Protein AF-A0A427B2F5-F1 (afdb_monomer_lite)

Secondary structure (DSSP, 8-state):
-------------------------------TT-HHHHHHHHHHHHHHHHHHHHHHHHHHHHHHHHHHHHHHTS---TT---HHHHHHHHHHHHHHHHHHHHHHHHHHHHHHHHHHHHHHHHHHTT--S-HHHHHHHHHHHHHHHHHHHHHHHHHHHHHHHHHHHTTHHHHHTTS-TTHHHHHHHHHHHHHHHHHHHHHHHHHHHHHHHHHHHHHHHHHHHHHHHHHHHHHHHHHHHHHHHHHHHHHHHHHHHHHHHHHHHHHHHHHHTTT--------------------------------------TTHHHHHHHHHHHHHHHHHHHHHHHHHHHHHHHHHHHHHHHHHHHHHHHHHHHHHHHHHHHHHHHHHHHHHHHHHHHHHHHHHHHHHHHHHHHHHHHHHHHHHHHHHHHHHHHHHHHHHHHHHHHHHHHHHHHHHHHHHHHHHHHHHHHHHHHHHHHHHHHHHHHHHHHHHHHHHHHHHHHHHHHHHHHHHHHHHHHHHHHHHHHHHHHHHHHHHHHHHH-S----------------------------------------HHHHHHHHHHHHHHHHHHHHHHHHHT--

Foldseek 3Di:
DDDDDDDDDDDDDDDDDPDPDPDPDPPDDDDPFCPLVVLLVVLVVLLVVLVVLLVVLVVLLVVLVVLLVVLVVVPDPPPDDDPVSLVSLVVSQVSLVVSLVSLVVSLVSLVVSLVSLVVSLVSLVPGPPDPPVSVVSNVSSVVSNVSSVVSNVSSVVSNVSSVVSNCSCVVVVVDDPVSVVVVVVVVVVVVVVVVVVVVVVVVVVVVVVVVVVVVVVVVVVVVVVVVVVVVVVVVVVVVVVVVVVVVVVVVVVVVVVVVVVVVVCVVCVVPDDYDEYDYDDYYYDYDEDEYYDEYDDDEDYYDEEDDDPPVVPVVVVVVVVVVVVVVVVVVVVVVVVVVVVVVVVVVVVVVVVVVVVVVVVVVVVVVVVVVVVVVVVVVVVVVVVVVVVVVVVVVVVVVVVVVVVVVVVVVVVVVVVVVVVVVVVVVVVVVVVVVVVVVVVVVVVVVVVVVVVVVVVVVVVVVVVVVVVVVVVVVVVVVVVVVVVVVVVVVVVVVVVVVVVVVVVVVVVVVVVVVVVVVVVVVVVVVVVPDDDDDDDDDYDDDDDDDDDDDDDDDDDDDDDDDDDDPDDDDVVVVVVVVVVVVVVVVVVVVVVVVVVPD

Organism: Ensete ventricosum (NCBI:txid4639)

Structure (mmCIF, N/CA/C/O backbone):
data_AF-A0A427B2F5-F1
#
_entry.id   AF-A0A427B2F5-F1
#
loop_
_atom_site.group_PDB
_atom_site.id
_atom_site.type_symbol
_atom_site.label_atom_id
_atom_site.label_alt_id
_atom_site.label_comp_id
_atom_site.label_asym_id
_atom_site.label_entity_id
_atom_site.label_seq_id
_atom_site.pdbx_PDB_ins_code
_atom_site.Cartn_x
_atom_site.Cartn_y
_atom_site.Cartn_z
_atom_site.occupancy
_atom_site.B_iso_or_equiv
_atom_site.auth_seq_id
_atom_site.auth_comp_id
_atom_site.auth_asym_id
_atom_site.auth_atom_id
_atom_site.pdbx_PDB_model_num
ATOM 1 N N . MET A 1 1 ? 13.657 -73.832 -13.662 1.00 39.56 1 MET A N 1
ATOM 2 C CA . MET A 1 1 ? 14.483 -74.303 -14.792 1.00 39.56 1 MET A CA 1
ATOM 3 C C . MET A 1 1 ? 15.565 -73.276 -14.975 1.00 39.56 1 MET A C 1
ATOM 5 O O . MET A 1 1 ? 15.263 -72.120 -15.244 1.00 39.56 1 MET A O 1
ATOM 9 N N . ASP A 1 2 ? 16.786 -73.688 -14.692 1.00 34.31 2 ASP A N 1
ATOM 10 C CA . ASP A 1 2 ? 17.643 -72.879 -13.837 1.00 34.31 2 ASP A CA 1
ATOM 11 C C . ASP A 1 2 ? 19.005 -72.688 -14.499 1.00 34.31 2 ASP A C 1
ATOM 13 O O . ASP A 1 2 ? 19.492 -73.583 -15.187 1.00 34.31 2 ASP A O 1
ATOM 17 N N . MET A 1 3 ? 19.589 -71.509 -14.301 1.00 37.53 3 MET A N 1
ATOM 18 C CA . MET A 1 3 ? 20.995 -71.314 -13.934 1.00 37.53 3 MET A CA 1
ATOM 19 C C . MET A 1 3 ? 21.150 -69.810 -13.636 1.00 37.53 3 MET A C 1
ATOM 21 O O . MET A 1 3 ? 20.937 -68.985 -14.518 1.00 37.53 3 MET A O 1
ATOM 25 N N . GLU A 1 4 ? 21.300 -69.372 -12.386 1.00 34.62 4 GLU A N 1
ATOM 26 C CA . GLU A 1 4 ? 22.390 -69.703 -11.451 1.00 34.62 4 GLU A CA 1
ATOM 27 C C . GLU A 1 4 ? 23.719 -69.110 -11.935 1.00 34.62 4 GLU A C 1
ATOM 29 O O . GLU A 1 4 ? 24.401 -69.648 -12.809 1.00 34.62 4 GLU A O 1
ATOM 34 N N . LYS A 1 5 ? 24.087 -67.972 -11.340 1.00 45.44 5 LYS A N 1
ATOM 35 C CA . LYS A 1 5 ? 25.473 -67.517 -11.271 1.00 45.44 5 LYS A CA 1
ATOM 36 C C . LYS A 1 5 ? 25.688 -66.812 -9.942 1.00 45.44 5 LYS A C 1
ATOM 38 O O . LYS A 1 5 ? 25.359 -65.645 -9.766 1.00 45.44 5 LYS A O 1
ATOM 43 N N . ASP A 1 6 ? 26.160 -67.617 -9.011 1.00 38.78 6 ASP A N 1
ATOM 44 C CA . ASP A 1 6 ? 26.235 -67.329 -7.592 1.00 38.78 6 ASP A CA 1
ATOM 45 C C . ASP A 1 6 ? 27.518 -66.565 -7.220 1.00 38.78 6 ASP A C 1
ATOM 47 O O . ASP A 1 6 ? 28.538 -66.701 -7.899 1.00 38.78 6 ASP A O 1
ATOM 51 N N . ASN A 1 7 ? 27.481 -65.906 -6.056 1.00 36.09 7 ASN A N 1
ATOM 52 C CA . ASN A 1 7 ? 28.631 -65.437 -5.265 1.00 36.09 7 ASN A CA 1
ATOM 53 C C . ASN A 1 7 ? 29.462 -64.230 -5.808 1.00 36.09 7 ASN A C 1
ATOM 55 O O . ASN A 1 7 ? 29.588 -64.017 -7.008 1.00 36.09 7 ASN A O 1
ATOM 59 N N . GLN A 1 8 ? 30.062 -63.382 -4.949 1.00 36.81 8 GLN A N 1
ATOM 60 C CA . GLN A 1 8 ? 30.370 -63.602 -3.522 1.00 36.81 8 GLN A CA 1
ATOM 61 C C . GLN A 1 8 ? 30.438 -62.312 -2.655 1.00 36.81 8 GLN A C 1
ATOM 63 O O . GLN A 1 8 ? 31.216 -61.433 -2.995 1.00 36.81 8 GLN A O 1
ATOM 68 N N . ILE A 1 9 ? 29.730 -62.305 -1.500 1.00 31.81 9 ILE A N 1
ATOM 69 C CA . ILE A 1 9 ? 30.127 -61.767 -0.154 1.00 31.81 9 ILE A CA 1
ATOM 70 C C . ILE A 1 9 ? 30.480 -60.253 -0.016 1.00 31.81 9 ILE A C 1
ATOM 72 O O . ILE A 1 9 ? 31.273 -59.734 -0.785 1.00 31.81 9 ILE A O 1
ATOM 76 N N . MET A 1 10 ? 30.040 -59.484 1.004 1.00 31.27 10 MET A N 1
ATOM 77 C CA . MET A 1 10 ? 29.072 -59.667 2.118 1.00 31.27 10 MET A CA 1
ATOM 78 C C . MET A 1 10 ? 28.770 -58.315 2.809 1.00 31.27 10 MET A C 1
ATOM 80 O O . MET A 1 10 ? 29.714 -57.554 2.981 1.00 31.27 10 MET A O 1
ATOM 84 N N . ALA A 1 11 ? 27.550 -58.173 3.361 1.00 30.30 11 ALA A N 1
ATOM 85 C CA . ALA A 1 11 ? 27.179 -57.389 4.567 1.00 30.30 11 ALA A CA 1
ATOM 86 C C . ALA A 1 11 ? 27.450 -55.851 4.569 1.00 30.30 11 ALA A C 1
ATOM 88 O O . ALA A 1 11 ? 28.219 -55.355 3.756 1.00 30.30 11 ALA A O 1
ATOM 89 N N . THR A 1 12 ? 26.830 -55.015 5.414 1.00 32.19 12 THR A N 1
ATOM 90 C CA . THR A 1 12 ? 25.876 -55.204 6.537 1.00 32.19 12 THR A CA 1
ATOM 91 C C . THR A 1 12 ? 24.682 -54.240 6.435 1.00 32.19 12 THR A C 1
ATOM 93 O O . THR A 1 12 ? 24.839 -53.146 5.909 1.00 32.19 12 THR A O 1
ATOM 96 N N . ASP A 1 13 ? 23.557 -54.666 7.012 1.00 33.78 13 ASP A N 1
ATOM 97 C CA . ASP A 1 13 ? 22.548 -53.922 7.788 1.00 33.78 13 ASP A CA 1
ATOM 98 C C . ASP A 1 13 ? 22.073 -52.520 7.338 1.00 33.78 13 ASP A C 1
ATOM 100 O O . ASP A 1 13 ? 22.791 -51.525 7.409 1.00 33.78 13 ASP A O 1
ATOM 104 N N . ASP A 1 14 ? 20.787 -52.477 6.977 1.00 34.81 14 ASP A N 1
ATOM 105 C CA . ASP A 1 14 ? 19.743 -51.530 7.400 1.00 34.81 14 ASP A CA 1
ATOM 106 C C . ASP A 1 14 ? 20.163 -50.300 8.241 1.00 34.81 14 ASP A C 1
ATOM 108 O O . ASP A 1 14 ? 20.622 -50.432 9.376 1.00 34.81 14 ASP A O 1
ATOM 112 N N . CYS A 1 15 ? 19.835 -49.099 7.745 1.00 36.03 15 CYS A N 1
ATOM 113 C CA . CYS A 1 15 ? 18.749 -48.272 8.306 1.00 36.03 15 CYS A CA 1
ATOM 114 C C . CYS A 1 15 ? 18.569 -46.966 7.508 1.00 36.03 15 CYS A C 1
ATOM 116 O O . CYS A 1 15 ? 19.475 -46.137 7.461 1.00 36.03 15 CYS A O 1
ATOM 118 N N . ASP A 1 16 ? 17.374 -46.749 6.950 1.00 41.91 16 ASP A N 1
ATOM 119 C CA . ASP A 1 16 ? 16.916 -45.407 6.575 1.00 41.91 16 ASP A CA 1
ATOM 120 C C . ASP A 1 16 ? 16.448 -44.685 7.850 1.00 41.91 16 ASP A C 1
ATOM 122 O O . ASP A 1 16 ? 15.390 -45.011 8.388 1.00 41.91 16 ASP A O 1
ATOM 126 N N . ASP A 1 17 ? 17.214 -43.706 8.333 1.00 37.75 17 ASP A N 1
ATOM 127 C CA . ASP A 1 17 ? 16.775 -42.792 9.396 1.00 37.75 17 ASP A CA 1
ATOM 128 C C . ASP A 1 17 ? 17.201 -41.360 9.053 1.00 37.75 17 ASP A C 1
ATOM 130 O O . ASP A 1 17 ? 18.274 -40.879 9.418 1.00 37.75 17 ASP A O 1
ATOM 134 N N . ASN A 1 18 ? 16.366 -40.691 8.255 1.00 41.25 18 ASN A N 1
ATOM 135 C CA . ASN A 1 18 ? 16.626 -39.348 7.743 1.00 41.25 18 ASN A CA 1
ATOM 136 C C . ASN A 1 18 ? 16.188 -38.282 8.769 1.00 41.25 18 ASN A C 1
ATOM 138 O O . ASN A 1 18 ? 15.397 -37.386 8.471 1.00 41.25 18 ASN A O 1
ATOM 142 N N . CYS A 1 19 ? 16.669 -38.423 10.006 1.00 32.47 19 CYS A N 1
ATOM 143 C CA . CYS A 1 19 ? 16.391 -37.505 11.100 1.00 32.47 19 CYS A CA 1
ATOM 144 C C . CYS A 1 19 ? 17.184 -36.202 10.911 1.00 32.47 19 CYS A C 1
ATOM 146 O O . CYS A 1 19 ? 18.408 -36.176 11.050 1.00 32.47 19 CYS A O 1
ATOM 148 N N . LEU A 1 20 ? 16.482 -35.101 10.622 1.00 40.03 20 LEU A N 1
ATOM 149 C CA . LEU A 1 20 ? 17.054 -33.752 10.642 1.00 40.03 20 LEU A CA 1
ATOM 150 C C . LEU A 1 20 ? 17.384 -33.362 12.086 1.00 40.03 20 LEU A C 1
ATOM 152 O O . LEU A 1 20 ? 16.537 -32.844 12.810 1.00 40.03 20 LEU A O 1
ATOM 156 N N . GLN A 1 21 ? 18.616 -33.633 12.512 1.00 30.80 21 GLN A N 1
ATOM 157 C CA . GLN A 1 21 ? 19.100 -33.225 13.823 1.00 30.80 21 GLN A CA 1
ATOM 158 C C . GLN A 1 21 ? 19.873 -31.905 13.716 1.00 30.80 21 GLN A C 1
ATOM 160 O O . GLN A 1 21 ? 20.940 -31.839 13.106 1.00 30.80 21 GLN A O 1
ATOM 165 N N . GLU A 1 22 ? 19.324 -30.852 14.325 1.00 40.66 22 GLU A N 1
ATOM 166 C CA . GLU A 1 22 ? 20.021 -29.585 14.558 1.00 40.66 22 GLU A CA 1
ATOM 167 C C . GLU A 1 22 ? 21.195 -29.802 15.521 1.00 40.66 22 GLU A C 1
ATOM 169 O O . GLU A 1 22 ? 21.041 -29.722 16.740 1.00 40.66 22 GLU A O 1
ATOM 174 N N . ASP A 1 23 ? 22.384 -30.076 14.986 1.00 29.64 23 ASP A N 1
ATOM 175 C CA . ASP A 1 23 ? 23.591 -30.210 15.801 1.00 29.64 23 ASP A CA 1
ATOM 176 C C . ASP A 1 23 ? 24.400 -28.904 15.760 1.00 29.64 23 ASP A C 1
ATOM 178 O O . ASP A 1 23 ? 25.242 -28.668 14.889 1.00 29.64 23 ASP A O 1
ATOM 182 N N . GLY A 1 24 ? 24.115 -28.028 16.729 1.00 43.84 24 GLY A N 1
ATOM 183 C CA . GLY A 1 24 ? 24.831 -26.775 16.986 1.00 43.84 24 GLY A CA 1
ATOM 184 C C . GLY A 1 24 ? 26.266 -27.008 17.474 1.00 43.84 24 GLY A C 1
ATOM 185 O O . GLY A 1 24 ? 26.607 -26.702 18.617 1.00 43.84 24 GLY A O 1
ATOM 186 N N . SER A 1 25 ? 27.114 -27.566 16.611 1.00 29.58 25 SER A N 1
ATOM 187 C CA . SER A 1 25 ? 28.480 -27.967 16.939 1.00 29.58 25 SER A CA 1
ATOM 188 C C . SER A 1 25 ? 29.491 -26.864 16.619 1.00 29.58 25 SER A C 1
ATOM 190 O O . SER A 1 25 ? 30.025 -26.767 15.513 1.00 29.58 25 SER A O 1
ATOM 192 N N . LEU A 1 26 ? 29.810 -26.046 17.629 1.00 44.53 26 LEU A N 1
ATOM 193 C CA . LEU A 1 26 ? 30.958 -25.127 17.630 1.00 44.53 26 LEU A CA 1
ATOM 194 C C . LEU A 1 26 ? 32.295 -25.897 17.735 1.00 44.53 26 LEU A C 1
ATOM 196 O O . LEU A 1 26 ? 33.079 -25.716 18.668 1.00 44.53 26 LEU A O 1
ATOM 200 N N . SER A 1 27 ? 32.565 -26.770 16.762 1.00 34.78 27 SER A N 1
ATOM 201 C CA . SER A 1 27 ? 33.815 -27.526 16.643 1.00 34.78 27 SER A CA 1
ATOM 202 C C . SER A 1 27 ? 34.917 -26.655 16.033 1.00 34.78 27 SER A C 1
ATOM 204 O O . SER A 1 27 ? 35.234 -26.744 14.847 1.00 34.78 27 SER A O 1
ATOM 206 N N . GLY A 1 28 ? 35.495 -25.773 16.850 1.00 43.25 28 GLY A N 1
ATOM 207 C CA . GLY A 1 28 ? 36.557 -24.861 16.427 1.00 43.25 28 GLY A CA 1
ATOM 208 C C . GLY A 1 28 ? 37.883 -25.566 16.125 1.00 43.25 28 GLY A C 1
ATOM 209 O O . GLY A 1 28 ? 38.723 -25.688 17.013 1.00 43.25 28 GLY A O 1
ATOM 210 N N . GLU A 1 29 ? 38.109 -25.951 14.864 1.00 34.50 29 GLU A N 1
ATOM 211 C CA . GLU A 1 29 ? 39.390 -26.500 14.397 1.00 34.50 29 GLU A CA 1
ATOM 212 C C . GLU A 1 29 ? 39.888 -25.832 13.095 1.00 34.50 29 GLU A C 1
ATOM 214 O O . GLU A 1 29 ? 39.759 -26.348 11.991 1.00 34.50 29 GLU A O 1
ATOM 219 N N . GLY A 1 30 ? 40.529 -24.666 13.244 1.00 43.59 30 GLY A N 1
ATOM 220 C CA . GLY A 1 30 ? 41.683 -24.308 12.406 1.00 43.59 30 GLY A CA 1
ATOM 221 C C . GLY A 1 30 ? 41.469 -23.778 10.979 1.00 43.59 30 GLY A C 1
ATOM 222 O O . GLY A 1 30 ? 42.235 -24.161 10.099 1.00 43.59 30 GLY A O 1
ATOM 223 N N . MET A 1 31 ? 40.556 -22.827 10.736 1.00 38.66 31 MET A N 1
ATOM 224 C CA . MET A 1 31 ? 40.510 -22.072 9.462 1.00 38.66 31 MET A CA 1
ATOM 225 C C . MET A 1 31 ? 40.826 -20.575 9.632 1.00 38.66 31 MET A C 1
ATOM 227 O O . MET A 1 31 ? 39.978 -19.706 9.444 1.00 38.66 31 MET A O 1
ATOM 231 N N . ASN A 1 32 ? 42.088 -20.259 9.949 1.00 43.72 32 ASN A N 1
ATOM 232 C CA . ASN A 1 32 ? 42.610 -18.884 9.952 1.00 43.72 32 ASN A CA 1
ATOM 233 C C . ASN A 1 32 ? 42.829 -18.364 8.513 1.00 43.72 32 ASN A C 1
ATOM 235 O O . ASN A 1 32 ? 43.962 -18.197 8.065 1.00 43.72 32 ASN A O 1
ATOM 239 N N . GLY A 1 33 ? 41.730 -18.169 7.780 1.00 45.00 33 GLY A N 1
ATOM 240 C CA . GLY A 1 33 ? 41.726 -17.742 6.375 1.00 45.00 33 GLY A CA 1
ATOM 241 C C . GLY A 1 33 ? 40.391 -17.172 5.874 1.00 45.00 33 GLY A C 1
ATOM 242 O O . GLY A 1 33 ? 40.211 -17.056 4.669 1.00 45.00 33 GLY A O 1
ATOM 243 N N . GLY A 1 34 ? 39.448 -16.843 6.767 1.00 52.78 34 GLY A N 1
ATOM 244 C CA . GLY A 1 34 ? 38.094 -16.388 6.397 1.00 52.78 34 GLY A CA 1
ATOM 245 C C . GLY A 1 34 ? 37.883 -14.868 6.294 1.00 52.78 34 GLY A C 1
ATOM 246 O O . GLY A 1 34 ? 36.872 -14.443 5.744 1.00 52.78 34 GLY A O 1
ATOM 247 N N . ASN A 1 35 ? 38.821 -14.052 6.792 1.00 66.38 35 ASN A N 1
ATOM 248 C CA . ASN A 1 35 ? 38.591 -12.627 7.088 1.00 66.38 35 ASN A CA 1
ATOM 249 C C . ASN A 1 35 ? 38.147 -11.804 5.855 1.00 66.38 35 ASN A C 1
ATOM 251 O O . ASN A 1 35 ? 37.065 -11.226 5.846 1.00 66.38 35 ASN A O 1
ATOM 255 N N . GLY A 1 36 ? 38.931 -11.839 4.769 1.00 71.06 36 GLY A N 1
ATOM 256 C CA . GLY A 1 36 ? 38.648 -11.050 3.560 1.00 71.06 36 GLY A CA 1
ATOM 257 C C . GLY A 1 36 ? 37.398 -11.489 2.783 1.00 71.06 36 GLY A C 1
ATOM 258 O O . GLY A 1 36 ? 36.805 -10.677 2.080 1.00 71.06 36 GLY A O 1
ATOM 259 N N . PHE A 1 37 ? 36.963 -12.748 2.920 1.00 80.38 37 PHE A N 1
ATOM 260 C CA . PHE A 1 37 ? 35.735 -13.236 2.277 1.00 80.38 37 PHE A CA 1
ATOM 261 C C . PHE A 1 37 ? 34.480 -12.830 3.062 1.00 80.38 37 PHE A C 1
ATOM 263 O O . PHE A 1 37 ? 33.485 -12.443 2.455 1.00 80.38 37 PHE A O 1
ATOM 270 N N . GLU A 1 38 ? 34.538 -12.845 4.398 1.00 82.75 38 GLU A N 1
ATOM 271 C CA . GLU A 1 38 ? 33.471 -12.293 5.242 1.00 82.75 38 GLU A CA 1
ATOM 272 C C . GLU A 1 38 ? 33.336 -10.774 5.035 1.00 82.75 38 GLU A C 1
ATOM 274 O O . GLU A 1 38 ? 32.229 -10.273 4.836 1.00 82.75 38 GLU A O 1
ATOM 279 N N . ALA A 1 39 ? 34.465 -10.054 4.993 1.00 84.44 39 ALA A N 1
ATOM 280 C CA . ALA A 1 39 ? 34.495 -8.623 4.698 1.00 84.44 39 ALA A CA 1
ATOM 281 C C . ALA A 1 39 ? 33.899 -8.303 3.313 1.00 84.44 39 ALA A C 1
ATOM 283 O O . ALA A 1 39 ? 33.098 -7.382 3.193 1.00 84.44 39 ALA A O 1
ATOM 284 N N . LEU A 1 40 ? 34.213 -9.099 2.282 1.00 89.44 40 LEU A N 1
ATOM 285 C CA . LEU A 1 40 ? 33.617 -8.952 0.951 1.00 89.44 40 LEU A CA 1
ATOM 286 C C . LEU A 1 40 ? 32.094 -9.180 0.954 1.00 89.44 40 LEU A C 1
ATOM 288 O O . LEU A 1 40 ? 31.379 -8.421 0.310 1.00 89.44 40 LEU A O 1
ATOM 292 N N . ILE A 1 41 ? 31.578 -10.183 1.675 1.00 89.12 41 ILE A N 1
ATOM 293 C CA . ILE A 1 41 ? 30.122 -10.405 1.779 1.00 89.12 41 ILE A CA 1
ATOM 294 C C . ILE A 1 41 ? 29.433 -9.218 2.464 1.00 89.12 41 ILE A C 1
ATOM 296 O O . ILE A 1 41 ? 28.362 -8.800 2.025 1.00 89.12 41 ILE A O 1
ATOM 300 N N . ARG A 1 42 ? 30.055 -8.651 3.505 1.00 90.56 42 ARG A N 1
ATOM 301 C CA . ARG A 1 42 ? 29.555 -7.453 4.193 1.00 90.56 42 ARG A CA 1
ATOM 302 C C . ARG A 1 42 ? 29.508 -6.250 3.249 1.00 90.56 42 ARG A C 1
ATOM 304 O O . ARG A 1 42 ? 28.446 -5.671 3.063 1.00 90.56 42 ARG A O 1
ATOM 311 N N . VAL A 1 43 ? 30.609 -5.983 2.546 1.00 93.38 43 VAL A N 1
ATOM 312 C CA . VAL A 1 43 ? 30.695 -4.950 1.502 1.00 93.38 43 VAL A CA 1
ATOM 313 C C . VAL A 1 43 ? 29.627 -5.138 0.415 1.00 93.38 43 VAL A C 1
ATOM 315 O O . VAL A 1 43 ? 28.990 -4.167 0.018 1.00 93.38 43 VAL A O 1
ATOM 318 N N . GLU A 1 44 ? 29.389 -6.362 -0.066 1.00 93.38 44 GLU A N 1
ATOM 319 C CA . GLU A 1 44 ? 28.356 -6.629 -1.081 1.00 93.38 44 GLU A CA 1
ATOM 320 C C . GLU A 1 44 ? 26.933 -6.365 -0.559 1.00 93.38 44 GLU A C 1
ATOM 322 O O . GLU A 1 44 ? 26.103 -5.829 -1.299 1.00 93.38 44 GLU A O 1
ATOM 327 N N . LEU A 1 45 ? 26.664 -6.660 0.717 1.00 93.19 45 LEU A N 1
ATOM 328 C CA . LEU A 1 45 ? 25.398 -6.340 1.382 1.00 93.19 45 LEU A CA 1
ATOM 329 C C . LEU A 1 45 ? 25.220 -4.826 1.587 1.00 93.19 45 LEU A C 1
ATOM 331 O O . LEU A 1 45 ? 24.161 -4.285 1.273 1.00 93.19 45 LEU A O 1
ATOM 335 N N . ASP A 1 46 ? 26.259 -4.129 2.045 1.00 95.06 46 ASP A N 1
ATOM 336 C CA . ASP A 1 46 ? 26.225 -2.686 2.300 1.00 95.06 46 ASP A CA 1
ATOM 337 C C . ASP A 1 46 ? 26.114 -1.869 1.002 1.00 95.06 46 ASP A C 1
ATOM 339 O O . ASP A 1 46 ? 25.441 -0.835 0.973 1.00 95.06 46 ASP A O 1
ATOM 343 N N . ILE A 1 47 ? 26.691 -2.351 -0.107 1.00 94.94 47 ILE A N 1
ATOM 344 C CA . ILE A 1 47 ? 26.467 -1.801 -1.456 1.00 94.94 47 ILE A CA 1
ATOM 345 C C . ILE A 1 47 ? 25.013 -2.001 -1.895 1.00 94.94 47 ILE A C 1
ATOM 347 O O . ILE A 1 47 ? 24.428 -1.081 -2.474 1.00 94.94 47 ILE A O 1
ATOM 351 N N . ALA A 1 48 ? 24.410 -3.164 -1.624 1.00 94.00 48 ALA A N 1
ATOM 352 C CA . ALA A 1 48 ? 23.009 -3.421 -1.956 1.00 94.00 48 ALA A CA 1
ATOM 353 C C . ALA A 1 48 ? 22.067 -2.499 -1.158 1.00 94.00 48 ALA A C 1
ATOM 355 O O . ALA A 1 48 ? 21.282 -1.770 -1.766 1.00 94.00 48 ALA A O 1
ATOM 356 N N . TYR A 1 49 ? 22.232 -2.434 0.168 1.00 95.00 49 TYR A N 1
ATOM 357 C CA . TYR A 1 49 ? 21.512 -1.504 1.049 1.00 95.00 49 TYR A CA 1
ATOM 358 C C . TYR A 1 49 ? 21.662 -0.046 0.590 1.00 95.00 49 TYR A C 1
ATOM 360 O O . TYR A 1 49 ? 20.684 0.691 0.480 1.00 95.00 49 TYR A O 1
ATOM 368 N N . SER A 1 50 ? 22.882 0.369 0.245 1.00 94.50 50 SER A N 1
ATOM 369 C CA . SER A 1 50 ? 23.154 1.732 -0.224 1.00 94.50 50 SER A CA 1
ATOM 370 C C . SER A 1 50 ? 22.537 2.037 -1.586 1.00 94.50 50 SER A C 1
ATOM 372 O O . SER A 1 50 ? 22.161 3.178 -1.840 1.00 94.50 50 SER A O 1
ATOM 374 N N . SER A 1 51 ? 22.414 1.034 -2.459 1.00 94.38 51 SER A N 1
ATOM 375 C CA . SER A 1 51 ? 21.744 1.170 -3.757 1.00 94.38 51 SER A CA 1
ATOM 376 C C . SER A 1 51 ? 20.231 1.337 -3.591 1.00 94.38 51 SER A C 1
ATOM 378 O O . SER A 1 51 ? 19.618 2.126 -4.307 1.00 94.38 51 SER A O 1
ATOM 380 N N . GLU A 1 52 ? 19.634 0.646 -2.617 1.00 94.12 52 GLU A N 1
ATOM 381 C CA . GLU A 1 52 ? 18.222 0.800 -2.253 1.00 94.12 52 GLU A CA 1
ATOM 382 C C . GLU A 1 52 ? 17.955 2.145 -1.557 1.00 94.12 52 GLU A C 1
ATOM 384 O O . GLU A 1 52 ? 17.051 2.879 -1.961 1.00 94.12 52 GLU A O 1
ATOM 389 N N . LYS A 1 53 ? 18.789 2.538 -0.579 1.00 94.56 53 LYS A N 1
ATOM 390 C CA . LYS A 1 53 ? 18.698 3.860 0.063 1.00 94.56 53 LYS A CA 1
ATOM 391 C C . LYS A 1 53 ? 18.890 4.991 -0.954 1.00 94.56 53 LYS A C 1
ATOM 393 O O . LYS A 1 53 ? 18.160 5.976 -0.886 1.00 94.56 5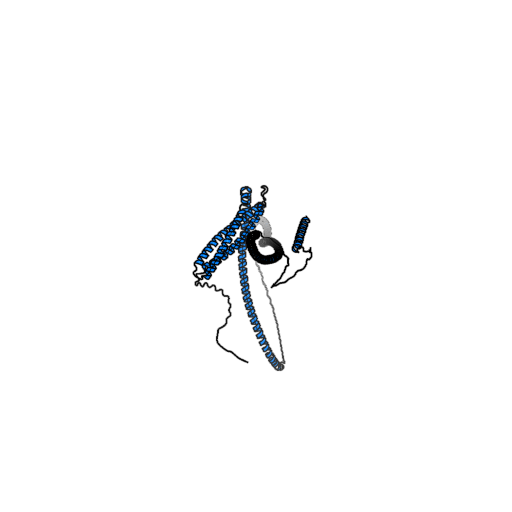3 LYS A O 1
ATOM 398 N N . LEU A 1 54 ? 19.784 4.838 -1.936 1.00 95.12 54 LEU A N 1
ATOM 399 C CA . LEU A 1 54 ? 19.932 5.798 -3.036 1.00 95.12 54 LEU A CA 1
ATOM 400 C C . LEU A 1 54 ? 18.652 5.914 -3.878 1.00 95.12 54 LEU A C 1
ATOM 402 O O . LEU A 1 54 ? 18.178 7.027 -4.081 1.00 95.12 54 LEU A O 1
ATOM 406 N N . LEU A 1 55 ? 18.063 4.795 -4.317 1.00 94.19 55 LEU A N 1
ATOM 407 C CA . LEU A 1 55 ? 16.828 4.794 -5.115 1.00 94.19 55 LEU A CA 1
ATOM 408 C C . LEU A 1 55 ? 15.668 5.487 -4.377 1.00 94.19 55 LEU A C 1
ATOM 410 O O . LEU A 1 55 ? 14.935 6.286 -4.959 1.00 94.19 55 LEU A O 1
ATOM 414 N N . ASN A 1 56 ? 15.534 5.234 -3.074 1.00 94.44 56 ASN A N 1
ATOM 415 C CA . ASN A 1 56 ? 14.531 5.890 -2.234 1.00 94.44 56 ASN A CA 1
ATOM 416 C C . ASN A 1 56 ? 14.767 7.411 -2.124 1.00 94.44 56 ASN A C 1
ATOM 418 O O . ASN A 1 56 ? 13.808 8.185 -2.069 1.00 94.44 56 ASN A O 1
ATOM 422 N N . LEU A 1 57 ? 16.025 7.863 -2.162 1.00 93.81 57 LEU A N 1
ATOM 423 C CA . LEU A 1 57 ? 16.383 9.285 -2.165 1.00 93.81 57 LEU A CA 1
ATOM 424 C C . LEU A 1 57 ? 16.243 9.945 -3.545 1.00 93.81 57 LEU A C 1
ATOM 426 O O . LEU A 1 57 ? 15.899 11.123 -3.600 1.00 93.81 57 LEU A O 1
ATOM 430 N N . GLU A 1 58 ? 16.399 9.210 -4.650 1.00 94.06 58 GLU A N 1
ATOM 431 C CA . GLU A 1 58 ? 16.015 9.677 -5.994 1.00 94.06 58 GLU A CA 1
ATOM 432 C C . GLU A 1 58 ? 14.494 9.913 -6.088 1.00 94.06 58 GLU A C 1
ATOM 434 O O . GLU A 1 58 ? 14.048 10.922 -6.640 1.00 94.06 58 GLU A O 1
ATOM 439 N N . ILE A 1 59 ? 13.685 9.035 -5.481 1.00 93.69 59 ILE A N 1
ATOM 440 C CA . ILE A 1 59 ? 12.225 9.204 -5.387 1.00 93.69 59 ILE A CA 1
ATOM 441 C C . ILE A 1 59 ? 11.866 10.415 -4.508 1.00 93.69 59 ILE A C 1
ATOM 443 O O . ILE A 1 59 ? 11.016 11.220 -4.896 1.00 93.69 59 ILE A O 1
ATOM 447 N N . LEU A 1 60 ? 12.528 10.600 -3.359 1.00 90.81 60 LEU A N 1
ATOM 448 C CA . LEU A 1 60 ? 12.315 11.778 -2.510 1.00 90.81 60 LEU A CA 1
ATOM 449 C C . LEU A 1 60 ? 12.737 13.080 -3.215 1.00 90.81 60 LEU A C 1
ATOM 451 O O . LEU A 1 60 ? 12.009 14.068 -3.143 1.00 90.81 60 LEU A O 1
ATOM 455 N N . LEU A 1 61 ? 13.857 13.077 -3.946 1.00 91.44 61 LEU A N 1
ATOM 456 C CA . LEU A 1 61 ? 14.305 14.203 -4.773 1.00 91.44 61 LEU A CA 1
ATOM 457 C C . LEU A 1 61 ? 13.257 14.578 -5.832 1.00 91.44 61 LEU A C 1
ATOM 459 O O . LEU A 1 61 ? 12.969 15.761 -6.006 1.00 91.44 61 LEU A O 1
ATOM 463 N N . MET A 1 62 ? 12.651 13.592 -6.499 1.00 90.81 62 MET A N 1
ATOM 464 C CA . MET A 1 62 ? 11.565 13.818 -7.459 1.00 90.81 62 MET A CA 1
ATOM 465 C C . MET A 1 62 ? 10.343 14.482 -6.801 1.00 90.81 62 MET A C 1
ATOM 467 O O . MET A 1 62 ? 9.785 15.420 -7.367 1.00 90.81 62 MET A O 1
ATOM 471 N N . ILE A 1 63 ? 9.954 14.046 -5.597 1.00 87.50 63 ILE A N 1
ATOM 472 C CA . ILE A 1 63 ? 8.838 14.640 -4.836 1.00 87.50 63 ILE A CA 1
ATOM 473 C C . ILE A 1 63 ? 9.167 16.080 -4.407 1.00 87.50 63 ILE A C 1
ATOM 475 O O . ILE A 1 63 ? 8.338 16.975 -4.569 1.00 87.50 63 ILE A O 1
ATOM 479 N N . VAL A 1 64 ? 10.382 16.331 -3.904 1.00 86.56 64 VAL A N 1
ATOM 480 C CA . VAL A 1 64 ? 10.851 17.681 -3.540 1.00 86.56 64 VAL A CA 1
ATOM 481 C C . VAL A 1 64 ? 10.859 18.607 -4.759 1.00 86.56 64 VAL A C 1
ATOM 483 O O . VAL A 1 64 ? 10.421 19.752 -4.654 1.00 86.56 64 VAL A O 1
ATOM 486 N N . ALA A 1 65 ? 11.299 18.118 -5.922 1.00 85.75 65 ALA A N 1
ATOM 487 C CA . ALA A 1 65 ? 11.310 18.890 -7.160 1.00 85.75 65 ALA A CA 1
ATOM 488 C C . ALA A 1 65 ? 9.893 19.266 -7.627 1.00 85.75 65 ALA A C 1
ATOM 490 O O . ALA A 1 65 ? 9.654 20.422 -7.973 1.00 85.75 65 ALA A O 1
ATOM 491 N N . ASP A 1 66 ? 8.947 18.323 -7.603 1.00 83.75 66 ASP A N 1
ATOM 492 C CA . ASP A 1 66 ? 7.538 18.566 -7.943 1.00 83.75 66 ASP A CA 1
ATOM 493 C C . ASP A 1 66 ? 6.927 19.649 -7.032 1.00 83.75 66 ASP A C 1
ATOM 495 O O . ASP A 1 66 ? 6.436 20.673 -7.513 1.00 83.75 66 ASP A O 1
ATOM 499 N N . ARG A 1 67 ? 7.097 19.504 -5.708 1.00 78.38 67 ARG A N 1
ATOM 500 C CA . ARG A 1 67 ? 6.647 20.485 -4.703 1.00 78.38 67 ARG A CA 1
ATOM 501 C C . ARG A 1 67 ? 7.289 21.867 -4.850 1.00 78.38 67 ARG A C 1
ATOM 503 O O . ARG A 1 67 ? 6.609 22.877 -4.669 1.00 78.38 67 ARG A O 1
ATOM 510 N N . ALA A 1 68 ? 8.573 21.933 -5.198 1.00 73.50 68 ALA A N 1
ATOM 511 C CA . ALA A 1 68 ? 9.266 23.201 -5.409 1.00 73.50 68 ALA A CA 1
ATOM 512 C C . ALA A 1 68 ? 8.749 23.952 -6.651 1.00 73.50 68 ALA A C 1
ATOM 514 O O . ALA A 1 68 ? 8.554 25.168 -6.589 1.00 73.50 68 ALA A O 1
ATOM 515 N N . ASN A 1 69 ? 8.471 23.235 -7.748 1.00 71.88 69 ASN A N 1
ATOM 516 C CA . ASN A 1 69 ? 7.885 23.813 -8.963 1.00 71.88 69 ASN A CA 1
ATOM 517 C C . ASN A 1 69 ? 6.469 24.363 -8.705 1.00 71.88 69 ASN A C 1
ATOM 519 O O . ASN A 1 69 ? 6.140 25.465 -9.153 1.00 71.88 69 ASN A O 1
ATOM 523 N N . ASP A 1 70 ? 5.659 23.625 -7.937 1.00 66.06 70 ASP A N 1
ATOM 524 C CA . ASP A 1 70 ? 4.328 24.045 -7.477 1.00 66.06 70 ASP A CA 1
ATOM 525 C C . ASP A 1 70 ? 4.383 25.383 -6.710 1.00 66.06 70 ASP A C 1
ATOM 527 O O . ASP A 1 70 ? 3.486 26.218 -6.842 1.00 66.06 70 ASP A O 1
ATOM 531 N N . PHE A 1 71 ? 5.451 25.622 -5.937 1.00 60.75 71 PHE A N 1
ATOM 532 C CA . PHE A 1 71 ? 5.641 26.869 -5.193 1.00 60.75 71 PHE A CA 1
ATOM 533 C C . PHE A 1 71 ? 6.193 28.022 -6.049 1.00 60.75 71 PHE A C 1
ATOM 535 O O . PHE A 1 71 ? 5.709 29.146 -5.918 1.00 60.75 71 PHE A O 1
ATOM 542 N N . GLU A 1 72 ? 7.159 27.788 -6.949 1.00 56.44 72 GLU A N 1
ATOM 543 C CA . GLU A 1 72 ? 7.708 28.855 -7.814 1.00 56.44 72 GLU A CA 1
ATOM 544 C C . GLU A 1 72 ? 6.635 29.451 -8.752 1.00 56.44 72 GLU A C 1
ATOM 546 O O . GLU A 1 72 ? 6.659 30.646 -9.063 1.00 56.44 72 GLU A O 1
ATOM 551 N N . ALA A 1 73 ? 5.624 28.656 -9.123 1.00 52.84 73 ALA A N 1
ATOM 552 C CA . ALA A 1 73 ? 4.448 29.128 -9.853 1.00 52.84 73 ALA A CA 1
ATOM 553 C C . ALA A 1 73 ? 3.587 30.146 -9.065 1.00 52.84 73 ALA A C 1
ATOM 555 O O . ALA A 1 73 ? 2.911 30.982 -9.676 1.00 52.84 73 ALA A O 1
ATOM 556 N N . VAL A 1 74 ? 3.619 30.131 -7.725 1.00 53.81 74 VAL A N 1
ATOM 557 C CA . VAL A 1 74 ? 2.863 31.047 -6.846 1.00 53.81 74 VAL A CA 1
ATOM 558 C C . VAL A 1 74 ? 3.655 32.343 -6.630 1.00 53.81 74 VAL A C 1
ATOM 560 O O . VAL A 1 74 ? 4.096 32.684 -5.532 1.00 53.81 74 VAL A O 1
ATOM 563 N N . SER A 1 75 ? 3.858 33.088 -7.720 1.00 50.31 75 SER A N 1
ATOM 564 C CA . SER A 1 75 ? 4.649 34.322 -7.703 1.00 50.31 75 SER A CA 1
ATOM 565 C C . SER A 1 75 ? 4.046 35.395 -6.781 1.00 50.31 75 SER A C 1
ATOM 567 O O . SER A 1 75 ? 2.842 35.659 -6.786 1.00 50.31 75 SER A O 1
ATOM 569 N N . MET A 1 76 ? 4.901 36.017 -5.968 1.00 55.44 76 MET A N 1
ATOM 570 C CA . MET A 1 76 ? 4.497 36.667 -4.720 1.00 55.44 76 MET A CA 1
ATOM 571 C C . MET A 1 76 ? 3.972 38.106 -4.894 1.00 55.44 76 MET A C 1
ATOM 573 O O . MET A 1 76 ? 4.672 39.083 -4.614 1.00 55.44 76 MET A O 1
ATOM 577 N N . GLU A 1 77 ? 2.698 38.266 -5.272 1.00 47.41 77 GLU A N 1
ATOM 578 C CA . GLU A 1 77 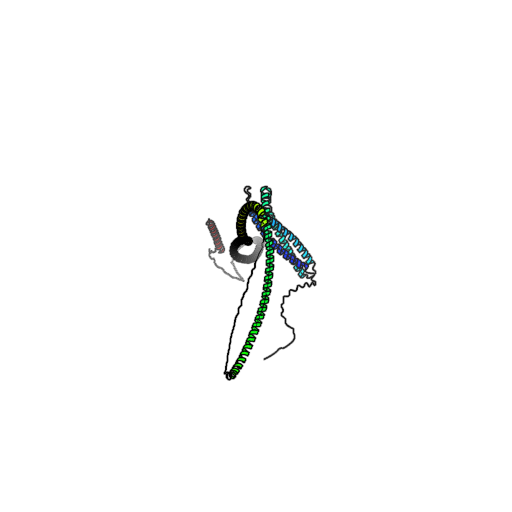? 1.978 39.510 -4.962 1.00 47.41 77 GLU A CA 1
ATOM 579 C C . GLU A 1 77 ? 1.736 39.593 -3.442 1.00 47.41 77 GLU A C 1
ATOM 581 O O . GLU A 1 77 ? 0.877 38.916 -2.885 1.00 47.41 77 GLU A O 1
ATOM 586 N N . TYR A 1 78 ? 2.515 40.452 -2.774 1.00 53.03 78 TYR A N 1
ATOM 587 C CA . TYR A 1 78 ? 2.650 40.653 -1.317 1.00 53.03 78 TYR A CA 1
ATOM 588 C C . TYR A 1 78 ? 1.378 41.008 -0.505 1.00 53.03 78 TYR A C 1
ATOM 590 O O . TYR A 1 78 ? 1.492 41.578 0.582 1.00 53.03 78 TYR A O 1
ATOM 598 N N . LYS A 1 79 ? 0.166 40.763 -1.012 1.00 48.72 79 LYS A N 1
ATOM 599 C CA . LYS A 1 79 ? -1.066 41.339 -0.455 1.00 48.72 79 LYS A CA 1
ATOM 600 C C . LYS A 1 79 ? -1.989 40.363 0.267 1.00 48.72 79 LYS A C 1
ATOM 602 O O . LYS A 1 79 ? -2.579 40.767 1.262 1.00 48.72 79 LYS A O 1
ATOM 607 N N . ASP A 1 80 ? -2.053 39.114 -0.184 1.00 54.56 80 ASP A N 1
ATOM 608 C CA . ASP A 1 80 ? -2.906 38.070 0.391 1.00 54.56 80 ASP A CA 1
ATOM 609 C C . ASP A 1 80 ? -2.154 36.723 0.372 1.00 54.56 80 ASP A C 1
ATOM 611 O O . ASP A 1 80 ? -2.390 35.868 -0.480 1.00 54.56 80 ASP A O 1
ATOM 615 N N . ILE A 1 81 ? -1.204 36.539 1.299 1.00 61.12 81 ILE A N 1
ATOM 616 C CA . ILE A 1 81 ? -0.576 35.226 1.525 1.00 61.12 81 ILE A CA 1
ATOM 617 C C . ILE A 1 81 ? -1.611 34.344 2.228 1.00 61.12 81 ILE A C 1
ATOM 619 O O . ILE A 1 81 ? -2.011 34.646 3.351 1.00 61.12 81 ILE A O 1
ATOM 623 N N . SER A 1 82 ? -2.046 33.265 1.580 1.00 66.50 82 SER A N 1
ATOM 624 C CA . SER A 1 82 ? -2.959 32.295 2.191 1.00 66.50 82 SER A CA 1
ATOM 625 C C . SER A 1 82 ? -2.212 31.352 3.136 1.00 66.50 82 SER A C 1
ATOM 627 O O . SER A 1 82 ? -1.104 30.920 2.820 1.00 66.50 82 SER A O 1
ATOM 629 N N . ASP A 1 83 ? -2.849 30.963 4.243 1.00 66.81 83 ASP A N 1
ATOM 630 C CA . ASP A 1 83 ? -2.433 29.867 5.130 1.00 66.81 83 ASP A CA 1
ATOM 631 C C . ASP A 1 83 ? -2.010 28.608 4.343 1.00 66.81 83 ASP A C 1
ATOM 633 O O . ASP A 1 83 ? -0.974 28.016 4.631 1.00 66.81 83 ASP A O 1
ATOM 637 N N . GLU A 1 84 ? -2.746 28.266 3.279 1.00 69.19 84 GLU A N 1
ATOM 638 C CA . GLU A 1 84 ? -2.448 27.178 2.331 1.00 69.19 84 GLU A CA 1
ATOM 639 C C . GLU A 1 84 ? -1.055 27.317 1.682 1.00 69.19 84 GLU A C 1
ATOM 641 O O . GLU A 1 84 ? -0.308 26.346 1.553 1.00 69.19 84 GLU A O 1
ATOM 646 N N . SER A 1 85 ? -0.676 28.539 1.295 1.00 70.56 85 SER A N 1
ATOM 647 C CA . SER A 1 85 ? 0.633 28.844 0.706 1.00 70.56 85 SER A CA 1
ATOM 648 C C . SER A 1 85 ? 1.755 28.804 1.746 1.00 70.56 85 SER A C 1
ATOM 650 O O . SER A 1 85 ? 2.873 28.411 1.415 1.00 70.56 85 SER A O 1
ATOM 652 N N . VAL A 1 86 ? 1.471 29.170 3.003 1.00 69.06 86 VAL A N 1
ATOM 653 C CA . VAL A 1 86 ? 2.429 29.038 4.117 1.00 69.06 86 VAL A CA 1
ATOM 654 C C . VAL A 1 86 ? 2.665 27.562 4.446 1.00 69.06 86 VAL A C 1
ATOM 656 O O . VAL A 1 86 ? 3.814 27.155 4.605 1.00 69.06 86 VAL A O 1
ATOM 659 N N . MET A 1 87 ? 1.603 26.749 4.478 1.00 70.44 87 MET A N 1
ATOM 660 C CA . MET A 1 87 ? 1.691 25.303 4.718 1.00 70.44 87 MET A CA 1
ATOM 661 C C . MET A 1 87 ? 2.523 24.606 3.634 1.00 70.44 87 MET A C 1
ATOM 663 O O . MET A 1 87 ? 3.459 23.882 3.954 1.00 70.44 87 MET A O 1
ATOM 667 N N . LYS A 1 88 ? 2.270 24.902 2.351 1.00 73.25 88 LYS A N 1
ATOM 668 C CA . LYS A 1 88 ? 3.035 24.342 1.219 1.00 73.25 88 LYS A CA 1
ATOM 669 C C . LYS A 1 88 ? 4.502 24.771 1.181 1.00 73.25 88 LYS A C 1
ATOM 671 O O . LYS A 1 88 ? 5.362 23.962 0.827 1.00 73.25 88 LYS A O 1
ATOM 676 N N . ALA A 1 89 ? 4.812 26.007 1.582 1.00 71.25 89 ALA A N 1
ATOM 677 C CA . ALA A 1 89 ? 6.199 26.435 1.765 1.00 71.25 89 ALA A CA 1
ATOM 678 C C . ALA A 1 89 ? 6.901 25.583 2.836 1.00 71.25 89 ALA A C 1
ATOM 680 O O . ALA A 1 89 ? 8.009 25.101 2.613 1.00 71.25 89 ALA A O 1
ATOM 681 N N . PHE A 1 90 ? 6.237 25.368 3.975 1.00 72.00 90 PHE A N 1
ATOM 682 C CA . PHE A 1 90 ? 6.766 24.608 5.109 1.00 72.00 90 PHE A CA 1
ATOM 683 C C . PHE A 1 90 ? 6.908 23.105 4.805 1.00 72.00 90 PHE A C 1
ATOM 685 O O . PHE A 1 90 ? 7.930 22.515 5.144 1.00 72.00 90 PHE A O 1
ATOM 692 N N . GLU A 1 91 ? 5.949 22.504 4.092 1.00 76.00 91 GLU A N 1
ATOM 693 C CA . GLU A 1 91 ? 6.045 21.130 3.574 1.00 76.00 91 GLU A CA 1
ATOM 694 C C . GLU A 1 91 ? 7.287 20.964 2.682 1.00 76.00 91 GLU A C 1
ATOM 696 O O . GLU A 1 91 ? 8.076 20.041 2.876 1.00 76.00 91 GLU A O 1
ATOM 701 N N . SER A 1 92 ? 7.510 21.902 1.756 1.00 77.06 92 SER A N 1
ATOM 702 C CA . SER A 1 92 ? 8.656 21.874 0.835 1.00 77.06 92 SER A CA 1
ATOM 703 C C . SER A 1 92 ? 10.005 22.027 1.556 1.00 77.06 92 SER A C 1
ATOM 705 O O . SER A 1 92 ? 10.975 21.359 1.199 1.00 77.06 92 SER A O 1
ATOM 707 N N . ASP A 1 93 ? 10.069 22.875 2.587 1.00 76.19 93 ASP A N 1
ATOM 708 C CA . ASP A 1 93 ? 11.273 23.113 3.399 1.00 76.19 93 ASP A CA 1
ATOM 709 C C . ASP A 1 93 ? 11.608 21.899 4.285 1.00 76.19 93 ASP A C 1
ATOM 711 O O . ASP A 1 93 ? 12.767 21.488 4.360 1.00 76.19 93 ASP A O 1
ATOM 715 N N . ILE A 1 94 ? 10.592 21.248 4.872 1.00 79.69 94 ILE A N 1
ATOM 716 C CA . ILE A 1 94 ? 10.751 19.989 5.618 1.00 79.69 94 ILE A CA 1
ATOM 717 C C . ILE A 1 94 ? 11.234 18.866 4.696 1.00 79.69 94 ILE A C 1
ATOM 719 O O . ILE A 1 94 ? 12.227 18.211 5.014 1.00 79.69 94 ILE A O 1
ATOM 723 N N . LEU A 1 95 ? 10.587 18.651 3.545 1.00 84.25 95 LEU A N 1
ATOM 724 C CA . LEU A 1 95 ? 10.975 17.588 2.610 1.00 84.25 95 LEU A CA 1
ATOM 725 C C . LEU A 1 95 ? 12.391 17.815 2.051 1.00 84.25 95 LEU A C 1
ATOM 727 O O . LEU A 1 95 ? 13.192 16.880 2.012 1.00 84.25 95 LEU A O 1
ATOM 731 N N . SER A 1 96 ? 12.744 19.060 1.704 1.00 83.62 96 SER A N 1
ATOM 732 C CA . SER A 1 96 ? 14.112 19.407 1.298 1.00 83.62 96 SER A CA 1
ATOM 733 C C . SER A 1 96 ? 15.122 19.260 2.441 1.00 83.62 96 SER A C 1
ATOM 735 O O . SER A 1 96 ? 16.277 18.932 2.174 1.00 83.62 96 SER A O 1
ATOM 737 N N . GLY A 1 97 ? 14.729 19.505 3.694 1.00 81.81 97 GLY A N 1
ATOM 738 C CA . GLY A 1 97 ? 15.581 19.342 4.873 1.00 81.81 97 GLY A CA 1
ATOM 739 C C . GLY A 1 97 ? 15.853 17.877 5.226 1.00 81.81 97 GLY A C 1
ATOM 740 O O . GLY A 1 97 ? 16.985 17.534 5.566 1.00 81.81 97 GLY A O 1
ATOM 741 N N . ILE A 1 98 ? 14.846 17.009 5.087 1.00 85.81 98 ILE A N 1
ATOM 742 C CA . ILE A 1 98 ? 14.981 15.551 5.240 1.00 85.81 98 ILE A CA 1
ATOM 743 C C . ILE A 1 98 ? 15.914 15.001 4.156 1.00 85.81 98 ILE A C 1
ATOM 745 O O . ILE A 1 98 ? 16.888 14.325 4.480 1.00 85.81 98 ILE A O 1
ATOM 749 N N . LEU A 1 99 ? 15.686 15.362 2.887 1.00 89.56 99 LEU A N 1
ATOM 750 C CA . LEU A 1 99 ? 16.553 14.973 1.770 1.00 89.56 99 LEU A CA 1
ATOM 751 C C . LEU A 1 99 ? 18.009 15.427 1.991 1.00 89.56 99 LEU A C 1
ATOM 753 O O . LEU A 1 99 ? 18.939 14.631 1.872 1.00 89.56 99 LEU A O 1
ATOM 757 N N . ASP A 1 100 ? 18.215 16.687 2.385 1.00 87.81 100 ASP A N 1
ATOM 758 C CA . ASP A 1 100 ? 19.538 17.249 2.679 1.00 87.81 100 ASP A CA 1
ATOM 759 C C . ASP A 1 100 ? 20.253 16.531 3.845 1.00 87.81 100 ASP A C 1
ATOM 761 O O . ASP A 1 100 ? 21.487 16.518 3.877 1.00 87.81 100 ASP A O 1
ATOM 765 N N . MET A 1 101 ? 19.514 15.925 4.782 1.00 87.94 101 MET A N 1
ATOM 766 C CA . MET A 1 101 ? 20.059 15.124 5.883 1.00 87.94 101 MET A CA 1
ATOM 767 C C . MET A 1 101 ? 20.411 13.700 5.433 1.00 87.94 101 MET A C 1
ATOM 769 O O . MET A 1 101 ? 21.568 13.290 5.533 1.00 87.94 101 MET A O 1
ATOM 773 N N . GLU A 1 102 ? 19.439 12.966 4.891 1.00 92.50 102 GLU A N 1
ATOM 774 C CA . GLU A 1 102 ? 19.571 11.554 4.506 1.00 92.50 102 GLU A CA 1
ATOM 775 C C . GLU A 1 102 ? 20.654 11.329 3.443 1.00 92.50 102 GLU A C 1
ATOM 777 O O . GLU A 1 102 ? 21.436 10.380 3.520 1.00 92.50 102 GLU A O 1
ATOM 782 N N . VAL A 1 103 ? 20.765 12.241 2.471 1.00 91.88 103 VAL A N 1
ATOM 783 C CA . VAL A 1 103 ? 21.789 12.160 1.419 1.00 91.88 103 VAL A CA 1
ATOM 784 C C . VAL A 1 103 ? 23.192 12.418 1.993 1.00 91.88 103 VAL A C 1
ATOM 786 O O . VAL A 1 103 ? 24.162 11.820 1.524 1.00 91.88 103 VAL A O 1
ATOM 789 N N . LYS A 1 104 ? 23.331 13.232 3.055 1.00 89.88 104 LYS A N 1
ATOM 790 C CA . LYS A 1 104 ? 24.609 13.385 3.782 1.00 89.88 104 LYS A CA 1
ATOM 791 C C . LYS A 1 104 ? 24.939 12.183 4.653 1.00 89.88 104 LYS A C 1
ATOM 793 O O . LYS A 1 104 ? 26.114 11.837 4.762 1.00 89.88 104 LYS A O 1
ATOM 798 N N . GLU A 1 105 ? 23.942 11.547 5.260 1.00 93.00 105 GLU A N 1
ATOM 799 C CA . GLU A 1 105 ? 24.155 10.295 5.985 1.00 93.00 105 GLU A CA 1
ATOM 800 C C . GLU A 1 105 ? 24.666 9.212 5.027 1.00 93.00 105 GLU A C 1
ATOM 802 O O . GLU A 1 105 ? 25.719 8.625 5.277 1.00 93.00 105 GLU A O 1
ATOM 807 N N . LEU A 1 106 ? 24.010 9.039 3.874 1.00 94.38 106 LEU A N 1
ATOM 808 C CA . LEU A 1 106 ? 24.454 8.111 2.833 1.00 94.38 106 LEU A CA 1
ATOM 809 C C . LEU A 1 106 ? 25.851 8.479 2.294 1.00 94.38 106 LEU A C 1
ATOM 811 O O . LEU A 1 106 ? 26.691 7.597 2.135 1.00 94.38 106 LEU A O 1
ATOM 815 N N . GLN A 1 107 ? 26.158 9.766 2.094 1.00 94.38 107 GLN A N 1
ATOM 816 C CA . GLN A 1 107 ? 27.508 10.226 1.730 1.00 94.38 107 GLN A CA 1
ATOM 817 C C . GLN A 1 107 ? 28.564 9.856 2.787 1.00 94.38 107 GLN A C 1
ATOM 819 O O . GLN A 1 107 ? 29.674 9.442 2.443 1.00 94.38 107 GLN A O 1
ATOM 824 N N . SER A 1 108 ? 28.229 9.989 4.073 1.00 93.19 108 SER A N 1
ATOM 825 C CA . SER A 1 108 ? 29.099 9.575 5.176 1.00 93.19 108 SER A CA 1
ATOM 826 C C . SER A 1 108 ? 29.269 8.053 5.220 1.00 93.19 108 SER A C 1
ATOM 828 O O . SER A 1 108 ? 30.383 7.573 5.432 1.00 93.19 108 SER A O 1
ATOM 830 N N . PHE A 1 109 ? 28.204 7.288 4.963 1.00 94.56 109 PHE A N 1
ATOM 831 C CA . PHE A 1 109 ? 28.257 5.828 4.877 1.00 94.56 109 PHE A CA 1
ATOM 832 C C . PHE A 1 109 ? 29.131 5.358 3.703 1.00 94.56 109 PHE A C 1
ATOM 834 O O . PHE A 1 109 ? 29.991 4.503 3.887 1.00 94.56 109 PHE A O 1
ATOM 841 N N . MET A 1 110 ? 29.042 6.007 2.535 1.00 91.50 110 MET A N 1
ATOM 842 C CA . MET A 1 110 ? 29.935 5.755 1.392 1.00 91.50 110 MET A CA 1
ATOM 843 C C . MET A 1 110 ? 31.420 5.995 1.698 1.00 91.50 110 MET A C 1
ATOM 845 O O . MET A 1 110 ? 32.275 5.391 1.052 1.00 91.50 110 MET A O 1
ATOM 849 N N . CYS A 1 111 ? 31.751 6.848 2.672 1.00 91.31 111 CYS A N 1
ATOM 850 C CA . CYS A 1 111 ? 33.134 7.067 3.102 1.00 91.31 111 CYS A CA 1
ATOM 851 C C . CYS A 1 111 ? 33.624 5.971 4.069 1.00 91.31 111 CYS A C 1
ATOM 853 O O . CYS A 1 111 ? 34.793 5.583 4.016 1.00 91.31 111 CYS A O 1
ATOM 855 N N . LEU A 1 112 ? 32.737 5.440 4.919 1.00 92.00 112 LEU A N 1
ATOM 856 C CA . LEU A 1 112 ? 33.019 4.270 5.759 1.00 92.00 112 LEU A CA 1
ATOM 857 C C . LEU A 1 112 ? 33.188 3.015 4.892 1.00 92.00 112 LEU A C 1
ATOM 859 O O . LEU A 1 112 ? 34.221 2.360 4.966 1.00 92.00 112 LEU A O 1
ATOM 863 N N . LEU A 1 113 ? 32.253 2.760 3.977 1.00 93.62 113 LEU A N 1
ATOM 864 C CA . LEU A 1 113 ? 32.270 1.606 3.076 1.00 93.62 113 LEU A CA 1
ATOM 865 C C . LEU A 1 113 ? 33.497 1.590 2.143 1.00 93.62 113 LEU A C 1
ATOM 867 O O . LEU A 1 113 ? 34.101 0.542 1.932 1.00 93.62 113 LEU A O 1
ATOM 871 N N . GLN A 1 114 ? 33.944 2.753 1.650 1.00 94.75 114 GLN A N 1
ATOM 872 C CA . GLN A 1 114 ? 35.224 2.874 0.932 1.00 94.75 114 GLN A CA 1
ATOM 873 C C . GLN A 1 114 ? 36.425 2.488 1.823 1.00 94.75 114 GLN A C 1
ATOM 875 O O . GLN A 1 114 ? 37.398 1.922 1.328 1.00 94.75 114 GLN A O 1
ATOM 880 N N . THR A 1 115 ? 36.365 2.772 3.129 1.00 91.56 115 THR A N 1
ATOM 881 C CA . THR A 1 115 ? 37.411 2.391 4.093 1.00 91.56 115 THR A CA 1
ATOM 882 C C . THR A 1 115 ? 37.390 0.882 4.354 1.00 91.56 115 THR A C 1
ATOM 884 O O . THR A 1 115 ? 38.441 0.250 4.296 1.00 91.56 115 THR A O 1
ATOM 887 N N . GLU A 1 116 ? 36.210 0.279 4.535 1.00 91.19 116 GLU A N 1
ATOM 888 C CA . GLU A 1 116 ? 36.066 -1.176 4.707 1.00 91.19 116 GLU A CA 1
ATOM 889 C C . GLU A 1 116 ? 36.504 -1.963 3.461 1.00 91.19 116 GLU A C 1
ATOM 891 O O . GLU A 1 116 ? 37.149 -3.001 3.594 1.00 91.19 116 GLU A O 1
ATOM 896 N N . ILE A 1 117 ? 36.280 -1.437 2.250 1.00 92.75 117 ILE A N 1
ATOM 897 C CA . ILE A 1 117 ? 36.832 -1.998 1.001 1.00 92.75 117 ILE A CA 1
ATOM 898 C C . ILE A 1 117 ? 38.369 -1.987 1.008 1.00 92.75 117 ILE A C 1
ATOM 900 O O . ILE A 1 117 ? 38.994 -2.992 0.668 1.00 92.75 117 ILE A O 1
ATOM 904 N N . ILE A 1 118 ? 38.997 -0.884 1.432 1.00 92.06 118 ILE A N 1
ATOM 905 C CA . ILE A 1 118 ? 40.464 -0.783 1.540 1.00 92.06 118 ILE A CA 1
ATOM 906 C C . ILE A 1 118 ? 41.005 -1.774 2.584 1.00 92.06 118 ILE A C 1
ATOM 908 O O . ILE A 1 118 ? 42.020 -2.433 2.342 1.00 92.06 118 ILE A O 1
ATOM 912 N N . GLU A 1 119 ? 40.320 -1.931 3.719 1.00 89.44 119 GLU A N 1
ATOM 913 C CA . GLU A 1 119 ? 40.680 -2.928 4.730 1.00 89.44 119 GLU A CA 1
ATOM 914 C C . GLU A 1 119 ? 40.490 -4.366 4.216 1.00 89.44 119 GLU A C 1
ATOM 916 O O . GLU A 1 119 ? 41.356 -5.209 4.453 1.00 89.44 119 GLU A O 1
ATOM 921 N N . ALA A 1 120 ? 39.436 -4.650 3.447 1.00 89.25 120 ALA A N 1
ATOM 922 C CA . ALA A 1 120 ? 39.205 -5.956 2.831 1.00 89.25 120 ALA A CA 1
ATOM 923 C C . ALA A 1 120 ? 40.297 -6.314 1.803 1.00 89.25 120 ALA A C 1
ATOM 925 O O . ALA A 1 120 ? 40.869 -7.403 1.891 1.00 89.25 120 ALA A O 1
ATOM 926 N N . HIS A 1 121 ? 40.679 -5.388 0.913 1.00 88.94 121 HIS A N 1
ATOM 927 C CA . HIS A 1 121 ? 41.833 -5.553 0.012 1.00 88.94 121 HIS A CA 1
ATOM 928 C C . HIS A 1 121 ? 43.122 -5.836 0.799 1.00 88.94 121 HIS A C 1
ATOM 930 O O . HIS A 1 121 ? 43.897 -6.738 0.463 1.00 88.94 121 HIS A O 1
ATOM 936 N N . GLN A 1 122 ? 43.347 -5.103 1.896 1.00 86.62 122 GLN A N 1
ATOM 937 C CA . GLN A 1 122 ? 44.504 -5.306 2.766 1.00 86.62 122 GLN A CA 1
ATOM 938 C C . GLN A 1 122 ? 44.476 -6.674 3.481 1.00 86.62 122 GLN A C 1
ATOM 940 O O . GLN A 1 122 ? 45.542 -7.234 3.747 1.00 86.62 122 GLN A O 1
ATOM 945 N N . GLN A 1 123 ? 43.301 -7.233 3.781 1.00 83.94 123 GLN A N 1
ATOM 946 C CA . GLN A 1 123 ? 43.148 -8.571 4.364 1.00 83.94 123 GLN A CA 1
ATOM 947 C C . GLN A 1 123 ? 43.346 -9.688 3.330 1.00 83.94 123 GLN A C 1
ATOM 949 O O . GLN A 1 123 ? 44.082 -10.635 3.610 1.00 83.94 123 GLN A O 1
ATOM 954 N N . VAL A 1 124 ? 42.753 -9.572 2.134 1.00 81.50 124 VAL A N 1
ATOM 955 C CA . VAL A 1 124 ? 42.962 -10.516 1.017 1.00 81.50 124 VAL A CA 1
ATOM 956 C C . VAL A 1 124 ? 44.451 -10.578 0.661 1.00 81.50 124 VAL A C 1
ATOM 958 O O . VAL A 1 124 ? 45.031 -11.666 0.634 1.00 81.50 124 VAL A O 1
ATOM 961 N N . SER A 1 125 ? 45.109 -9.418 0.553 1.00 81.00 125 SER A N 1
ATOM 962 C CA . SER A 1 125 ? 46.558 -9.282 0.315 1.00 81.00 125 SER A CA 1
ATOM 963 C C . SER A 1 125 ? 47.462 -9.912 1.390 1.00 81.00 125 SER A C 1
ATOM 965 O O . SER A 1 125 ? 48.655 -10.091 1.151 1.00 81.00 125 SER A O 1
ATOM 967 N N . GLN A 1 126 ? 46.934 -10.225 2.579 1.00 73.44 126 GLN A N 1
ATOM 968 C CA . GLN A 1 126 ? 47.669 -10.872 3.678 1.00 73.44 126 GLN A CA 1
ATOM 969 C C . GLN A 1 126 ? 47.367 -12.375 3.816 1.00 73.44 126 GLN A C 1
ATOM 971 O O . GLN A 1 126 ? 47.934 -13.032 4.690 1.00 73.44 126 GLN A O 1
ATOM 976 N N . SER A 1 127 ? 46.492 -12.941 2.979 1.00 66.38 127 SER A N 1
ATOM 977 C CA . SER A 1 127 ? 46.122 -14.358 3.049 1.00 66.38 127 SER A CA 1
ATOM 978 C C . SER A 1 127 ? 47.064 -15.247 2.217 1.00 66.38 127 SER A C 1
ATOM 980 O O . SER A 1 127 ? 47.003 -15.288 0.994 1.00 66.38 127 SER A O 1
ATOM 982 N N . GLU A 1 128 ? 47.944 -16.010 2.879 1.00 58.16 128 GLU A N 1
ATOM 983 C CA . GLU A 1 128 ? 48.909 -16.922 2.221 1.00 58.16 128 GLU A CA 1
ATOM 984 C C . GLU A 1 128 ? 48.286 -18.253 1.721 1.00 58.16 128 GLU A C 1
ATOM 986 O O . GLU A 1 128 ? 48.997 -19.215 1.411 1.00 58.16 128 GLU A O 1
ATOM 991 N N . HIS A 1 129 ? 46.955 -18.361 1.662 1.00 59.00 129 HIS A N 1
ATOM 992 C CA . HIS A 1 129 ? 46.245 -19.604 1.344 1.00 59.00 129 HIS A CA 1
ATOM 993 C C . HIS A 1 129 ? 45.223 -19.414 0.213 1.00 59.00 129 HIS A C 1
ATOM 995 O O . HIS A 1 129 ? 44.318 -18.596 0.314 1.00 59.00 129 HIS A O 1
ATOM 1001 N N . PHE A 1 130 ? 45.351 -20.248 -0.829 1.00 58.44 130 PHE A N 1
ATOM 1002 C CA . PHE A 1 130 ? 44.512 -20.299 -2.040 1.00 58.44 130 PHE A CA 1
ATOM 1003 C C . PHE A 1 130 ? 44.564 -19.054 -2.946 1.00 58.44 130 PHE A C 1
ATOM 1005 O O . PHE A 1 130 ? 43.583 -18.332 -3.104 1.00 58.44 130 PHE A O 1
ATOM 1012 N N . GLU A 1 131 ? 45.693 -18.901 -3.646 1.00 62.78 131 GLU A N 1
ATOM 1013 C CA . GLU A 1 131 ? 45.971 -17.903 -4.700 1.00 62.78 131 GLU A CA 1
ATOM 1014 C C . GLU A 1 131 ? 44.810 -17.700 -5.704 1.00 62.78 131 GLU A C 1
ATOM 1016 O O . GLU A 1 131 ? 44.434 -16.568 -5.994 1.00 62.78 131 GLU A O 1
ATOM 1021 N N . GLU A 1 132 ? 44.174 -18.782 -6.173 1.00 69.06 132 GLU A N 1
ATOM 1022 C CA . GLU A 1 132 ? 43.029 -18.728 -7.103 1.00 69.06 132 GLU A CA 1
ATOM 1023 C C . GLU A 1 132 ? 41.744 -18.170 -6.456 1.00 69.06 132 GLU A C 1
ATOM 1025 O O . GLU A 1 132 ? 40.974 -17.461 -7.105 1.00 69.06 132 GLU A O 1
ATOM 1030 N N . SER A 1 133 ? 41.521 -18.435 -5.164 1.00 73.00 133 SER A N 1
ATOM 1031 C CA . SER A 1 133 ? 40.381 -17.875 -4.427 1.00 73.00 133 SER A CA 1
ATOM 1032 C C . SER A 1 133 ? 40.616 -16.405 -4.084 1.00 73.00 133 SER A C 1
ATOM 1034 O O . SER A 1 133 ? 39.702 -15.597 -4.235 1.00 73.00 133 SER A O 1
ATOM 1036 N N . ALA A 1 134 ? 41.841 -16.057 -3.675 1.00 76.62 134 ALA A N 1
ATOM 1037 C CA . ALA A 1 134 ? 42.242 -14.688 -3.366 1.00 76.62 134 ALA A CA 1
ATOM 1038 C C . ALA A 1 134 ? 42.117 -13.770 -4.595 1.00 76.62 134 ALA A C 1
ATOM 1040 O O . ALA A 1 134 ? 41.534 -12.692 -4.499 1.00 76.62 134 ALA A O 1
ATOM 1041 N N . ALA A 1 135 ? 42.564 -14.226 -5.773 1.00 82.06 135 ALA A N 1
ATOM 1042 C CA . ALA A 1 135 ? 42.410 -13.483 -7.026 1.00 82.06 135 ALA A CA 1
ATOM 1043 C C . ALA A 1 135 ? 40.934 -13.189 -7.365 1.00 82.06 135 ALA A C 1
ATOM 1045 O O . ALA A 1 135 ? 40.602 -12.084 -7.788 1.00 82.06 135 ALA A O 1
ATOM 1046 N N . LYS A 1 136 ? 40.034 -14.152 -7.122 1.00 85.56 136 LYS A N 1
ATOM 1047 C CA . LYS A 1 136 ? 38.591 -13.993 -7.354 1.00 85.56 136 LYS A CA 1
ATOM 1048 C C . LYS A 1 136 ? 37.917 -13.059 -6.339 1.00 85.56 136 LYS A C 1
ATOM 1050 O O . LYS A 1 136 ? 36.964 -12.365 -6.691 1.00 85.56 136 LYS A O 1
ATOM 1055 N N . THR A 1 137 ? 38.375 -13.031 -5.086 1.00 85.31 137 THR A N 1
ATOM 1056 C CA . THR A 1 137 ? 37.895 -12.040 -4.106 1.00 85.31 137 THR A CA 1
ATOM 1057 C C . THR A 1 137 ? 38.422 -10.641 -4.406 1.00 85.31 137 THR A C 1
ATOM 1059 O O . THR A 1 137 ? 37.672 -9.685 -4.256 1.00 85.31 137 THR A O 1
ATOM 1062 N N . GLU A 1 138 ? 39.656 -10.519 -4.898 1.00 87.62 138 GLU A N 1
ATOM 1063 C CA . GLU A 1 138 ? 40.263 -9.241 -5.291 1.00 87.62 138 GLU A CA 1
ATOM 1064 C C . GLU A 1 138 ? 39.546 -8.615 -6.504 1.00 87.62 138 GLU A C 1
ATOM 1066 O O . GLU A 1 138 ? 39.254 -7.420 -6.507 1.00 87.62 138 GLU A O 1
ATOM 1071 N N . GLU A 1 139 ? 39.175 -9.431 -7.501 1.00 90.44 139 GLU A N 1
ATOM 1072 C CA . GLU A 1 139 ? 38.332 -9.018 -8.636 1.00 90.44 139 GLU A CA 1
ATOM 1073 C C . GLU A 1 139 ? 36.971 -8.472 -8.162 1.00 90.44 139 GLU A C 1
ATOM 1075 O O . GLU A 1 139 ? 36.578 -7.367 -8.543 1.00 90.44 139 GLU A O 1
ATOM 1080 N N . LYS A 1 140 ? 36.285 -9.198 -7.263 1.00 92.69 140 LYS A N 1
ATOM 1081 C CA . LYS A 1 140 ? 34.996 -8.772 -6.684 1.00 92.69 140 LYS A CA 1
ATOM 1082 C C . LYS A 1 140 ? 35.125 -7.508 -5.825 1.00 92.69 140 LYS A C 1
ATOM 1084 O O . LYS A 1 140 ? 34.255 -6.647 -5.913 1.00 92.69 140 LYS A O 1
ATOM 1089 N N . LEU A 1 141 ? 36.208 -7.346 -5.057 1.00 92.81 141 LEU A N 1
ATOM 1090 C CA . LEU A 1 141 ? 36.467 -6.119 -4.292 1.00 92.81 141 LEU A CA 1
ATOM 1091 C C . LEU A 1 141 ? 36.696 -4.900 -5.201 1.00 92.81 141 LEU A C 1
ATOM 1093 O O . LEU A 1 141 ? 36.215 -3.815 -4.885 1.00 92.81 141 LEU A O 1
ATOM 1097 N N . HIS A 1 142 ? 37.336 -5.063 -6.362 1.00 94.00 142 HIS A N 1
ATOM 1098 C CA . HIS A 1 142 ? 37.519 -3.954 -7.304 1.00 94.00 142 HIS A CA 1
ATOM 1099 C C . HIS A 1 142 ? 36.220 -3.586 -8.056 1.00 94.00 142 HIS A C 1
ATOM 1101 O O . HIS A 1 142 ? 35.951 -2.407 -8.301 1.00 94.00 142 HIS A O 1
ATOM 1107 N N . ASP A 1 143 ? 35.352 -4.558 -8.364 1.00 94.94 143 ASP A N 1
ATOM 1108 C CA . ASP A 1 143 ? 33.992 -4.264 -8.848 1.00 94.94 143 ASP A CA 1
ATOM 1109 C C . ASP A 1 143 ? 33.105 -3.632 -7.753 1.00 94.94 143 ASP A C 1
ATOM 1111 O O . ASP A 1 143 ? 32.279 -2.762 -8.057 1.00 94.94 143 ASP A O 1
ATOM 1115 N N . ALA A 1 144 ? 33.313 -3.982 -6.479 1.00 93.94 144 ALA A N 1
ATOM 1116 C CA . ALA A 1 144 ? 32.685 -3.326 -5.333 1.00 93.94 144 ALA A CA 1
ATOM 1117 C C . ALA A 1 144 ? 33.166 -1.869 -5.167 1.00 93.94 144 ALA A C 1
ATOM 1119 O O . ALA A 1 144 ? 32.337 -0.963 -5.073 1.00 93.94 144 ALA A O 1
ATOM 1120 N N . GLU A 1 145 ? 34.477 -1.611 -5.242 1.00 95.81 145 GLU A N 1
ATOM 1121 C CA . GLU A 1 145 ? 35.073 -0.264 -5.241 1.00 95.81 145 GLU A CA 1
ATOM 1122 C C . GLU A 1 145 ? 34.463 0.614 -6.344 1.00 95.81 145 GLU A C 1
ATOM 1124 O O . GLU A 1 145 ? 34.013 1.734 -6.096 1.00 95.81 145 GLU A O 1
ATOM 1129 N N . LYS A 1 146 ? 34.376 0.079 -7.565 1.00 95.38 146 LYS A N 1
ATOM 1130 C CA . LYS A 1 146 ? 33.764 0.735 -8.727 1.00 95.38 146 LYS A CA 1
ATOM 1131 C C . LYS A 1 146 ? 32.257 0.967 -8.563 1.00 95.38 146 LYS A C 1
ATOM 1133 O O . LYS A 1 146 ? 31.736 1.963 -9.069 1.00 95.38 146 LYS A O 1
ATOM 1138 N N . SER A 1 147 ? 31.561 0.094 -7.838 1.00 95.19 147 SER A N 1
ATOM 1139 C CA . SER A 1 147 ? 30.139 0.256 -7.513 1.00 95.19 147 SER A CA 1
ATOM 1140 C C . SER A 1 147 ? 29.925 1.367 -6.479 1.00 95.19 147 SER A C 1
ATOM 1142 O O . SER A 1 147 ? 29.119 2.264 -6.722 1.00 95.19 147 SER A O 1
ATOM 1144 N N . VAL A 1 148 ? 30.718 1.400 -5.401 1.00 96.06 148 VAL A N 1
ATOM 1145 C CA . VAL A 1 148 ? 30.739 2.513 -4.430 1.00 96.06 148 VAL A CA 1
ATOM 1146 C C . VAL A 1 148 ? 31.117 3.827 -5.107 1.00 96.06 148 VAL A C 1
ATOM 1148 O O . VAL A 1 148 ? 30.481 4.849 -4.855 1.00 96.06 148 VAL A O 1
ATOM 1151 N N . LYS A 1 149 ? 32.085 3.814 -6.033 1.00 95.38 149 LYS A N 1
ATOM 1152 C CA . LYS A 1 149 ? 32.465 5.000 -6.810 1.00 95.38 149 LYS A CA 1
ATOM 1153 C C . LYS A 1 149 ? 31.273 5.578 -7.577 1.00 95.38 149 LYS A C 1
ATOM 1155 O O . LYS A 1 149 ? 31.064 6.786 -7.499 1.00 95.38 149 LYS A O 1
ATOM 1160 N N . LYS A 1 150 ? 30.480 4.726 -8.243 1.00 95.94 150 LYS A N 1
ATOM 1161 C CA . LYS A 1 150 ? 29.251 5.119 -8.951 1.00 95.94 150 LYS A CA 1
ATOM 1162 C C . LYS A 1 150 ? 28.181 5.655 -7.990 1.00 95.94 150 LYS A C 1
ATOM 1164 O O . LYS A 1 150 ? 27.575 6.678 -8.288 1.00 95.94 150 LYS A O 1
ATOM 1169 N N . LEU A 1 151 ? 27.962 4.997 -6.846 1.00 94.44 151 LEU A N 1
ATOM 1170 C CA . LEU A 1 151 ? 27.003 5.456 -5.832 1.00 94.44 151 LEU A CA 1
ATOM 1171 C C . LEU A 1 151 ? 27.386 6.839 -5.279 1.00 94.44 151 LEU A C 1
ATOM 1173 O O . LEU A 1 151 ? 26.528 7.706 -5.181 1.00 94.44 151 LEU A O 1
ATOM 1177 N N . GLN A 1 152 ? 28.669 7.082 -4.989 1.00 96.06 152 GLN A N 1
ATOM 1178 C CA . GLN A 1 152 ? 29.170 8.399 -4.569 1.00 96.06 152 GLN A CA 1
ATOM 1179 C C . GLN A 1 152 ? 28.910 9.495 -5.607 1.00 96.06 152 GLN A C 1
ATOM 1181 O O . GLN A 1 152 ? 28.550 10.608 -5.228 1.00 96.06 152 GLN A O 1
ATOM 1186 N N . ASP A 1 153 ? 29.112 9.194 -6.892 1.00 95.19 153 ASP A N 1
ATOM 1187 C CA . ASP A 1 153 ? 28.917 10.168 -7.967 1.00 95.19 153 ASP A CA 1
ATOM 1188 C C . ASP A 1 153 ? 27.419 10.532 -8.086 1.00 95.19 153 ASP A C 1
ATOM 1190 O O . ASP A 1 153 ? 27.077 11.712 -8.095 1.00 95.19 153 ASP A O 1
ATOM 1194 N N . SER A 1 154 ? 26.509 9.550 -8.016 1.00 94.12 154 SER A N 1
ATOM 1195 C CA . SER A 1 154 ? 25.057 9.807 -7.971 1.00 94.12 154 SER A CA 1
ATOM 1196 C C . SER A 1 154 ? 24.594 10.505 -6.680 1.00 94.12 154 SER A C 1
ATOM 1198 O O . SER A 1 154 ? 23.731 11.376 -6.732 1.00 94.12 154 SER A O 1
ATOM 1200 N N . VAL A 1 155 ? 25.189 10.203 -5.520 1.00 94.88 155 VAL A N 1
ATOM 1201 C CA . VAL A 1 155 ? 24.942 10.949 -4.268 1.00 94.88 155 VAL A CA 1
ATOM 1202 C C . VAL A 1 155 ? 25.357 12.419 -4.410 1.00 94.88 155 VAL A C 1
ATOM 1204 O O . VAL A 1 155 ? 24.664 13.298 -3.899 1.00 94.88 155 VAL A O 1
ATOM 1207 N N . ALA A 1 156 ? 26.446 12.712 -5.129 1.00 93.00 156 ALA A N 1
ATOM 1208 C CA . ALA A 1 156 ? 26.847 14.085 -5.428 1.00 93.00 156 ALA A CA 1
ATOM 1209 C C . ALA A 1 156 ? 25.851 14.789 -6.372 1.00 93.00 156 ALA A C 1
ATOM 1211 O O . ALA A 1 156 ? 25.461 15.919 -6.082 1.00 93.00 156 ALA A O 1
ATOM 1212 N N . ASP A 1 157 ? 25.362 14.112 -7.419 1.00 92.94 157 ASP A N 1
ATOM 1213 C CA . ASP A 1 157 ? 24.318 14.648 -8.310 1.00 92.94 157 ASP A CA 1
ATOM 1214 C C . ASP A 1 157 ? 23.014 14.984 -7.553 1.00 92.94 157 ASP A C 1
ATOM 1216 O O . ASP A 1 157 ? 22.354 15.982 -7.861 1.00 92.94 157 ASP A O 1
ATOM 1220 N N . ILE A 1 158 ? 22.635 14.181 -6.546 1.00 91.69 158 ILE A N 1
ATOM 1221 C CA . ILE A 1 158 ? 21.477 14.461 -5.677 1.00 91.69 158 ILE A CA 1
ATOM 1222 C C . ILE A 1 158 ? 21.757 15.649 -4.746 1.00 91.69 158 ILE A C 1
ATOM 1224 O O . ILE A 1 158 ? 20.867 16.473 -4.549 1.00 91.69 158 ILE A O 1
ATOM 1228 N N . LEU A 1 159 ? 22.968 15.785 -4.188 1.00 88.88 159 LEU A N 1
ATOM 1229 C CA . LEU A 1 159 ? 23.330 16.940 -3.351 1.00 88.88 159 LEU A CA 1
ATOM 1230 C C . LEU A 1 159 ? 23.315 18.255 -4.139 1.00 88.88 159 LEU A C 1
ATOM 1232 O O . LEU A 1 159 ? 22.764 19.244 -3.651 1.00 88.88 159 LEU A O 1
ATOM 1236 N N . ASP A 1 160 ? 23.869 18.267 -5.353 1.00 87.94 160 ASP A N 1
ATOM 1237 C CA . ASP A 1 160 ? 23.875 19.452 -6.215 1.00 87.94 160 ASP A CA 1
ATOM 1238 C C . ASP A 1 160 ? 22.442 19.848 -6.609 1.00 87.94 160 ASP A C 1
ATOM 1240 O O . ASP A 1 160 ? 22.078 21.021 -6.489 1.00 87.94 160 ASP A O 1
ATOM 1244 N N . GLN A 1 161 ? 21.579 18.886 -6.964 1.00 85.31 161 GLN A N 1
ATOM 1245 C CA . GLN A 1 161 ? 20.156 19.155 -7.218 1.00 85.31 161 GLN A CA 1
ATOM 1246 C C . GLN A 1 161 ? 19.411 19.610 -5.953 1.00 85.31 161 GLN A C 1
ATOM 1248 O O . GLN A 1 161 ? 18.700 20.614 -5.989 1.00 85.31 161 GLN A O 1
ATOM 1253 N N . SER A 1 162 ? 19.621 18.951 -4.809 1.00 82.56 162 SER A N 1
ATOM 1254 C CA . SER A 1 162 ? 19.014 19.336 -3.529 1.00 82.56 162 SER A CA 1
ATOM 1255 C C . SER A 1 162 ? 19.442 20.735 -3.073 1.00 82.56 162 SER A C 1
ATOM 1257 O O . SER A 1 162 ? 18.688 21.400 -2.359 1.00 82.56 162 SER A O 1
ATOM 1259 N N . SER A 1 163 ? 20.623 21.211 -3.481 1.00 77.31 163 SER A N 1
ATOM 1260 C CA . SER A 1 163 ? 21.091 22.564 -3.164 1.00 77.31 163 SER A CA 1
ATOM 1261 C C . SER A 1 163 ? 20.233 23.661 -3.812 1.00 77.31 163 SER A C 1
ATOM 1263 O O . SER A 1 163 ? 20.095 24.740 -3.235 1.00 77.31 163 SER A O 1
ATOM 1265 N N . MET A 1 164 ? 19.593 23.372 -4.953 1.00 73.69 164 MET A N 1
ATOM 1266 C CA . MET A 1 164 ? 18.762 24.328 -5.696 1.00 73.69 164 MET A CA 1
ATOM 1267 C C . MET A 1 164 ? 17.462 24.679 -4.962 1.00 73.69 164 MET A C 1
ATOM 1269 O O . MET A 1 164 ? 17.024 25.827 -5.009 1.00 73.69 164 MET A O 1
ATOM 1273 N N . PHE A 1 165 ? 16.870 23.728 -4.234 1.00 71.19 165 PHE A N 1
ATOM 1274 C CA . PHE A 1 165 ? 15.635 23.951 -3.465 1.00 71.19 165 PHE A CA 1
ATOM 1275 C C . PHE A 1 165 ? 15.877 24.742 -2.167 1.00 71.19 165 PHE A C 1
ATOM 1277 O O . PHE A 1 165 ? 14.958 25.328 -1.591 1.00 71.19 165 PHE A O 1
ATOM 1284 N N . LYS A 1 166 ? 17.138 24.834 -1.729 1.00 62.78 166 LYS A N 1
ATOM 1285 C CA . LYS A 1 166 ? 17.572 25.349 -0.422 1.00 62.78 166 LYS A CA 1
ATOM 1286 C C . LYS A 1 166 ? 17.590 26.883 -0.315 1.00 62.78 166 LYS A C 1
ATOM 1288 O O . LYS A 1 166 ? 18.520 27.471 0.237 1.00 62.78 166 LYS A O 1
ATOM 1293 N N . SER A 1 167 ? 16.598 27.566 -0.887 1.00 54.53 167 SER A N 1
ATOM 1294 C CA . SER A 1 167 ? 16.499 29.039 -0.880 1.00 54.53 167 SER A CA 1
ATOM 1295 C C . SER A 1 167 ? 15.076 29.601 -0.768 1.00 54.53 167 SER A C 1
ATOM 1297 O O . SER A 1 167 ? 14.922 30.792 -0.496 1.00 54.53 167 SER A O 1
ATOM 1299 N N . THR A 1 168 ? 14.036 28.774 -0.898 1.00 50.78 168 THR A N 1
ATOM 1300 C CA . THR A 1 168 ? 12.631 29.218 -0.948 1.00 50.78 168 THR A CA 1
ATOM 1301 C C . THR A 1 168 ? 12.178 29.949 0.325 1.00 50.78 168 THR A C 1
ATOM 1303 O O . THR A 1 168 ? 11.643 31.059 0.256 1.00 50.78 168 THR A O 1
ATOM 1306 N N . LEU A 1 169 ? 12.452 29.394 1.513 1.00 49.06 169 LEU A N 1
ATOM 1307 C CA . LEU A 1 169 ? 11.998 29.970 2.790 1.00 49.06 169 LEU A CA 1
ATOM 1308 C C . LEU A 1 169 ? 12.965 31.008 3.396 1.00 49.06 169 LEU A C 1
ATOM 1310 O O . LEU A 1 169 ? 12.585 31.749 4.312 1.00 49.06 169 LEU A O 1
ATOM 1314 N N . ALA A 1 170 ? 14.165 31.161 2.823 1.00 50.91 170 ALA A N 1
ATOM 1315 C CA . ALA A 1 170 ? 15.106 32.226 3.179 1.00 50.91 170 ALA A CA 1
ATOM 1316 C C . ALA A 1 170 ? 14.571 33.629 2.820 1.00 50.91 170 ALA A C 1
ATOM 1318 O O . ALA A 1 170 ? 14.852 34.592 3.535 1.00 50.91 170 ALA A O 1
ATOM 1319 N N . LEU A 1 171 ? 13.743 33.751 1.770 1.00 44.81 171 LEU A N 1
ATOM 1320 C CA . LEU A 1 171 ? 13.029 34.999 1.465 1.00 44.81 171 LEU A CA 1
ATOM 1321 C C . LEU A 1 171 ? 11.935 35.302 2.503 1.00 44.81 171 LEU A C 1
ATOM 1323 O O . LEU A 1 171 ? 11.811 36.442 2.954 1.00 44.81 171 LEU A O 1
ATOM 1327 N N . CYS A 1 172 ? 11.166 34.291 2.922 1.00 48.72 172 CYS A N 1
ATOM 1328 C CA . CYS A 1 172 ? 10.070 34.468 3.882 1.00 48.72 172 CYS A CA 1
ATOM 1329 C C . CYS A 1 172 ? 10.569 34.885 5.279 1.00 48.72 172 CYS A C 1
ATOM 1331 O O . CYS A 1 172 ? 9.935 35.706 5.945 1.00 48.72 172 CYS A O 1
ATOM 1333 N N . HIS A 1 173 ? 11.749 34.409 5.692 1.00 44.84 173 HIS A N 1
ATOM 1334 C CA . HIS A 1 173 ? 12.380 34.763 6.970 1.00 44.84 173 HIS A CA 1
ATOM 1335 C C . HIS A 1 173 ? 12.790 36.245 7.108 1.00 44.84 173 HIS A C 1
ATOM 1337 O O . HIS A 1 173 ? 13.118 36.684 8.211 1.00 44.84 173 HIS A O 1
ATOM 1343 N N . CYS A 1 174 ? 12.749 37.038 6.031 1.00 43.47 174 CYS A N 1
ATOM 1344 C CA . CYS A 1 174 ? 13.117 38.458 6.048 1.00 43.47 174 CYS A CA 1
ATOM 1345 C C . CYS A 1 174 ? 11.906 39.423 6.113 1.00 43.47 174 CYS A C 1
ATOM 1347 O O . CYS A 1 174 ? 12.092 40.641 6.073 1.00 43.47 174 CYS A O 1
ATOM 1349 N N . GLY A 1 175 ? 10.672 38.900 6.174 1.00 48.25 175 GLY A N 1
ATOM 1350 C CA . GLY A 1 175 ? 9.433 39.665 5.972 1.00 48.25 175 GLY A CA 1
ATOM 1351 C C . GLY A 1 175 ? 8.832 40.329 7.218 1.00 48.25 175 GLY A C 1
ATOM 1352 O O . GLY A 1 175 ? 8.967 41.537 7.415 1.00 48.25 175 GLY A O 1
ATOM 1353 N N . THR A 1 176 ? 8.070 39.572 8.017 1.00 50.88 176 THR A N 1
ATOM 1354 C CA . THR A 1 176 ? 7.155 40.130 9.033 1.00 50.88 176 THR A CA 1
ATOM 1355 C C . THR A 1 176 ? 7.215 39.401 10.3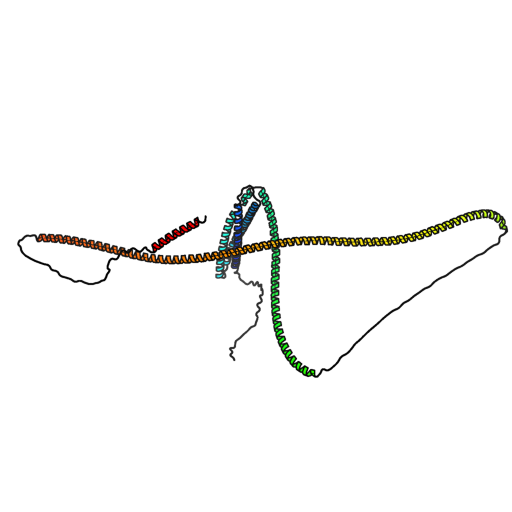76 1.00 50.88 176 THR A C 1
ATOM 1357 O O . THR A 1 176 ? 7.434 38.193 10.458 1.00 50.88 176 THR A O 1
ATOM 1360 N N . SER A 1 177 ? 6.959 40.143 11.461 1.00 54.78 177 SER A N 1
ATOM 1361 C CA . SER A 1 177 ? 6.906 39.574 12.818 1.00 54.78 177 SER A CA 1
ATOM 1362 C C . SER 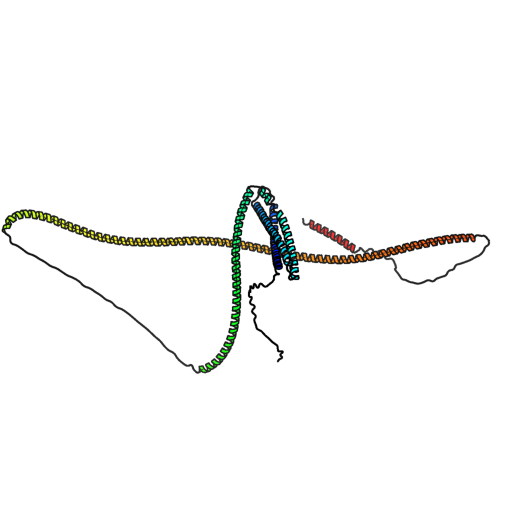A 1 177 ? 5.731 38.611 13.026 1.00 54.78 177 SER A C 1
ATOM 1364 O O . SER A 1 177 ? 5.746 37.854 13.992 1.00 54.78 177 SER A O 1
ATOM 1366 N N . GLU A 1 178 ? 4.718 38.654 12.161 1.00 54.25 178 GLU A N 1
ATOM 1367 C CA . GLU A 1 178 ? 3.506 37.838 12.271 1.00 54.25 178 GLU A CA 1
ATOM 1368 C C . GLU A 1 178 ? 3.721 36.442 11.669 1.00 54.25 178 GLU A C 1
ATOM 1370 O O . GLU A 1 178 ? 3.367 35.456 12.315 1.00 54.25 178 GLU A O 1
ATOM 1375 N N . LEU A 1 179 ? 4.429 36.320 10.532 1.00 56.88 179 LEU A N 1
ATOM 1376 C CA . LEU A 1 179 ? 4.826 35.009 9.990 1.00 56.88 179 LEU A CA 1
ATOM 1377 C C . LEU A 1 179 ? 5.701 34.221 10.982 1.00 56.88 179 LEU A C 1
ATOM 1379 O O . LEU A 1 179 ? 5.511 33.023 11.145 1.00 56.88 179 LEU A O 1
ATOM 1383 N N . SER A 1 180 ? 6.612 34.887 11.704 1.00 57.62 180 SER A N 1
ATOM 1384 C CA . SER A 1 180 ? 7.478 34.246 12.718 1.00 57.62 180 SER A CA 1
ATOM 1385 C C . SER A 1 180 ? 6.735 33.773 13.984 1.00 57.62 180 SER A C 1
ATOM 1387 O O . SER A 1 180 ? 7.293 33.017 14.789 1.00 57.62 180 SER A O 1
ATOM 1389 N N . ILE A 1 181 ? 5.490 34.220 14.181 1.00 64.00 181 ILE A N 1
ATOM 1390 C CA . ILE A 1 181 ? 4.593 33.727 15.235 1.00 64.00 181 ILE A CA 1
ATOM 1391 C C . ILE A 1 181 ? 3.733 32.585 14.680 1.00 64.00 181 ILE A C 1
ATOM 1393 O O . ILE A 1 181 ? 3.639 31.544 15.323 1.00 64.00 181 ILE A O 1
ATOM 1397 N N . TYR A 1 182 ? 3.181 32.743 13.472 1.00 61.47 182 TYR A N 1
ATOM 1398 C CA . TYR A 1 182 ? 2.386 31.710 12.799 1.00 61.47 182 TYR A CA 1
ATOM 1399 C C . TYR A 1 182 ? 3.191 30.423 12.569 1.00 61.47 182 TYR A C 1
ATOM 1401 O O . TYR A 1 182 ? 2.771 29.359 13.012 1.00 61.47 182 TYR A O 1
ATOM 1409 N N . LEU A 1 183 ? 4.390 30.527 11.976 1.00 62.84 183 LEU A N 1
ATOM 1410 C CA . LEU A 1 183 ? 5.277 29.384 11.717 1.00 62.84 183 LEU A CA 1
ATOM 1411 C C . LEU A 1 183 ? 5.637 28.617 12.996 1.00 62.84 183 LEU A C 1
ATOM 1413 O O . LEU A 1 183 ? 5.741 27.397 12.977 1.00 62.84 183 LEU A O 1
ATOM 1417 N N . ARG A 1 184 ? 5.781 29.326 14.120 1.00 65.94 184 ARG A N 1
ATOM 1418 C CA . ARG A 1 184 ? 6.108 28.734 15.424 1.00 65.94 184 ARG A CA 1
ATOM 1419 C C . ARG A 1 184 ? 4.914 28.014 16.046 1.00 65.94 184 ARG A C 1
ATOM 1421 O O . ARG A 1 184 ? 5.082 26.985 16.685 1.00 65.94 184 ARG A O 1
ATOM 1428 N N . TYR A 1 185 ? 3.704 28.523 15.817 1.00 68.81 185 TYR A N 1
ATOM 1429 C CA . TYR A 1 185 ? 2.471 27.838 16.198 1.00 68.81 185 TYR A CA 1
ATOM 1430 C C . TYR A 1 185 ? 2.246 26.567 15.361 1.00 68.81 185 TYR A C 1
ATOM 1432 O O . TYR A 1 185 ? 1.904 25.530 15.924 1.00 68.81 185 TYR A O 1
ATOM 1440 N N . SER A 1 186 ? 2.506 26.604 14.047 1.00 64.12 186 SER A N 1
ATOM 1441 C CA . SER A 1 186 ? 2.458 25.400 13.201 1.00 64.12 186 SER A CA 1
ATOM 1442 C C . SER A 1 186 ? 3.588 24.408 13.501 1.00 64.12 186 SER A C 1
ATOM 1444 O O . SER A 1 186 ? 3.364 23.207 13.415 1.00 64.12 186 SER A O 1
ATOM 1446 N N . GLU A 1 187 ? 4.776 24.876 13.900 1.00 69.62 187 GLU A N 1
ATOM 1447 C CA . GLU A 1 187 ? 5.869 24.027 14.399 1.00 69.62 187 GLU A CA 1
ATOM 1448 C C . GLU A 1 187 ? 5.452 23.289 15.685 1.00 69.62 187 GLU A C 1
ATOM 1450 O O . GLU A 1 187 ? 5.617 22.074 15.781 1.00 69.62 187 GLU A O 1
ATOM 1455 N N . GLU A 1 188 ? 4.861 23.995 16.656 1.00 72.50 188 GLU A N 1
ATOM 1456 C CA . GLU A 1 188 ? 4.379 23.408 17.915 1.00 72.50 188 GLU A CA 1
ATOM 1457 C C . GLU A 1 188 ? 3.217 22.413 17.701 1.00 72.50 188 GLU A C 1
ATOM 1459 O O . GLU A 1 188 ? 3.218 21.336 18.303 1.00 72.50 188 GLU A O 1
ATOM 1464 N N . ASP A 1 189 ? 2.264 22.721 16.815 1.00 74.00 189 ASP A N 1
ATOM 1465 C CA . ASP A 1 189 ? 1.157 21.825 16.440 1.00 74.00 189 ASP A CA 1
ATOM 1466 C C . ASP A 1 189 ? 1.636 20.588 15.656 1.00 74.00 189 ASP A C 1
ATOM 1468 O O . ASP A 1 189 ? 1.267 19.459 15.995 1.00 74.00 189 ASP A O 1
ATOM 1472 N N . LEU A 1 190 ? 2.511 20.757 14.658 1.00 72.31 190 LEU A N 1
ATOM 1473 C CA . LEU A 1 190 ? 3.054 19.632 13.892 1.00 72.31 190 LEU A CA 1
ATOM 1474 C C . LEU A 1 190 ? 3.926 18.726 14.770 1.00 72.31 190 LEU A C 1
ATOM 1476 O O . LEU A 1 190 ? 3.854 17.506 14.648 1.00 72.31 190 LEU A O 1
ATOM 1480 N N . LYS A 1 191 ? 4.680 19.292 15.718 1.00 73.62 191 LYS A N 1
ATOM 1481 C CA . LYS A 1 191 ? 5.451 18.527 16.707 1.00 73.62 191 LYS A CA 1
ATOM 1482 C C . LYS A 1 191 ? 4.563 17.726 17.662 1.00 73.62 191 LYS A C 1
ATOM 1484 O O . LYS A 1 191 ? 4.917 16.607 18.030 1.00 73.62 191 LYS A O 1
ATOM 1489 N N . LEU A 1 192 ? 3.405 18.264 18.050 1.00 80.62 192 LEU A N 1
ATOM 1490 C CA . LEU A 1 192 ? 2.425 17.530 18.855 1.00 80.62 192 LEU A CA 1
ATOM 1491 C C . LEU A 1 192 ? 1.797 16.371 18.062 1.00 80.62 192 LEU A C 1
ATOM 1493 O O . LEU A 1 192 ? 1.623 15.284 18.613 1.00 80.62 192 LEU A O 1
ATOM 1497 N N . LYS A 1 193 ? 1.509 16.579 16.770 1.00 82.00 193 LYS A N 1
ATOM 1498 C CA . LYS A 1 193 ? 1.032 15.531 15.850 1.00 82.00 193 LYS A CA 1
ATOM 1499 C C . LYS A 1 193 ? 2.089 14.451 15.616 1.00 82.00 193 LYS A C 1
ATOM 1501 O O . LYS A 1 193 ? 1.755 13.272 15.680 1.00 82.00 193 LYS A O 1
ATOM 1506 N N . LEU A 1 194 ? 3.352 14.838 15.430 1.00 79.56 194 LEU A N 1
ATOM 1507 C CA . LEU A 1 194 ? 4.478 13.914 15.288 1.00 79.56 194 LEU A CA 1
ATOM 1508 C C . LEU A 1 194 ? 4.612 13.013 16.523 1.00 79.56 194 LEU A C 1
ATOM 1510 O O . LEU A 1 194 ? 4.581 11.800 16.374 1.00 79.56 194 LEU A O 1
ATOM 1514 N N . HIS A 1 195 ? 4.626 13.573 17.738 1.00 84.50 195 HIS A N 1
ATOM 1515 C CA . HIS A 1 195 ? 4.646 12.775 18.975 1.00 84.50 195 HIS A CA 1
ATOM 1516 C C . HIS A 1 195 ? 3.420 11.862 19.161 1.00 84.50 195 HIS A C 1
ATOM 1518 O O . HIS A 1 195 ? 3.496 10.883 19.907 1.00 84.50 195 HIS A O 1
ATOM 1524 N N . TYR A 1 196 ? 2.283 12.163 18.525 1.00 79.69 196 TYR A N 1
ATOM 1525 C CA . TYR A 1 196 ? 1.134 11.256 18.508 1.00 79.69 196 TYR A CA 1
ATOM 1526 C C . TYR A 1 196 ? 1.370 10.091 17.536 1.00 79.69 196 TYR A C 1
ATOM 1528 O O . TYR A 1 196 ? 1.211 8.939 17.929 1.00 79.69 196 TYR A O 1
ATOM 1536 N N . ALA A 1 197 ? 1.826 10.384 16.314 1.00 80.62 197 ALA A N 1
ATOM 1537 C CA . ALA A 1 197 ? 2.131 9.386 15.289 1.00 80.62 197 ALA A CA 1
ATOM 1538 C C . ALA A 1 197 ? 3.304 8.465 15.679 1.00 80.62 197 ALA A C 1
ATOM 1540 O O . ALA A 1 197 ? 3.182 7.253 15.558 1.00 80.62 197 ALA A O 1
ATOM 1541 N N . GLU A 1 198 ? 4.398 9.005 16.229 1.00 81.81 198 GLU A N 1
ATOM 1542 C CA . GLU A 1 198 ? 5.515 8.232 16.804 1.00 81.81 198 GLU A CA 1
ATOM 1543 C C . GLU A 1 198 ? 5.018 7.219 17.845 1.00 81.81 198 GLU A C 1
ATOM 1545 O O . GLU A 1 198 ? 5.457 6.072 17.880 1.00 81.81 198 GLU A O 1
ATOM 1550 N N . ARG A 1 199 ? 4.073 7.638 18.696 1.00 86.44 199 ARG A N 1
ATOM 1551 C CA . ARG A 1 199 ? 3.502 6.786 19.740 1.00 86.44 199 ARG A CA 1
ATOM 1552 C C . ARG A 1 199 ? 2.528 5.746 19.188 1.00 86.44 199 ARG A C 1
ATOM 1554 O O . ARG A 1 199 ? 2.458 4.647 19.732 1.00 86.44 199 ARG A O 1
ATOM 1561 N N . GLU A 1 200 ? 1.775 6.089 18.149 1.00 83.19 200 GLU A N 1
ATOM 1562 C CA . GLU A 1 200 ? 0.902 5.155 17.440 1.00 83.19 200 GLU A CA 1
ATOM 1563 C C . GLU A 1 200 ? 1.730 4.070 16.740 1.00 83.19 200 GLU A C 1
ATOM 1565 O O . GLU A 1 200 ? 1.474 2.890 16.962 1.00 83.19 200 GLU A O 1
ATOM 1570 N N . VAL A 1 201 ? 2.793 4.452 16.020 1.00 79.38 201 VAL A N 1
ATOM 1571 C CA . VAL A 1 201 ? 3.766 3.522 15.419 1.00 79.38 201 VAL A CA 1
ATOM 1572 C C . VAL A 1 201 ? 4.393 2.622 16.483 1.00 79.38 201 VAL A C 1
ATOM 1574 O O . VAL A 1 201 ? 4.301 1.408 16.351 1.00 79.38 201 VAL A O 1
ATOM 1577 N N . TYR A 1 202 ? 4.916 3.177 17.581 1.00 84.06 202 TYR A N 1
ATOM 1578 C CA . TYR A 1 202 ? 5.518 2.391 18.666 1.00 84.06 202 TYR A CA 1
ATOM 1579 C C . TYR A 1 202 ? 4.559 1.342 19.265 1.00 84.06 202 TYR A C 1
ATOM 1581 O O . TYR A 1 202 ? 4.938 0.194 19.492 1.00 84.06 202 TYR A O 1
ATOM 1589 N N . CYS A 1 203 ? 3.288 1.699 19.488 1.00 81.56 203 CYS A N 1
ATOM 1590 C CA . CYS A 1 203 ? 2.286 0.737 19.956 1.00 81.56 203 CYS A CA 1
ATOM 1591 C C . CYS A 1 203 ? 1.896 -0.297 18.882 1.00 81.56 203 CYS A C 1
ATOM 1593 O O . CYS A 1 203 ? 1.501 -1.409 19.230 1.00 81.56 203 CYS A O 1
ATOM 1595 N N . MET A 1 204 ? 2.001 0.036 17.594 1.00 84.06 204 MET A N 1
ATOM 1596 C CA . MET A 1 204 ? 1.773 -0.907 16.494 1.00 84.06 204 MET A CA 1
ATOM 1597 C C . MET A 1 204 ? 2.970 -1.847 16.274 1.00 84.06 204 MET A C 1
ATOM 1599 O O . MET A 1 204 ? 2.756 -3.000 15.914 1.00 84.06 204 MET A O 1
ATOM 1603 N N . GLU A 1 205 ? 4.200 -1.407 16.552 1.00 80.81 205 GLU A N 1
ATOM 1604 C CA . GLU A 1 205 ? 5.407 -2.248 16.581 1.00 80.81 205 GLU A CA 1
ATOM 1605 C C . GLU A 1 205 ? 5.329 -3.293 17.708 1.00 80.81 205 GLU A C 1
ATOM 1607 O O . GLU A 1 205 ? 5.466 -4.485 17.437 1.00 80.81 205 GLU A O 1
ATOM 1612 N N . GLU A 1 206 ? 4.993 -2.877 18.938 1.00 86.62 206 GLU A N 1
ATOM 1613 C CA . GLU A 1 206 ? 4.771 -3.781 20.085 1.00 86.62 206 GLU A CA 1
ATOM 1614 C C . GLU A 1 206 ? 3.675 -4.827 19.784 1.00 86.62 206 GLU A C 1
ATOM 1616 O O . GLU A 1 206 ? 3.814 -6.012 20.094 1.00 86.62 206 GLU A O 1
ATOM 1621 N N . LEU A 1 207 ? 2.587 -4.417 19.119 1.00 86.50 207 LEU A N 1
ATOM 1622 C CA . LEU A 1 207 ? 1.530 -5.336 18.687 1.00 86.50 207 LEU A CA 1
ATOM 1623 C C . LEU A 1 207 ? 1.965 -6.257 17.536 1.00 86.50 207 LEU A C 1
ATOM 1625 O O . LEU A 1 207 ? 1.533 -7.411 17.506 1.00 86.50 207 LEU A O 1
ATOM 1629 N N . MET A 1 208 ? 2.801 -5.784 16.607 1.00 89.69 208 MET A N 1
ATOM 1630 C CA . MET A 1 208 ? 3.330 -6.587 15.500 1.00 89.69 208 MET A CA 1
ATOM 1631 C C . MET A 1 208 ? 4.250 -7.698 16.015 1.00 89.69 208 MET A C 1
ATOM 1633 O O . MET A 1 208 ? 4.083 -8.845 15.607 1.00 89.69 208 MET A O 1
ATOM 1637 N N . GLU A 1 209 ? 5.158 -7.394 16.947 1.00 87.50 209 GLU A N 1
ATOM 1638 C CA . GLU A 1 209 ? 6.057 -8.378 17.570 1.00 87.50 209 GLU A CA 1
ATOM 1639 C C . GLU A 1 209 ? 5.258 -9.524 18.220 1.00 87.50 209 GLU A C 1
ATOM 1641 O O . GLU A 1 209 ? 5.462 -10.694 17.892 1.00 87.50 209 GLU A O 1
ATOM 1646 N N . ILE A 1 210 ? 4.243 -9.188 19.027 1.00 91.12 210 ILE A N 1
ATOM 1647 C CA . ILE A 1 210 ? 3.337 -10.161 19.669 1.00 91.12 210 ILE A CA 1
ATOM 1648 C C . ILE A 1 210 ? 2.525 -10.970 18.637 1.00 91.12 210 ILE A C 1
ATOM 1650 O O . ILE A 1 210 ? 2.193 -12.136 18.875 1.00 91.12 210 ILE A O 1
ATOM 1654 N N . CYS A 1 211 ? 2.162 -10.378 17.495 1.00 88.06 211 CYS A N 1
ATOM 1655 C CA . CYS A 1 211 ? 1.448 -11.094 16.434 1.00 88.06 211 CYS A CA 1
ATOM 1656 C C . CYS A 1 211 ? 2.359 -12.065 15.672 1.00 88.06 211 CYS A C 1
ATOM 1658 O O . CYS A 1 211 ? 1.914 -13.165 15.345 1.00 88.06 211 CYS A O 1
ATOM 1660 N N . LEU A 1 212 ? 3.617 -11.692 15.423 1.00 89.94 212 LEU A N 1
ATOM 1661 C CA . LEU A 1 212 ? 4.612 -12.541 14.764 1.00 89.94 212 LEU A CA 1
ATOM 1662 C C . LEU A 1 212 ? 5.038 -13.714 15.658 1.00 89.94 212 LEU A C 1
ATOM 1664 O O . LEU A 1 212 ? 5.054 -14.849 15.185 1.00 89.94 212 LEU A O 1
ATOM 1668 N N . GLU A 1 213 ? 5.284 -13.471 16.951 1.00 93.69 213 GLU A N 1
ATOM 1669 C CA . GLU A 1 213 ? 5.575 -14.522 17.941 1.00 93.69 213 GLU A CA 1
ATOM 1670 C C . GLU A 1 213 ? 4.463 -15.585 17.948 1.00 93.69 213 GLU A C 1
ATOM 1672 O O . GLU A 1 213 ? 4.719 -16.772 17.740 1.00 93.69 213 GLU A O 1
ATOM 1677 N N . ARG A 1 214 ? 3.200 -15.157 18.072 1.00 89.62 214 ARG A N 1
ATOM 1678 C CA . ARG A 1 214 ? 2.038 -16.063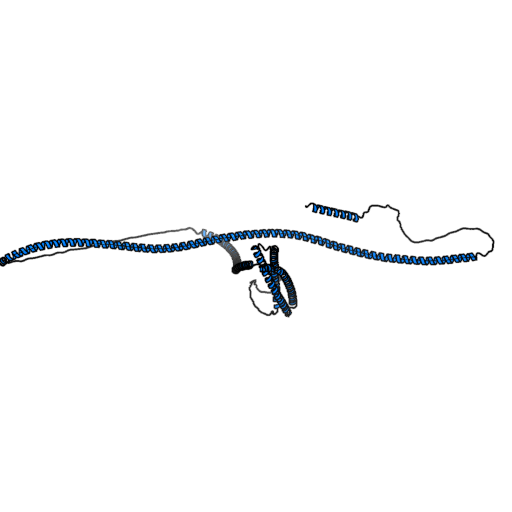 18.086 1.00 89.62 214 ARG A CA 1
ATOM 1679 C C . ARG A 1 214 ? 1.775 -16.762 16.756 1.00 89.62 214 ARG A C 1
ATOM 1681 O O . ARG A 1 214 ? 1.241 -17.870 16.759 1.00 89.62 214 ARG A O 1
ATOM 1688 N N . ALA A 1 215 ? 2.098 -16.130 15.628 1.00 88.94 215 ALA A N 1
ATOM 1689 C CA . ALA A 1 215 ? 1.996 -16.772 14.321 1.00 88.94 215 ALA A CA 1
ATOM 1690 C C . ALA A 1 215 ? 2.997 -17.934 14.216 1.00 88.94 215 ALA A C 1
ATOM 1692 O O . ALA A 1 215 ? 2.608 -19.037 13.837 1.00 88.94 215 ALA A O 1
ATOM 1693 N N . PHE A 1 216 ? 4.240 -17.714 14.650 1.00 92.69 216 PHE A N 1
ATOM 1694 C CA . PHE A 1 216 ? 5.283 -18.738 14.694 1.00 92.69 216 PHE A CA 1
ATOM 1695 C C . PHE A 1 216 ? 4.962 -19.869 15.691 1.00 92.69 216 PHE A C 1
ATOM 1697 O O . PHE A 1 216 ? 5.104 -21.046 15.356 1.00 92.69 216 PHE A O 1
ATOM 1704 N N . GLU A 1 217 ? 4.445 -19.547 16.886 1.00 94.94 217 GLU A N 1
ATOM 1705 C CA . GLU A 1 217 ? 3.931 -20.553 17.832 1.00 94.94 217 GLU A CA 1
ATOM 1706 C C . GLU A 1 217 ? 2.828 -21.424 17.205 1.00 94.94 217 GLU A C 1
ATOM 1708 O O . GLU A 1 217 ? 2.826 -22.647 17.373 1.00 94.94 217 GLU A O 1
ATOM 1713 N N . ALA A 1 218 ? 1.889 -20.808 16.477 1.00 90.06 218 ALA A N 1
ATOM 1714 C CA . ALA A 1 218 ? 0.775 -21.505 15.842 1.00 90.06 218 ALA A CA 1
ATOM 1715 C C . ALA A 1 218 ? 1.213 -22.377 14.652 1.00 90.06 218 ALA A C 1
ATOM 1717 O O . ALA A 1 218 ? 0.667 -23.466 14.472 1.00 90.06 218 ALA A O 1
ATOM 1718 N N . GLU A 1 219 ? 2.198 -21.933 13.869 1.00 92.31 219 GLU A N 1
ATOM 1719 C CA . GLU A 1 219 ? 2.771 -22.690 12.751 1.00 92.31 219 GLU A CA 1
ATOM 1720 C C . GLU A 1 219 ? 3.545 -23.923 13.250 1.00 92.31 219 GLU A C 1
ATOM 1722 O O . GLU A 1 219 ? 3.274 -25.041 12.814 1.00 92.31 219 GLU A O 1
ATOM 1727 N N . ASN A 1 220 ? 4.391 -23.762 14.273 1.00 95.69 220 ASN A N 1
ATOM 1728 C CA . ASN A 1 220 ? 5.070 -24.876 14.946 1.00 95.69 220 ASN A CA 1
ATOM 1729 C C . ASN A 1 220 ? 4.067 -25.876 15.566 1.00 95.69 220 ASN A C 1
ATOM 1731 O O . ASN A 1 220 ? 4.189 -27.093 15.409 1.00 95.69 220 ASN A O 1
ATOM 1735 N N . ALA A 1 221 ? 3.008 -25.380 16.218 1.00 94.69 221 ALA A N 1
ATOM 1736 C CA . ALA A 1 221 ? 1.944 -26.235 16.744 1.00 94.69 221 ALA A CA 1
ATOM 1737 C C . ALA A 1 221 ? 1.176 -26.986 15.637 1.00 94.69 221 ALA A C 1
ATOM 1739 O O . ALA A 1 221 ? 0.760 -28.128 15.853 1.00 94.69 221 ALA A O 1
ATOM 1740 N N . ALA A 1 222 ? 0.997 -26.381 14.458 1.00 90.62 222 ALA A N 1
ATOM 1741 C CA . ALA A 1 222 ? 0.385 -27.031 13.303 1.00 90.62 222 ALA A CA 1
ATOM 1742 C C . ALA A 1 222 ? 1.278 -28.143 12.728 1.00 90.62 222 ALA A C 1
ATOM 1744 O O . ALA A 1 222 ? 0.765 -29.221 12.435 1.00 90.62 222 ALA A O 1
ATOM 1745 N N . GLU A 1 223 ? 2.594 -27.933 12.651 1.00 95.94 223 GLU A N 1
ATOM 1746 C CA . GLU A 1 223 ? 3.555 -28.935 12.167 1.00 95.94 223 GLU A CA 1
ATOM 1747 C C . GLU A 1 223 ? 3.629 -30.162 13.099 1.00 95.94 223 GLU A C 1
ATOM 1749 O O . GLU A 1 223 ? 3.564 -31.310 12.655 1.00 95.94 223 GLU A O 1
ATOM 1754 N N . ILE A 1 224 ? 3.626 -29.946 14.421 1.00 96.62 224 ILE A N 1
ATOM 1755 C CA . ILE A 1 224 ? 3.536 -31.031 15.418 1.00 96.62 224 ILE A CA 1
ATOM 1756 C C . ILE A 1 224 ? 2.213 -31.816 15.276 1.00 96.62 224 ILE A C 1
ATOM 1758 O O . ILE A 1 224 ? 2.179 -33.048 15.407 1.00 96.62 224 ILE A O 1
ATOM 1762 N N . LEU A 1 225 ? 1.103 -31.127 14.991 1.00 94.69 225 LEU A N 1
ATOM 1763 C CA . LEU A 1 225 ? -0.192 -31.767 14.734 1.00 94.69 225 LEU A CA 1
ATOM 1764 C C . LEU A 1 225 ? -0.223 -32.521 13.395 1.00 94.69 225 LEU A C 1
ATOM 1766 O O . LEU A 1 225 ? -0.854 -33.577 13.318 1.00 94.69 225 LEU A O 1
ATOM 1770 N N . LEU A 1 226 ? 0.483 -32.037 12.370 1.00 96.31 226 LEU A N 1
ATOM 1771 C CA . LEU A 1 226 ? 0.647 -32.729 11.092 1.00 96.31 226 LEU A CA 1
ATOM 1772 C C . LEU A 1 226 ? 1.414 -34.043 11.289 1.00 96.31 226 LEU A C 1
ATOM 1774 O O . LEU A 1 226 ? 0.866 -35.106 10.997 1.00 96.31 226 LEU A O 1
ATOM 1778 N N . GLY A 1 227 ? 2.606 -34.000 11.892 1.00 96.19 227 GLY A N 1
ATOM 1779 C CA . GLY A 1 227 ? 3.416 -35.200 12.140 1.00 96.19 227 GLY A CA 1
ATOM 1780 C C . GLY A 1 227 ? 2.695 -36.256 12.991 1.00 96.19 227 GLY A C 1
ATOM 1781 O O . GLY A 1 227 ? 2.710 -37.445 12.668 1.00 96.19 227 GLY A O 1
ATOM 1782 N N . THR A 1 228 ? 1.973 -35.843 14.040 1.00 95.38 228 THR A N 1
ATOM 1783 C CA . THR A 1 228 ? 1.164 -36.781 14.850 1.00 95.38 228 THR A CA 1
ATOM 1784 C C . THR A 1 228 ? -0.065 -37.324 14.107 1.00 95.38 228 THR A C 1
ATOM 1786 O O . THR A 1 228 ? -0.465 -38.468 14.342 1.00 95.38 228 THR A O 1
ATOM 1789 N N . SER A 1 229 ? -0.646 -36.557 13.179 1.00 94.81 229 SER A N 1
ATOM 1790 C CA . SER A 1 229 ? -1.714 -37.022 12.286 1.00 94.81 229 SER A CA 1
ATOM 1791 C C . SER A 1 229 ? -1.207 -38.058 11.276 1.00 94.81 229 SER A C 1
ATOM 1793 O O . SER A 1 229 ? -1.868 -39.078 11.065 1.00 94.81 229 SER A O 1
ATOM 1795 N N . GLU A 1 230 ? -0.032 -37.848 10.679 1.00 97.25 230 GLU A N 1
ATOM 1796 C CA . GLU A 1 230 ? 0.581 -38.801 9.746 1.00 97.25 230 GLU A CA 1
ATOM 1797 C C . GLU A 1 230 ? 0.973 -40.112 10.442 1.00 97.25 230 GLU A C 1
ATOM 1799 O O . GLU A 1 230 ? 0.647 -41.199 9.950 1.00 97.25 230 GLU A O 1
ATOM 1804 N N . GLU A 1 231 ? 1.560 -40.037 11.643 1.00 97.25 231 GLU A N 1
ATOM 1805 C CA . GLU A 1 231 ? 1.875 -41.225 12.447 1.00 97.25 231 GLU A CA 1
ATOM 1806 C C . GLU A 1 231 ? 0.605 -42.025 12.796 1.00 97.25 231 GLU A C 1
ATOM 1808 O O . GLU A 1 231 ? 0.564 -43.257 12.679 1.00 97.25 231 GLU A O 1
ATOM 1813 N N . LEU A 1 232 ? -0.477 -41.331 13.171 1.00 96.19 232 LEU A N 1
ATOM 1814 C CA . LEU A 1 232 ? -1.771 -41.952 13.447 1.00 96.19 232 LEU A CA 1
ATOM 1815 C C . LEU A 1 232 ? -2.390 -42.578 12.187 1.00 96.19 232 LEU A C 1
ATOM 1817 O O . LEU A 1 232 ? -2.942 -43.678 12.272 1.00 96.19 232 LEU A O 1
ATOM 1821 N N . ALA A 1 233 ? -2.275 -41.934 11.023 1.00 95.75 233 ALA A N 1
ATOM 1822 C CA . ALA A 1 233 ? -2.747 -42.479 9.751 1.00 95.75 233 ALA A CA 1
ATOM 1823 C C . ALA A 1 233 ? -2.015 -43.784 9.389 1.00 95.75 233 ALA A C 1
ATOM 1825 O O . ALA A 1 233 ? -2.668 -44.781 9.061 1.00 95.75 233 ALA A O 1
ATOM 1826 N N . GLY A 1 234 ? -0.686 -43.825 9.549 1.00 96.81 234 GLY A N 1
ATOM 1827 C CA . GLY A 1 234 ? 0.117 -45.041 9.381 1.00 96.81 234 GLY A CA 1
ATOM 1828 C C . GLY A 1 234 ? -0.305 -46.161 10.342 1.00 96.81 234 GLY A C 1
ATOM 1829 O O . GLY A 1 234 ? -0.579 -47.289 9.917 1.00 96.81 234 GLY A O 1
ATOM 1830 N N . ARG A 1 235 ? -0.470 -45.847 11.636 1.00 97.31 235 ARG A N 1
ATOM 1831 C CA . ARG A 1 235 ? -0.984 -46.796 12.646 1.00 97.31 235 ARG A CA 1
ATOM 1832 C C . ARG A 1 235 ? -2.374 -47.338 12.281 1.00 97.31 235 ARG A C 1
ATOM 1834 O O . ARG A 1 235 ? -2.617 -48.539 12.417 1.00 97.31 235 ARG A O 1
ATOM 1841 N N . VAL A 1 236 ? -3.280 -46.492 11.785 1.00 96.25 236 VAL A N 1
ATOM 1842 C CA . VAL A 1 236 ? -4.620 -46.901 11.326 1.00 96.25 236 VAL A CA 1
ATOM 1843 C C . VAL A 1 236 ? -4.534 -47.821 10.105 1.00 96.25 236 VAL A C 1
ATOM 1845 O O . VAL A 1 236 ? -5.234 -48.834 10.071 1.00 96.25 236 VAL A O 1
ATOM 1848 N N . GLN A 1 237 ? -3.659 -47.537 9.138 1.00 96.38 237 GLN A N 1
ATOM 1849 C CA . GLN A 1 237 ? -3.467 -48.383 7.956 1.00 96.38 237 GLN A CA 1
ATOM 1850 C C . GLN A 1 237 ? -2.964 -49.788 8.336 1.00 96.38 237 GLN A C 1
ATOM 1852 O O . GLN A 1 237 ? -3.503 -50.792 7.862 1.00 96.38 237 GLN A O 1
ATOM 1857 N N . VAL A 1 238 ? -2.008 -49.883 9.268 1.00 96.94 238 VAL A N 1
ATOM 1858 C CA . VAL A 1 238 ? -1.527 -51.166 9.816 1.00 96.94 238 VAL A CA 1
ATOM 1859 C C . VAL A 1 238 ? -2.648 -51.921 10.543 1.00 96.94 238 VAL A C 1
ATOM 1861 O O . VAL A 1 238 ? -2.818 -53.127 10.343 1.00 96.94 238 VAL A O 1
ATOM 1864 N N . LEU A 1 239 ? -3.468 -51.233 11.345 1.00 95.75 239 LEU A N 1
ATOM 1865 C CA . LEU A 1 239 ? -4.619 -51.849 12.016 1.00 95.75 239 LEU A CA 1
ATOM 1866 C C . LEU A 1 239 ? -5.683 -52.353 11.028 1.00 95.75 239 LEU A C 1
ATOM 1868 O O . LEU A 1 239 ? -6.249 -53.421 11.258 1.00 95.75 239 LEU A O 1
ATOM 1872 N N . GLN A 1 240 ? -5.924 -51.655 9.914 1.00 95.06 240 GLN A N 1
ATOM 1873 C CA . GLN A 1 240 ? -6.828 -52.118 8.854 1.00 95.06 240 GLN A CA 1
ATOM 1874 C C . GLN A 1 240 ? -6.311 -53.397 8.178 1.00 95.06 240 GLN A C 1
ATOM 1876 O O . GLN A 1 240 ? -7.075 -54.345 7.999 1.00 95.06 240 GLN A O 1
ATOM 1881 N N . LEU A 1 241 ? -5.014 -53.473 7.857 1.00 94.94 241 LEU A N 1
ATOM 1882 C CA . LEU A 1 241 ? -4.394 -54.678 7.284 1.00 94.94 241 LEU A CA 1
ATOM 1883 C C . LEU A 1 241 ? -4.473 -55.879 8.244 1.00 94.94 241 LEU A C 1
ATOM 1885 O O . LEU A 1 241 ? -4.835 -56.988 7.834 1.00 94.94 241 LEU A O 1
ATOM 1889 N N . ASN A 1 242 ? -4.214 -55.651 9.534 1.00 95.88 242 ASN A N 1
ATOM 1890 C CA . ASN A 1 242 ? -4.345 -56.669 10.578 1.00 95.88 242 ASN A CA 1
ATOM 1891 C C . ASN A 1 242 ? -5.803 -57.123 10.767 1.00 95.88 242 ASN A C 1
ATOM 1893 O O . ASN A 1 242 ? -6.064 -58.322 10.884 1.00 95.88 242 ASN A O 1
ATOM 1897 N N . LEU A 1 243 ? -6.768 -56.196 10.741 1.00 94.19 243 LEU A N 1
ATOM 1898 C CA . LEU A 1 243 ? -8.193 -56.514 10.841 1.00 94.19 243 LEU A CA 1
ATOM 1899 C C . LEU A 1 243 ? -8.679 -57.330 9.638 1.00 94.19 243 LEU A C 1
ATOM 1901 O O . LEU A 1 243 ? -9.347 -58.341 9.836 1.00 94.19 243 LEU A O 1
ATOM 1905 N N . ASN A 1 244 ? -8.304 -56.954 8.414 1.00 94.88 244 ASN A N 1
ATOM 1906 C CA . ASN A 1 244 ? -8.647 -57.701 7.198 1.00 94.88 244 ASN A CA 1
ATOM 1907 C C . ASN A 1 244 ? -8.079 -59.132 7.237 1.00 94.88 244 ASN A C 1
ATOM 1909 O O . ASN A 1 244 ? -8.770 -60.094 6.898 1.00 94.88 244 ASN A O 1
ATOM 1913 N N . SER A 1 245 ? -6.842 -59.285 7.721 1.00 92.62 245 SER A N 1
ATOM 1914 C CA . SER A 1 245 ? -6.195 -60.591 7.908 1.00 92.62 245 SER A CA 1
ATOM 1915 C C . SER A 1 245 ? -6.918 -61.444 8.961 1.00 92.62 245 SER A C 1
ATOM 1917 O O . SER A 1 245 ? -7.167 -62.630 8.743 1.00 92.62 245 SER A O 1
ATOM 1919 N N . SER A 1 246 ? -7.322 -60.827 10.077 1.00 92.12 246 SER A N 1
ATOM 1920 C CA . SER A 1 246 ? -8.101 -61.467 11.143 1.00 92.12 246 SER A CA 1
ATOM 1921 C C . SER A 1 246 ? -9.497 -61.889 10.667 1.00 92.12 246 SER A C 1
ATOM 1923 O O . SER A 1 246 ? -9.899 -63.028 10.884 1.00 92.12 246 SER A O 1
ATOM 1925 N N . GLN A 1 247 ? -10.208 -61.032 9.925 1.00 91.81 247 GLN A N 1
ATOM 1926 C CA . GLN A 1 247 ? -11.513 -61.354 9.331 1.00 91.81 247 GLN A CA 1
ATOM 1927 C C . GLN A 1 247 ? -11.432 -62.529 8.348 1.00 91.81 247 GLN A C 1
ATOM 1929 O O . GLN A 1 247 ? -12.345 -63.353 8.307 1.00 91.81 247 GLN A O 1
ATOM 1934 N N . HIS A 1 248 ? -10.340 -62.650 7.583 1.00 91.62 248 HIS A N 1
ATOM 1935 C CA . HIS A 1 248 ? -10.128 -63.796 6.699 1.00 91.62 248 HIS A CA 1
ATOM 1936 C C . HIS A 1 248 ? -9.980 -65.108 7.490 1.00 91.62 248 HIS A C 1
ATOM 1938 O O . HIS A 1 248 ? -10.658 -66.092 7.185 1.00 91.62 248 HIS A O 1
ATOM 1944 N N . GLN A 1 249 ? -9.168 -65.104 8.555 1.00 93.56 249 GLN A N 1
ATOM 1945 C CA . GLN A 1 249 ? -9.022 -66.252 9.462 1.00 93.56 249 GLN A CA 1
ATOM 1946 C C . GLN A 1 249 ? -10.334 -66.578 10.195 1.00 93.56 249 GLN A C 1
ATOM 1948 O O . GLN A 1 249 ? -10.704 -67.747 10.313 1.00 93.56 249 GLN A O 1
ATOM 1953 N N . GLU A 1 250 ? -11.080 -65.566 10.648 1.00 91.12 250 GLU A N 1
ATOM 1954 C CA . GLU A 1 250 ? -12.377 -65.761 11.295 1.00 91.12 250 GLU A CA 1
ATOM 1955 C C . GLU A 1 250 ? -13.393 -66.372 10.322 1.00 91.12 250 GLU A C 1
ATOM 1957 O O . GLU A 1 250 ? -14.108 -67.300 10.690 1.00 91.12 250 GLU A O 1
ATOM 1962 N N . HIS A 1 251 ? -13.434 -65.919 9.066 1.00 92.69 251 HIS A N 1
ATOM 1963 C CA . HIS A 1 251 ? -14.299 -66.492 8.035 1.00 92.69 251 HIS A CA 1
ATOM 1964 C C . HIS A 1 251 ? -13.945 -67.962 7.744 1.00 92.69 251 HIS A C 1
ATOM 1966 O O . HIS A 1 251 ? -14.835 -68.811 7.648 1.00 92.69 251 HIS A O 1
ATOM 1972 N N . GLU A 1 252 ? -12.653 -68.296 7.661 1.00 94.88 252 GLU A N 1
ATOM 1973 C CA . GLU A 1 252 ? -12.186 -69.680 7.511 1.00 94.88 252 GLU A CA 1
ATOM 1974 C C . GLU A 1 252 ? -12.617 -70.558 8.704 1.00 94.88 252 GLU A C 1
ATOM 1976 O O . GLU A 1 252 ? -13.123 -71.670 8.526 1.00 94.88 252 GLU A O 1
ATOM 1981 N N . MET A 1 253 ? -12.479 -70.045 9.931 1.00 91.00 253 MET A N 1
ATOM 1982 C CA . MET A 1 253 ? -12.869 -70.745 11.159 1.00 91.00 253 MET A CA 1
ATOM 1983 C C . MET A 1 253 ? -14.390 -70.855 11.330 1.00 91.00 253 MET A C 1
ATOM 1985 O O . MET A 1 253 ? -14.870 -71.904 11.759 1.00 91.00 253 MET A O 1
ATOM 1989 N N . ARG A 1 254 ? -15.167 -69.837 10.939 1.00 93.75 254 ARG A N 1
ATOM 1990 C CA . ARG A 1 254 ? -16.639 -69.884 10.900 1.00 93.75 254 ARG A CA 1
ATOM 1991 C C . ARG A 1 254 ? -17.139 -70.933 9.913 1.00 93.75 254 ARG A C 1
ATOM 1993 O O . ARG A 1 254 ? -18.074 -71.652 10.247 1.00 93.75 254 ARG A O 1
ATOM 2000 N N . SER A 1 255 ? -16.497 -71.072 8.751 1.00 88.56 255 SER A N 1
ATOM 2001 C CA . SER A 1 255 ? -16.820 -72.121 7.772 1.00 88.56 255 SER A CA 1
ATOM 2002 C C . SER A 1 255 ? -16.635 -73.526 8.370 1.00 88.56 255 SER A C 1
ATOM 2004 O O . SER A 1 255 ? -17.572 -74.327 8.386 1.00 88.56 255 SER A O 1
ATOM 2006 N N . LYS A 1 256 ? -15.473 -73.786 8.990 1.00 94.38 256 LYS A N 1
ATOM 2007 C CA . LYS A 1 256 ? -15.179 -75.045 9.709 1.00 94.38 256 LYS A CA 1
ATOM 2008 C C . LYS A 1 256 ? -16.145 -75.291 10.879 1.00 94.38 256 LYS A C 1
ATOM 2010 O O . LYS A 1 256 ? -16.585 -76.419 11.104 1.00 94.38 256 LYS A O 1
ATOM 2015 N N . LEU A 1 257 ? -16.506 -74.241 11.622 1.00 89.69 257 LEU A N 1
ATOM 2016 C CA . LEU A 1 257 ? -17.478 -74.336 12.710 1.00 89.69 257 LEU A CA 1
ATOM 2017 C C . LEU A 1 257 ? -18.871 -74.688 12.174 1.00 89.69 257 LEU A C 1
ATOM 2019 O O . LEU A 1 257 ? -19.501 -75.585 12.723 1.00 89.69 257 LEU A O 1
ATOM 2023 N N . GLN A 1 258 ? -19.329 -74.056 11.091 1.00 89.00 258 GLN A N 1
ATOM 2024 C CA . GLN A 1 258 ? -20.632 -74.322 10.476 1.00 89.00 258 GLN A CA 1
ATOM 2025 C C . GLN A 1 258 ? -20.735 -75.765 9.956 1.00 89.00 258 GLN A C 1
ATOM 2027 O O . GLN A 1 258 ? -21.752 -76.421 10.186 1.00 89.00 258 GLN A O 1
ATOM 2032 N N . GLU A 1 259 ? -19.670 -76.291 9.345 1.00 89.12 259 GLU A N 1
ATOM 2033 C CA . GLU A 1 259 ? -19.550 -77.709 8.977 1.00 89.12 259 GLU A CA 1
ATOM 2034 C C . GLU A 1 259 ? -19.696 -78.627 10.208 1.00 89.12 259 GLU A C 1
ATOM 2036 O O . GLU A 1 259 ? -20.503 -79.562 10.212 1.00 89.12 259 GLU A O 1
ATOM 2041 N N . SER A 1 260 ? -18.985 -78.326 11.300 1.00 87.19 260 SER A N 1
ATOM 2042 C CA . SER A 1 260 ? -19.080 -79.104 12.544 1.00 87.19 260 SER A CA 1
ATOM 2043 C C . SER A 1 260 ? -20.429 -78.958 13.271 1.00 87.19 260 SER A C 1
ATOM 2045 O O . SER A 1 260 ? -20.877 -79.890 13.937 1.00 87.19 260 SER A O 1
ATOM 2047 N N . LEU A 1 261 ? -21.118 -77.827 13.113 1.00 87.81 261 LEU A N 1
ATOM 2048 C CA . LEU A 1 261 ? -22.391 -77.535 13.770 1.00 87.81 261 LEU A CA 1
ATOM 2049 C C . LEU A 1 261 ? -23.576 -78.167 13.024 1.00 87.81 261 LEU A C 1
ATOM 2051 O O . LEU A 1 261 ? -24.499 -78.657 13.670 1.00 87.81 261 LEU A O 1
ATOM 2055 N N . MET A 1 262 ? -23.515 -78.297 11.690 1.00 80.12 262 MET A N 1
ATOM 2056 C CA . MET A 1 262 ? -24.450 -79.163 10.950 1.00 80.12 262 MET A CA 1
ATOM 2057 C C . MET A 1 262 ? -24.364 -80.621 11.423 1.00 80.12 262 MET A C 1
ATOM 2059 O O . MET A 1 262 ? -25.385 -81.298 11.543 1.00 80.12 262 MET A O 1
ATOM 2063 N N . LYS A 1 263 ? -23.153 -81.095 11.744 1.00 81.56 263 LYS A N 1
ATOM 2064 C CA . LYS A 1 263 ? -22.925 -82.431 12.307 1.00 81.56 263 LYS A CA 1
ATOM 2065 C C . LYS A 1 263 ? -23.514 -82.575 13.720 1.00 81.56 263 LYS A C 1
ATOM 2067 O O . LYS A 1 263 ? -24.104 -83.613 14.002 1.00 81.56 263 LYS A O 1
ATOM 2072 N N . ILE A 1 264 ? -23.425 -81.542 14.565 1.00 77.50 264 ILE A N 1
ATOM 2073 C CA . ILE A 1 264 ? -24.027 -81.541 15.913 1.00 77.50 264 ILE A CA 1
ATOM 2074 C C . ILE A 1 264 ? -25.556 -81.445 15.855 1.00 77.50 264 ILE A C 1
ATOM 2076 O O . ILE A 1 264 ? -26.222 -82.198 16.554 1.00 77.50 264 ILE A O 1
ATOM 2080 N N . HIS A 1 265 ? -26.160 -80.612 15.003 1.00 71.31 265 HIS A N 1
ATOM 2081 C CA . HIS A 1 265 ? -27.627 -80.554 14.922 1.00 71.31 265 HIS A CA 1
ATOM 2082 C C . HIS A 1 265 ? -28.261 -81.847 14.374 1.00 71.31 265 HIS A C 1
ATOM 2084 O O . HIS A 1 265 ? -29.386 -82.177 14.749 1.00 71.31 265 HIS A O 1
ATOM 2090 N N . ALA A 1 266 ? -27.535 -82.636 13.572 1.00 65.81 266 ALA A N 1
ATOM 2091 C CA . ALA A 1 266 ? -27.948 -83.999 13.218 1.00 65.81 266 ALA A CA 1
ATOM 2092 C C . ALA A 1 266 ? -27.954 -84.971 14.424 1.00 65.81 266 ALA A C 1
ATOM 2094 O O . ALA A 1 266 ? -28.663 -85.977 14.401 1.00 65.81 266 ALA A O 1
ATOM 2095 N N . GLU A 1 267 ? -27.190 -84.669 15.476 1.00 64.06 267 GLU A N 1
ATOM 2096 C CA . GLU A 1 267 ? -27.069 -85.439 16.722 1.00 64.06 267 GLU A CA 1
ATOM 2097 C C . GLU A 1 267 ? -28.015 -84.907 17.826 1.00 64.06 267 GLU A C 1
ATOM 2099 O O . GLU A 1 267 ? -28.573 -85.673 18.613 1.00 64.06 267 GLU A O 1
ATOM 2104 N N . GLU A 1 268 ? -28.270 -83.597 17.847 1.00 61.50 268 GLU A N 1
ATOM 2105 C CA . GLU A 1 268 ? -29.094 -82.890 18.836 1.00 61.50 268 GLU A CA 1
ATOM 2106 C C . GLU A 1 268 ? -30.600 -82.948 18.536 1.00 61.50 268 GLU A C 1
ATOM 2108 O O . GLU A 1 268 ? -31.409 -83.055 19.462 1.00 61.50 268 GLU A O 1
ATOM 2113 N N . ALA A 1 269 ? -30.991 -83.040 17.257 1.00 57.44 269 ALA A N 1
ATOM 2114 C CA . ALA A 1 269 ? -32.373 -83.315 16.839 1.00 57.44 269 ALA A CA 1
ATOM 2115 C C . ALA A 1 269 ? -32.941 -84.643 17.400 1.00 57.44 269 ALA A C 1
ATOM 2117 O O . ALA A 1 269 ? -34.145 -84.901 17.318 1.00 57.44 269 ALA A O 1
ATOM 2118 N N . ALA A 1 270 ? -32.097 -85.486 18.005 1.00 52.88 270 ALA A N 1
ATOM 2119 C CA . ALA A 1 270 ? -32.507 -86.679 18.735 1.00 52.88 270 ALA A CA 1
ATOM 2120 C C . ALA A 1 270 ? -32.994 -86.417 20.182 1.00 52.88 270 ALA A C 1
ATOM 2122 O O . ALA A 1 270 ? -33.529 -87.349 20.791 1.00 52.88 270 ALA A O 1
ATOM 2123 N N . LYS A 1 271 ? -32.803 -85.216 20.765 1.00 54.91 271 LYS A N 1
ATOM 2124 C CA . LYS A 1 271 ? -32.704 -85.064 22.236 1.00 54.91 271 LYS A CA 1
ATOM 2125 C C . LYS A 1 271 ? -33.713 -84.143 22.957 1.00 54.91 271 LYS A C 1
ATOM 2127 O O . LYS A 1 271 ? -33.986 -84.407 24.126 1.00 54.91 271 LYS A O 1
ATOM 2132 N N . GLU A 1 272 ? -34.302 -83.117 22.336 1.00 45.56 272 GLU A N 1
ATOM 2133 C CA . GLU A 1 272 ? -35.158 -82.131 23.050 1.00 45.56 272 GLU A CA 1
ATOM 2134 C C . GLU A 1 272 ? -36.671 -82.469 23.133 1.00 45.56 272 GLU A C 1
ATOM 2136 O O . GLU A 1 272 ? -37.337 -82.460 22.096 1.00 45.56 272 GLU A O 1
ATOM 2141 N N . ARG A 1 273 ? -37.243 -82.694 24.352 1.00 41.38 273 ARG A N 1
ATOM 2142 C CA . ARG A 1 273 ? -38.715 -82.864 24.633 1.00 41.38 273 ARG A CA 1
ATOM 2143 C C . ARG A 1 273 ? -39.294 -82.495 26.125 1.00 41.38 273 ARG A C 1
ATOM 2145 O O . ARG A 1 273 ? -39.919 -83.416 26.646 1.00 41.38 273 ARG A O 1
ATOM 2152 N N . ALA A 1 274 ? -39.186 -81.276 26.834 1.00 38.94 274 ALA A N 1
ATOM 2153 C CA . ALA A 1 274 ? -39.736 -80.828 28.258 1.00 38.94 274 ALA A CA 1
ATOM 2154 C C . ALA A 1 274 ? -39.668 -79.246 28.741 1.00 38.94 274 ALA A C 1
ATOM 2156 O O . ALA A 1 274 ? -39.101 -78.547 27.912 1.00 38.94 274 ALA A O 1
ATOM 2157 N N . THR A 1 275 ? -40.008 -78.494 29.905 1.00 41.06 275 THR A N 1
ATOM 2158 C CA . THR A 1 275 ? -40.973 -78.297 31.153 1.00 41.06 275 THR A CA 1
ATOM 2159 C C . THR A 1 275 ? -40.738 -77.024 32.187 1.00 41.06 275 THR A C 1
ATOM 2161 O O . THR A 1 275 ? -39.573 -76.644 32.260 1.00 41.06 275 THR A O 1
ATOM 2164 N N . HIS A 1 276 ? -41.685 -76.394 33.037 1.00 43.16 276 HIS A N 1
ATOM 2165 C CA . HIS A 1 276 ? -41.560 -75.084 33.934 1.00 43.16 276 HIS A CA 1
ATOM 2166 C C . HIS A 1 276 ? -42.495 -74.754 35.270 1.00 43.16 276 HIS A C 1
ATOM 2168 O O . HIS A 1 276 ? -43.431 -75.528 35.444 1.00 43.16 276 HIS A O 1
ATOM 2174 N N . ALA A 1 277 ? -42.332 -73.662 36.167 1.00 47.56 277 ALA A N 1
ATOM 2175 C CA . ALA A 1 277 ? -43.114 -73.179 37.469 1.00 47.56 277 ALA A CA 1
ATOM 2176 C C . ALA A 1 277 ? -42.759 -71.717 38.165 1.00 47.56 277 ALA A C 1
ATOM 2178 O O . ALA A 1 277 ? -41.829 -71.164 37.585 1.00 47.56 277 ALA A O 1
ATOM 2179 N N . GLU A 1 278 ? -43.183 -70.965 39.303 1.00 44.41 278 GLU A N 1
ATOM 2180 C CA . GLU A 1 278 ? -44.328 -70.615 40.343 1.00 44.41 278 GLU A CA 1
ATOM 2181 C C . GLU A 1 278 ? -44.098 -69.372 41.442 1.00 44.41 278 GLU A C 1
ATOM 2183 O O . GLU A 1 278 ? -42.988 -68.850 41.397 1.00 44.41 278 GLU A O 1
ATOM 2188 N N . LEU A 1 279 ? -45.034 -68.834 42.375 1.00 49.56 279 LEU A N 1
ATOM 2189 C CA . LEU A 1 279 ? -45.024 -67.549 43.336 1.00 49.56 279 LEU A CA 1
ATOM 2190 C C . LEU A 1 279 ? -45.927 -67.523 44.731 1.00 49.56 279 LEU A C 1
ATOM 2192 O O . LEU A 1 279 ? -46.466 -68.605 44.932 1.00 49.56 279 LEU A O 1
ATOM 2196 N N . ASP A 1 280 ? -46.294 -66.589 45.751 1.00 48.91 280 ASP A N 1
ATOM 2197 C CA . ASP A 1 280 ? -46.202 -65.146 46.426 1.00 48.91 280 ASP A CA 1
ATOM 2198 C C . ASP A 1 280 ? -46.952 -64.989 47.921 1.00 48.91 280 ASP A C 1
ATOM 2200 O O . ASP A 1 280 ? -47.378 -66.078 48.299 1.00 48.91 280 ASP A O 1
ATOM 2204 N N . LEU A 1 281 ? -47.308 -64.008 48.911 1.00 51.22 281 LEU A N 1
ATOM 2205 C CA . LEU A 1 281 ? -47.262 -62.540 49.539 1.00 51.22 281 LEU A CA 1
ATOM 2206 C C . LEU A 1 281 ? -47.989 -62.364 51.055 1.00 51.22 281 LEU A C 1
ATOM 2208 O O . LEU A 1 281 ? -48.377 -63.455 51.459 1.00 51.22 281 LEU A O 1
ATOM 2212 N N . ILE A 1 282 ? -48.356 -61.390 52.058 1.00 49.56 282 ILE A N 1
ATOM 2213 C CA . ILE A 1 282 ? -48.444 -59.925 52.738 1.00 49.56 282 ILE A CA 1
ATOM 2214 C C . ILE A 1 282 ? -48.998 -59.902 54.329 1.00 49.56 282 ILE A C 1
ATOM 2216 O O . ILE A 1 282 ? -49.227 -61.042 54.710 1.00 49.56 282 ILE A O 1
ATOM 2220 N N . LEU A 1 283 ? -49.363 -58.989 55.388 1.00 48.75 283 LEU A N 1
ATOM 2221 C CA . LEU A 1 283 ? -49.420 -57.557 56.122 1.00 48.75 283 LEU A CA 1
ATOM 2222 C C . LEU A 1 283 ? -50.132 -57.530 57.646 1.00 48.75 283 LEU A C 1
ATOM 2224 O O . LEU A 1 283 ? -50.548 -58.642 57.939 1.00 48.75 283 LEU A O 1
ATOM 2228 N N . SER A 1 284 ? -50.483 -56.617 58.706 1.00 49.12 284 SER A N 1
ATOM 2229 C CA . SER A 1 284 ? -50.377 -55.220 59.496 1.00 49.12 284 SER A CA 1
ATOM 2230 C C . SER A 1 284 ? -51.222 -55.105 60.953 1.00 49.12 284 SER A C 1
ATOM 2232 O O . SER A 1 284 ? -51.815 -56.154 61.165 1.00 49.12 284 SER A O 1
ATOM 2234 N N . LYS A 1 285 ? -51.523 -54.170 62.019 1.00 47.56 285 LYS A N 1
ATOM 2235 C CA . LYS A 1 285 ? -51.284 -52.761 62.756 1.00 47.56 285 LYS A CA 1
ATOM 2236 C C . LYS A 1 285 ? -52.198 -52.255 64.107 1.00 47.56 285 LYS A C 1
ATOM 2238 O O . LYS A 1 285 ? -53.316 -52.745 64.142 1.00 47.56 285 LYS A O 1
ATOM 2243 N N . ASP A 1 286 ? -51.874 -51.262 65.098 1.00 43.38 286 ASP A N 1
ATOM 2244 C CA . ASP A 1 286 ? -52.669 -50.297 66.162 1.00 43.38 286 ASP A CA 1
ATOM 2245 C C . ASP A 1 286 ? -52.885 -50.468 67.834 1.00 43.38 286 ASP A C 1
ATOM 2247 O O . ASP A 1 286 ? -52.641 -51.610 68.195 1.00 43.38 286 ASP A O 1
ATOM 2251 N N . ARG A 1 287 ? -53.314 -49.673 68.983 1.00 46.62 287 ARG A N 1
ATOM 2252 C CA . ARG A 1 287 ? -53.575 -48.248 69.735 1.00 46.62 287 ARG A CA 1
ATOM 2253 C C . ARG A 1 287 ? -54.003 -48.119 71.383 1.00 46.62 287 ARG A C 1
ATOM 2255 O O . ARG A 1 287 ? -54.117 -49.199 71.943 1.00 46.62 287 ARG A O 1
ATOM 2262 N N . GLY A 1 288 ? -54.253 -46.952 72.202 1.00 46.56 288 GLY A N 1
ATOM 2263 C CA . GLY A 1 288 ? -54.620 -46.762 73.780 1.00 46.56 288 GLY A CA 1
ATOM 2264 C C . GLY A 1 288 ? -55.056 -45.364 74.647 1.00 46.56 288 GLY A C 1
ATOM 2265 O O . GLY A 1 288 ? -55.127 -44.356 73.951 1.00 46.56 288 GLY A O 1
ATOM 2266 N N . ALA A 1 289 ? -55.370 -45.210 76.056 1.00 44.84 289 ALA A N 1
ATOM 2267 C CA . ALA A 1 289 ? -55.915 -43.966 76.959 1.00 44.84 289 ALA A CA 1
ATOM 2268 C C . ALA A 1 289 ? -55.977 -43.813 78.664 1.00 44.84 289 ALA A C 1
ATOM 2270 O O . ALA A 1 289 ? -55.550 -44.789 79.276 1.00 44.84 289 ALA A O 1
ATOM 2271 N N . SER A 1 290 ? -56.461 -42.713 79.477 1.00 46.03 290 SER A N 1
ATOM 2272 C CA . SER A 1 290 ? -56.491 -42.428 81.088 1.00 46.03 290 SER A CA 1
ATOM 2273 C C . SER A 1 290 ? -57.338 -41.232 81.968 1.00 46.03 290 SER A C 1
ATOM 2275 O O . SER A 1 290 ? -57.978 -40.449 81.274 1.00 46.03 290 SER A O 1
ATOM 2277 N N . ALA A 1 291 ? -57.415 -41.035 83.406 1.00 41.06 291 ALA A N 1
ATOM 2278 C CA . ALA A 1 291 ? -58.121 -39.947 84.406 1.00 41.06 291 ALA A CA 1
ATOM 2279 C C . ALA A 1 291 ? -57.934 -39.951 86.095 1.00 41.06 291 ALA A C 1
ATOM 2281 O O . ALA A 1 291 ? -57.208 -40.882 86.426 1.00 41.06 291 ALA A O 1
ATOM 2282 N N . SER A 1 292 ? -58.411 -39.261 87.289 1.00 40.22 292 SER A N 1
ATOM 2283 C CA . SER A 1 292 ? -59.070 -37.996 88.084 1.00 40.22 292 SER A CA 1
ATOM 2284 C C . SER A 1 292 ? -59.276 -38.089 89.771 1.00 40.22 292 SER A C 1
ATOM 2286 O O . SER A 1 292 ? -58.964 -39.217 90.135 1.00 40.22 292 SER A O 1
ATOM 2288 N N . LYS A 1 293 ? -59.738 -37.325 90.928 1.00 40.19 293 LYS A N 1
ATOM 2289 C CA . LYS A 1 293 ? -60.111 -35.942 91.706 1.00 40.19 293 LYS A CA 1
ATOM 2290 C C . LYS A 1 293 ? -60.415 -35.903 93.388 1.00 40.19 293 LYS A C 1
ATOM 2292 O O . LYS A 1 293 ? -60.350 -37.009 93.908 1.00 40.19 293 LYS A O 1
ATOM 2297 N N . ALA A 1 294 ? -60.736 -34.800 94.265 1.00 40.72 294 ALA A N 1
ATOM 2298 C CA . ALA A 1 294 ? -60.890 -34.644 95.874 1.00 40.72 294 ALA A CA 1
ATOM 2299 C C . ALA A 1 294 ? -61.868 -33.569 96.772 1.00 40.72 294 ALA A C 1
ATOM 2301 O O . ALA A 1 294 ? -62.819 -33.108 96.139 1.00 40.72 294 ALA A O 1
ATOM 2302 N N . GLU A 1 295 ? -61.726 -33.208 98.167 1.00 39.66 295 GLU A N 1
ATOM 2303 C CA . GLU A 1 295 ? -62.110 -31.952 99.151 1.00 39.66 295 GLU A CA 1
ATOM 2304 C C . GLU A 1 295 ? -63.066 -31.788 100.571 1.00 39.66 295 GLU A C 1
ATOM 2306 O O . GLU A 1 295 ? -64.064 -32.497 100.624 1.00 39.66 295 GLU A O 1
ATOM 2311 N N . ASP A 1 296 ? -62.818 -30.852 101.651 1.00 38.66 296 ASP A N 1
ATOM 2312 C CA . ASP A 1 296 ? -63.563 -29.941 102.812 1.00 38.66 296 ASP A CA 1
ATOM 2313 C C . ASP A 1 296 ? -64.094 -30.046 104.443 1.00 38.66 296 ASP A C 1
ATOM 2315 O O . ASP A 1 296 ? -64.313 -31.173 104.881 1.00 38.66 296 ASP A O 1
ATOM 2319 N N . GLU A 1 297 ? -64.350 -28.914 105.319 1.00 42.53 297 GLU A N 1
ATOM 2320 C CA . GLU A 1 297 ? -65.223 -28.500 106.660 1.00 42.53 297 GLU A CA 1
ATOM 2321 C C . GLU A 1 297 ? -64.864 -27.977 108.257 1.00 42.53 297 GLU A C 1
ATOM 2323 O O . GLU A 1 297 ? -63.676 -27.987 108.579 1.00 42.53 297 GLU A O 1
ATOM 2328 N N . SER A 1 298 ? -65.771 -27.462 109.270 1.00 41.03 298 SER A N 1
ATOM 2329 C CA . SER A 1 298 ? -65.584 -26.539 110.598 1.00 41.03 298 SER A CA 1
ATOM 2330 C C . SER A 1 298 ? -66.599 -26.282 111.958 1.00 41.03 298 SER A C 1
ATOM 2332 O O . SER A 1 298 ? -67.567 -27.023 112.070 1.00 41.03 298 SER A O 1
ATOM 2334 N N . VAL A 1 299 ? -66.419 -25.293 113.008 1.00 45.84 299 VAL A N 1
ATOM 2335 C CA . VAL A 1 299 ? -67.287 -24.456 114.142 1.00 45.84 299 VAL A CA 1
ATOM 2336 C C . VAL A 1 299 ? -67.452 -24.482 115.845 1.00 45.84 299 VAL A C 1
ATOM 2338 O O . VAL A 1 299 ? -67.285 -25.572 116.384 1.00 45.84 299 VAL A O 1
ATOM 2341 N N . PRO A 1 300 ? -67.788 -23.379 116.745 1.00 47.81 300 PRO A N 1
ATOM 2342 C CA . PRO A 1 300 ? -67.901 -23.215 118.359 1.00 47.81 300 PRO A CA 1
ATOM 2343 C C . PRO A 1 300 ? -68.816 -22.119 119.307 1.00 47.81 300 PRO A C 1
ATOM 2345 O O . PRO A 1 300 ? -69.407 -21.247 118.678 1.00 47.81 300 PRO A O 1
ATOM 2348 N N . SER A 1 301 ? -68.954 -22.032 120.750 1.00 38.06 301 SER A N 1
ATOM 2349 C CA . SER A 1 301 ? -69.597 -20.944 121.804 1.00 38.06 301 SER A CA 1
ATOM 2350 C C . SER A 1 301 ? -69.697 -21.181 123.472 1.00 38.06 301 SER A C 1
ATOM 2352 O O . SER A 1 301 ? -69.275 -22.293 123.764 1.00 38.06 301 SER A O 1
ATOM 2354 N N . SER A 1 302 ? -70.198 -20.519 124.669 1.00 36.75 302 SER A N 1
ATOM 2355 C CA . SER A 1 302 ? -70.618 -19.202 125.527 1.00 36.75 302 SER A CA 1
ATOM 2356 C C . SER A 1 302 ? -71.203 -19.393 127.109 1.00 36.75 302 SER A C 1
ATOM 2358 O O . SER A 1 302 ? -71.369 -20.587 127.328 1.00 36.75 302 SER A O 1
ATOM 2360 N N . SER A 1 303 ? -71.645 -18.624 128.262 1.00 38.97 303 SER A N 1
ATOM 2361 C CA . SER A 1 303 ? -71.613 -17.297 129.189 1.00 38.97 303 SER A CA 1
ATOM 2362 C C . SER A 1 303 ? -72.464 -17.162 130.663 1.00 38.97 303 SER A C 1
ATOM 2364 O O . SER A 1 303 ? -73.349 -18.002 130.772 1.00 38.97 303 SER A O 1
ATOM 2366 N N . GLU A 1 304 ? -72.337 -16.226 131.762 1.00 35.34 304 GLU A N 1
ATOM 2367 C CA . GLU A 1 304 ? -73.175 -16.004 133.155 1.00 35.34 304 GLU A CA 1
ATOM 2368 C C . GLU A 1 304 ? -72.908 -14.812 134.346 1.00 35.34 304 GLU A C 1
ATOM 2370 O O . GLU A 1 304 ? -71.820 -14.264 134.202 1.00 35.34 304 GLU A O 1
ATOM 2375 N N . ILE A 1 305 ? -73.745 -14.399 135.465 1.00 41.62 305 ILE A N 1
ATOM 2376 C CA . ILE A 1 305 ? -73.566 -13.811 136.992 1.00 41.62 305 ILE A CA 1
ATOM 2377 C C . ILE A 1 305 ? -74.605 -12.819 137.908 1.00 41.62 305 ILE A C 1
ATOM 2379 O O . ILE A 1 305 ? -75.250 -11.990 137.271 1.00 41.62 305 ILE A O 1
ATOM 2383 N N . LEU A 1 306 ? -74.733 -12.714 139.351 1.00 45.81 306 LEU A N 1
ATOM 2384 C CA . LEU A 1 306 ? -75.503 -11.640 140.308 1.00 45.81 306 LEU A CA 1
ATOM 2385 C C . LEU A 1 306 ? -75.635 -11.553 142.012 1.00 45.81 306 LEU A C 1
ATOM 2387 O O . LEU A 1 306 ? -75.671 -12.625 142.603 1.00 45.81 306 LEU A O 1
ATOM 2391 N N . SER A 1 307 ? -75.821 -10.387 142.841 1.00 51.16 307 SER A N 1
ATOM 2392 C CA . SER A 1 307 ? -76.530 -10.038 144.252 1.00 51.16 307 SER A CA 1
ATOM 2393 C C . SER A 1 307 ? -76.287 -8.619 145.009 1.00 51.16 307 SER A C 1
ATOM 2395 O O . SER A 1 307 ? -75.168 -8.392 145.471 1.00 51.16 307 SER A O 1
ATOM 2397 N N . LEU A 1 308 ? -77.259 -7.668 145.261 1.00 58.28 308 LEU A N 1
ATOM 2398 C CA . LEU A 1 308 ? -76.910 -6.187 145.316 1.00 58.28 308 LEU A CA 1
ATOM 2399 C C . LEU A 1 308 ? -77.614 -5.032 146.167 1.00 58.28 308 LEU A C 1
ATOM 2401 O O . LEU A 1 308 ? -77.229 -3.874 145.985 1.00 58.28 308 LEU A O 1
ATOM 2405 N N . LYS A 1 309 ? -78.624 -5.217 147.043 1.00 56.88 309 LYS A N 1
ATOM 2406 C CA . LYS A 1 309 ? -79.761 -4.239 147.188 1.00 56.88 309 LYS A CA 1
ATOM 2407 C C . LYS A 1 309 ? -79.618 -2.795 147.770 1.00 56.88 309 LYS A C 1
ATOM 2409 O O . LYS A 1 309 ? -80.135 -1.901 147.119 1.00 56.88 309 LYS A O 1
ATOM 2414 N N . ASP A 1 310 ? -79.038 -2.484 148.940 1.00 55.69 310 ASP A N 1
ATOM 2415 C CA . ASP A 1 310 ? -79.217 -1.120 149.543 1.00 55.69 310 ASP A CA 1
ATOM 2416 C C . ASP A 1 310 ? -78.153 -0.066 149.185 1.00 55.69 310 ASP A C 1
ATOM 2418 O O . ASP A 1 310 ? -78.380 1.135 149.343 1.00 55.69 310 ASP A O 1
ATOM 2422 N N . LYS A 1 311 ? -77.037 -0.478 148.565 1.00 61.91 311 LYS A N 1
ATOM 2423 C CA . LYS A 1 311 ? -76.179 0.466 147.819 1.00 61.91 311 LYS A CA 1
ATOM 2424 C C . LYS A 1 311 ? -76.970 1.183 146.717 1.00 61.91 311 LYS A C 1
ATOM 2426 O O . LYS A 1 311 ? -76.591 2.278 146.316 1.00 61.91 311 LYS A O 1
ATOM 2431 N N . VAL A 1 312 ? -78.068 0.577 146.250 1.00 64.00 312 VAL A N 1
ATOM 2432 C CA . VAL A 1 312 ? -78.873 1.064 145.130 1.00 64.00 312 VAL A CA 1
ATOM 2433 C C . VAL A 1 312 ? -79.407 2.475 145.355 1.00 64.00 312 VAL A C 1
ATOM 2435 O O . VAL A 1 312 ? -79.472 3.172 144.366 1.00 64.00 312 VAL A O 1
ATOM 2438 N N . ARG A 1 313 ? -79.693 2.982 146.570 1.00 62.28 313 ARG A N 1
ATOM 2439 C CA . ARG A 1 313 ? -80.301 4.333 146.695 1.00 62.28 313 ARG A CA 1
ATOM 2440 C C . ARG A 1 313 ? -79.339 5.518 146.557 1.00 62.28 313 ARG A C 1
ATOM 2442 O O . ARG A 1 313 ? -79.666 6.508 145.912 1.00 62.28 313 ARG A O 1
ATOM 2449 N N . THR A 1 314 ? -78.144 5.453 147.138 1.00 62.66 314 THR A N 1
ATOM 2450 C CA . THR A 1 314 ? -77.122 6.490 146.880 1.00 62.66 314 THR A CA 1
ATOM 2451 C C . THR A 1 314 ? -76.432 6.276 145.537 1.00 62.66 314 THR A C 1
ATOM 2453 O O . THR A 1 314 ? -75.891 7.225 144.968 1.00 62.66 314 THR A O 1
ATOM 2456 N N . LEU A 1 315 ? -76.517 5.057 144.989 1.00 68.12 315 LEU A N 1
ATOM 2457 C CA . LEU A 1 315 ? -76.341 4.845 143.563 1.00 68.12 315 LEU A CA 1
ATOM 2458 C C . LEU A 1 315 ? -77.494 5.454 142.752 1.00 68.12 315 LEU A C 1
ATOM 2460 O O . LEU A 1 315 ? -77.163 6.061 141.764 1.00 68.12 315 LEU A O 1
ATOM 2464 N N . GLU A 1 316 ? -78.776 5.395 143.131 1.00 72.00 316 GLU A N 1
ATOM 2465 C CA . GLU A 1 316 ? -79.947 5.807 142.317 1.00 72.00 316 GLU A CA 1
ATOM 2466 C C . GLU A 1 316 ? -79.876 7.274 141.888 1.00 72.00 316 GLU A C 1
ATOM 2468 O O . GLU A 1 316 ? -80.160 7.581 140.736 1.00 72.00 316 GLU A O 1
ATOM 2473 N N . GLU A 1 317 ? -79.470 8.187 142.772 1.00 72.12 317 GLU A N 1
ATOM 2474 C CA . GLU A 1 317 ? -79.385 9.611 142.419 1.00 72.12 317 GLU A CA 1
ATOM 2475 C C . GLU A 1 317 ? -78.117 9.932 141.613 1.00 72.12 317 GLU A C 1
ATOM 2477 O O . GLU A 1 317 ? -78.193 10.615 140.590 1.00 72.12 317 GLU A O 1
ATOM 2482 N N . LYS A 1 318 ? -76.974 9.320 141.962 1.00 77.69 318 LYS A N 1
ATOM 2483 C CA . LYS A 1 318 ? -75.769 9.354 141.114 1.00 77.69 318 LYS A CA 1
ATOM 2484 C C . LYS A 1 318 ? -75.972 8.655 139.772 1.00 77.69 318 LYS A C 1
ATOM 2486 O O . LYS A 1 318 ? -75.359 9.052 138.796 1.00 77.69 318 LYS A O 1
ATOM 2491 N N . LEU A 1 319 ? -76.830 7.645 139.714 1.00 73.12 319 LEU A N 1
ATOM 2492 C CA . LEU A 1 319 ? -77.274 6.917 138.532 1.00 73.12 319 LEU A CA 1
ATOM 2493 C C . LEU A 1 319 ? -78.268 7.766 137.756 1.00 73.12 319 LEU A C 1
ATOM 2495 O O . LEU A 1 319 ? -78.313 7.625 136.555 1.00 73.12 319 LEU A O 1
ATOM 2499 N N . ARG A 1 320 ? -79.025 8.673 138.377 1.00 81.50 320 ARG A N 1
ATOM 2500 C CA . ARG A 1 320 ? -79.914 9.588 137.654 1.00 81.50 320 ARG A CA 1
ATOM 2501 C C . ARG A 1 320 ? -79.137 10.705 136.964 1.00 81.50 320 ARG A C 1
ATOM 2503 O O . ARG A 1 320 ? -79.413 11.004 135.807 1.00 81.50 320 ARG A O 1
ATOM 2510 N N . GLU A 1 321 ? -78.135 11.272 137.634 1.00 74.81 321 GLU A N 1
ATOM 2511 C CA . GLU A 1 321 ? -77.199 12.215 137.009 1.00 74.81 321 GLU A CA 1
ATOM 2512 C C . GLU A 1 321 ? -76.281 11.504 136.001 1.00 74.81 321 GLU A C 1
ATOM 2514 O O . GLU A 1 321 ? -76.149 11.946 134.861 1.00 74.81 321 GLU A O 1
ATOM 2519 N N . SER A 1 322 ? -75.711 10.354 136.372 1.00 74.81 322 SER A N 1
ATOM 2520 C CA . SER A 1 322 ? -74.893 9.541 135.471 1.00 74.81 322 SER A CA 1
ATOM 2521 C C . SER A 1 322 ? -75.702 8.916 134.339 1.00 74.81 322 SER A C 1
ATOM 2523 O O . SER A 1 322 ? -75.094 8.652 133.314 1.00 74.81 322 SER A O 1
ATOM 2525 N N . ASP A 1 323 ? -77.012 8.677 134.466 1.00 79.62 323 ASP A N 1
ATOM 2526 C CA . ASP A 1 323 ? -77.867 8.247 133.352 1.00 79.62 323 ASP A CA 1
ATOM 2527 C C . ASP A 1 323 ? -78.205 9.446 132.474 1.00 79.62 323 ASP A C 1
ATOM 2529 O O . ASP A 1 323 ? -78.059 9.336 131.272 1.00 79.62 323 ASP A O 1
ATOM 2533 N N . ALA A 1 324 ? -78.491 10.636 133.012 1.00 82.56 324 ALA A N 1
ATOM 2534 C CA . ALA A 1 324 ? -78.582 11.838 132.176 1.00 82.56 324 ALA A CA 1
ATOM 2535 C C . ALA A 1 324 ? -77.295 12.049 131.344 1.00 82.56 324 ALA A C 1
ATOM 2537 O O . ALA A 1 324 ? -77.369 12.263 130.133 1.00 82.56 324 ALA A O 1
ATOM 2538 N N . GLN A 1 325 ? -76.117 11.883 131.957 1.00 80.31 325 GLN A N 1
ATOM 2539 C CA . GLN A 1 325 ? -74.829 11.908 131.255 1.00 80.31 325 GLN A CA 1
ATOM 2540 C C . GLN A 1 325 ? -74.630 10.697 130.321 1.00 80.31 325 GLN A C 1
ATOM 2542 O O . GLN A 1 325 ? -74.129 10.877 129.217 1.00 80.31 325 GLN A O 1
ATOM 2547 N N . LEU A 1 326 ? -75.056 9.484 130.696 1.00 80.31 326 LEU A N 1
ATOM 2548 C CA . LEU A 1 326 ? -74.960 8.263 129.879 1.00 80.31 326 LEU A CA 1
ATOM 2549 C C . LEU A 1 326 ? -75.914 8.285 128.685 1.00 80.31 326 LEU A C 1
ATOM 2551 O O . LEU A 1 326 ? -75.575 7.725 127.655 1.00 80.31 326 LEU A O 1
ATOM 2555 N N . GLN A 1 327 ? -77.086 8.909 128.783 1.00 82.94 327 GLN A N 1
ATOM 2556 C CA . GLN A 1 327 ? -78.040 9.067 127.685 1.00 82.94 327 GLN A CA 1
ATOM 2557 C C . GLN A 1 327 ? -77.553 10.151 126.717 1.00 82.94 327 GLN A C 1
ATOM 2559 O O . GLN A 1 327 ? -77.629 9.959 125.508 1.00 82.94 327 GLN A O 1
ATOM 2564 N N . LEU A 1 328 ? -76.955 11.239 127.219 1.00 82.81 328 LEU A N 1
ATOM 2565 C CA . LEU A 1 328 ? -76.288 12.247 126.383 1.00 82.81 328 LEU A CA 1
ATOM 2566 C C . LEU A 1 328 ? -75.034 11.653 125.705 1.00 82.81 328 LEU A C 1
ATOM 2568 O O . LEU A 1 328 ? -74.829 11.826 124.504 1.00 82.81 328 LEU A O 1
ATOM 2572 N N . ALA A 1 329 ? -74.252 10.850 126.432 1.00 78.50 329 ALA A N 1
ATOM 2573 C CA . ALA A 1 329 ? -73.136 10.085 125.885 1.00 78.50 329 ALA A CA 1
ATOM 2574 C C . ALA A 1 329 ? -73.593 8.981 124.917 1.00 78.50 329 ALA A C 1
ATOM 2576 O O . ALA A 1 329 ? -72.940 8.792 123.904 1.00 78.50 329 ALA A O 1
ATOM 2577 N N . LYS A 1 330 ? -74.722 8.297 125.147 1.00 82.00 330 LYS A N 1
ATOM 2578 C CA . LYS A 1 330 ? -75.328 7.333 124.206 1.00 82.00 330 LYS A CA 1
ATOM 2579 C C . LYS A 1 330 ? -75.861 8.015 122.956 1.00 82.00 330 LYS A C 1
ATOM 2581 O O . LYS A 1 330 ? -75.736 7.443 121.884 1.00 82.00 330 LYS A O 1
ATOM 2586 N N . ALA A 1 331 ? -76.429 9.215 123.065 1.00 81.88 331 ALA A N 1
ATOM 2587 C CA . ALA A 1 331 ? -76.824 10.005 121.905 1.00 81.88 331 ALA A CA 1
ATOM 2588 C C . ALA A 1 331 ? -75.585 10.403 121.088 1.00 81.88 331 ALA A C 1
ATOM 2590 O O . ALA A 1 331 ? -75.557 10.178 119.883 1.00 81.88 331 ALA A O 1
ATOM 2591 N N . SER A 1 332 ? -74.529 10.883 121.756 1.00 80.69 332 SER A N 1
ATOM 2592 C CA . SER A 1 332 ? -73.239 11.222 121.138 1.00 80.69 332 SER A CA 1
ATOM 2593 C C . SER A 1 332 ? -72.554 10.007 120.492 1.00 80.69 332 SER A C 1
ATOM 2595 O O . SER A 1 332 ? -72.189 10.054 119.318 1.00 80.69 332 SER A O 1
ATOM 2597 N N . VAL A 1 333 ? -72.461 8.879 121.204 1.00 81.12 333 VAL A N 1
ATOM 2598 C CA . VAL A 1 333 ? -71.938 7.598 120.699 1.00 81.12 333 VAL A CA 1
ATOM 2599 C C . VAL A 1 333 ? -72.824 7.046 119.588 1.00 81.12 333 VAL A C 1
ATOM 2601 O O . VAL A 1 333 ? -72.289 6.541 118.617 1.00 81.12 333 VAL A O 1
ATOM 2604 N N . GLY A 1 334 ? -74.147 7.202 119.652 1.00 78.81 334 GLY A N 1
ATOM 2605 C CA . GLY A 1 334 ? -75.065 6.824 118.578 1.00 78.81 334 GLY A CA 1
ATOM 2606 C C . GLY A 1 334 ? -74.825 7.636 117.307 1.00 78.81 334 GLY A C 1
ATOM 2607 O O . GLY A 1 334 ? -74.648 7.059 116.237 1.00 78.81 334 GLY A O 1
ATOM 2608 N N . THR A 1 335 ? -74.716 8.966 117.417 1.00 79.44 335 THR A N 1
ATOM 2609 C CA . THR A 1 335 ? -74.363 9.822 116.272 1.00 79.44 335 THR A CA 1
ATOM 2610 C C . THR A 1 335 ? -72.953 9.546 115.752 1.00 79.44 335 THR A C 1
ATOM 2612 O O . THR A 1 335 ? -72.757 9.515 114.542 1.00 79.44 335 THR A O 1
ATOM 2615 N N . SER A 1 336 ? -71.989 9.278 116.637 1.00 78.88 336 SER A N 1
ATOM 2616 C CA . SER A 1 336 ? -70.603 8.955 116.283 1.00 78.88 336 SER A CA 1
ATOM 2617 C C . SER A 1 336 ? -70.488 7.582 115.615 1.00 78.88 336 SER A C 1
ATOM 2619 O O . SER A 1 336 ? -69.829 7.449 114.593 1.00 78.88 336 SER A O 1
ATOM 2621 N N . GLN A 1 337 ? -71.203 6.568 116.105 1.00 83.56 337 GLN A N 1
ATOM 2622 C CA . GLN A 1 337 ? -71.233 5.222 115.532 1.00 83.56 337 GLN A CA 1
ATOM 2623 C C . GLN A 1 337 ? -72.001 5.189 114.202 1.00 83.56 337 GLN A C 1
ATOM 2625 O O . GLN A 1 337 ? -71.625 4.443 113.300 1.00 83.56 337 GLN A O 1
ATOM 2630 N N . GLN A 1 338 ? -73.023 6.035 114.031 1.00 85.12 338 GLN A N 1
ATOM 2631 C CA . GLN A 1 338 ? -73.689 6.228 112.741 1.00 85.12 338 GLN A CA 1
ATOM 2632 C C . GLN A 1 338 ? -72.816 7.021 111.750 1.00 85.12 338 GLN A C 1
ATOM 2634 O O . GLN A 1 338 ? -72.795 6.701 110.565 1.00 85.12 338 GLN A O 1
ATOM 2639 N N . GLN A 1 339 ? -72.032 8.001 112.212 1.00 84.94 339 GLN A N 1
ATOM 2640 C CA . GLN A 1 339 ? -70.983 8.625 111.394 1.00 84.94 339 GLN A CA 1
ATOM 2641 C C . GLN A 1 339 ? -69.888 7.614 111.027 1.00 84.94 339 GLN A C 1
ATOM 2643 O O . GLN A 1 339 ? -69.451 7.583 109.881 1.00 84.94 339 GLN A O 1
ATOM 2648 N N . GLN A 1 340 ? -69.483 6.746 111.956 1.00 86.25 340 GLN A N 1
ATOM 2649 C CA . GLN A 1 340 ? -68.474 5.712 111.735 1.00 86.25 340 GLN A CA 1
ATOM 2650 C C . GLN A 1 340 ? -68.948 4.655 110.732 1.00 86.25 340 GLN A C 1
ATOM 2652 O O . GLN A 1 340 ? -68.162 4.273 109.871 1.00 86.25 340 GLN A O 1
ATOM 2657 N N . SER A 1 341 ? -70.213 4.222 110.774 1.00 87.12 341 SER A N 1
ATOM 2658 C CA . SER A 1 341 ? -70.748 3.279 109.782 1.00 87.12 341 SER A CA 1
ATOM 2659 C C . SER A 1 341 ? -70.893 3.912 108.394 1.00 87.12 341 SER A C 1
ATOM 2661 O O . SER A 1 341 ? -70.575 3.266 107.396 1.00 87.12 341 SER A O 1
ATOM 2663 N N . VAL A 1 342 ? -71.266 5.196 108.309 1.00 90.62 342 VAL A N 1
ATOM 2664 C CA . VAL A 1 342 ? -71.242 5.962 107.049 1.00 90.62 342 VAL A CA 1
ATOM 2665 C C . VAL A 1 342 ? -69.812 6.112 106.517 1.00 90.62 342 VAL A C 1
ATOM 2667 O O . VAL A 1 342 ? -69.583 5.891 105.331 1.00 90.62 342 VAL A O 1
ATOM 2670 N N . LEU A 1 343 ? -68.832 6.411 107.377 1.00 88.69 343 LEU A N 1
ATOM 2671 C CA . LEU A 1 343 ? -67.417 6.495 106.998 1.00 88.69 343 LEU A CA 1
ATOM 2672 C C . LEU A 1 343 ? -66.843 5.136 106.575 1.00 88.69 343 LEU A C 1
ATOM 2674 O O . LEU A 1 343 ? -66.099 5.084 105.604 1.00 88.69 343 LEU A O 1
ATOM 2678 N N . GLN A 1 344 ? -67.211 4.035 107.234 1.00 89.69 344 GLN A N 1
ATOM 2679 C CA . GLN A 1 344 ? -66.819 2.678 106.830 1.00 89.69 344 GLN A CA 1
ATOM 2680 C C . GLN A 1 344 ? -67.450 2.276 105.490 1.00 89.69 344 GLN A C 1
ATOM 2682 O O . GLN A 1 344 ? -66.766 1.706 104.643 1.00 89.69 344 GLN A O 1
ATOM 2687 N N . SER A 1 345 ? -68.717 2.631 105.255 1.00 91.06 345 SER A N 1
ATOM 2688 C CA . SER A 1 345 ? -69.374 2.434 103.958 1.00 91.06 345 SER A CA 1
ATOM 2689 C C . SER A 1 345 ? -68.699 3.251 102.850 1.00 91.06 345 SER A C 1
ATOM 2691 O O . SER A 1 345 ? -68.473 2.731 101.760 1.00 91.06 345 SER A O 1
ATOM 2693 N N . ALA A 1 346 ? -68.347 4.512 103.122 1.00 90.56 346 ALA A N 1
ATOM 2694 C CA . ALA A 1 346 ? -67.649 5.378 102.174 1.00 90.56 346 ALA A CA 1
ATOM 2695 C C . ALA A 1 346 ? -66.212 4.902 101.901 1.00 90.56 346 ALA A C 1
ATOM 2697 O O . ALA A 1 346 ? -65.784 4.901 100.749 1.00 90.56 346 ALA A O 1
ATOM 2698 N N . LEU A 1 347 ? -65.488 4.439 102.928 1.00 90.56 347 LEU A N 1
ATOM 2699 C CA . LEU A 1 347 ? -64.169 3.818 102.780 1.00 90.56 347 LEU A CA 1
ATOM 2700 C C . LEU A 1 347 ? -64.251 2.567 101.906 1.00 90.56 347 LEU A C 1
ATOM 2702 O O . LEU A 1 347 ? -63.531 2.493 100.920 1.00 90.56 347 LEU A O 1
ATOM 2706 N N . SER A 1 348 ? -65.182 1.649 102.186 1.00 91.62 348 SER A N 1
ATOM 2707 C CA . SER A 1 348 ? -65.384 0.456 101.357 1.00 91.62 348 SER A CA 1
ATOM 2708 C C . SER A 1 348 ? -65.752 0.814 99.910 1.00 91.62 348 SER A C 1
ATOM 2710 O O . SER A 1 348 ? -65.241 0.202 98.975 1.00 91.62 348 SER A O 1
ATOM 2712 N N . GLN A 1 349 ? -66.572 1.846 99.683 1.00 94.00 349 GLN A N 1
ATOM 2713 C CA . GLN A 1 349 ? -66.877 2.322 98.329 1.00 94.00 349 GLN A CA 1
ATOM 2714 C C . GLN A 1 349 ? -65.629 2.869 97.610 1.00 94.00 349 GLN A C 1
ATOM 2716 O O . GLN A 1 349 ? -65.410 2.550 96.442 1.00 94.00 349 GLN A O 1
ATOM 2721 N N . VAL A 1 350 ? -64.797 3.658 98.297 1.00 93.25 350 VAL A N 1
ATOM 2722 C CA . VAL A 1 350 ? -63.521 4.169 97.763 1.00 93.25 350 VAL A CA 1
ATOM 2723 C C . VAL A 1 350 ? -62.532 3.030 97.499 1.00 93.25 350 VAL A C 1
ATOM 2725 O O . VAL A 1 350 ? -61.853 3.040 96.478 1.00 93.25 350 VAL A O 1
ATOM 2728 N N . GLU A 1 351 ? -62.485 2.020 98.362 1.00 94.00 351 GLU A N 1
ATOM 2729 C CA . GLU A 1 351 ? -61.606 0.854 98.249 1.00 94.00 351 GLU A CA 1
ATOM 2730 C C . GLU A 1 351 ? -61.974 -0.017 97.035 1.00 94.00 351 GLU A C 1
ATOM 2732 O O . GLU A 1 351 ? -61.109 -0.309 96.210 1.00 94.00 351 GLU A O 1
ATOM 2737 N N . ASN A 1 352 ? -63.269 -0.286 96.820 1.00 93.94 352 ASN A N 1
ATOM 2738 C CA . ASN A 1 352 ? -63.778 -0.918 95.593 1.00 93.94 352 ASN A CA 1
ATOM 2739 C C . ASN A 1 352 ? -63.425 -0.110 94.324 1.00 93.94 352 ASN A C 1
ATOM 2741 O O . ASN A 1 352 ? -63.067 -0.681 93.292 1.00 93.94 352 ASN A O 1
ATOM 2745 N N . VAL A 1 353 ? -63.493 1.228 94.383 1.00 95.88 353 VAL A N 1
ATOM 2746 C CA . VAL A 1 353 ? -63.072 2.099 93.268 1.00 95.88 353 VAL A CA 1
ATOM 2747 C C . VAL A 1 353 ? -61.557 2.026 93.045 1.00 95.88 353 VAL A C 1
ATOM 2749 O O . VAL A 1 353 ? -61.121 1.998 91.897 1.00 95.88 353 VAL A O 1
ATOM 2752 N N . ILE A 1 354 ? -60.747 1.936 94.104 1.00 93.38 354 ILE A N 1
ATOM 2753 C CA . ILE A 1 354 ? -59.290 1.761 94.010 1.00 93.38 354 ILE A CA 1
ATOM 2754 C C . ILE A 1 354 ? -58.935 0.409 93.377 1.00 93.38 354 ILE A C 1
ATOM 2756 O O . ILE A 1 354 ? -58.048 0.366 92.526 1.00 93.38 354 ILE A O 1
ATOM 2760 N N . GLU A 1 355 ? -59.621 -0.684 93.721 1.00 94.19 355 GLU A N 1
ATOM 2761 C CA . GLU A 1 355 ? -59.411 -1.981 93.059 1.00 94.19 355 GLU A CA 1
ATOM 2762 C C . GLU A 1 355 ? -59.815 -1.949 91.580 1.00 94.19 355 GLU A C 1
ATOM 2764 O O . GLU A 1 355 ? -59.037 -2.368 90.720 1.00 94.19 355 GLU A O 1
ATOM 2769 N N . GLY A 1 356 ? -60.971 -1.358 91.258 1.00 95.56 356 GLY A N 1
ATOM 2770 C CA . GLY A 1 356 ? -61.395 -1.143 89.873 1.00 95.56 356 GLY A CA 1
ATOM 2771 C C . GLY A 1 356 ? -60.404 -0.290 89.070 1.00 95.56 356 GLY A C 1
ATOM 2772 O O . GLY A 1 356 ? -60.120 -0.593 87.912 1.00 95.56 356 GLY A O 1
ATOM 2773 N N . LEU A 1 357 ? -59.818 0.743 89.686 1.00 95.50 357 LEU A N 1
ATOM 2774 C CA . LEU A 1 357 ? -58.774 1.565 89.073 1.00 95.50 357 LEU A CA 1
ATOM 2775 C C . LEU A 1 357 ? -57.462 0.789 88.884 1.00 95.50 357 LEU A C 1
ATOM 2777 O O . LEU A 1 357 ? -56.902 0.859 87.795 1.00 95.50 357 LEU A O 1
ATOM 2781 N N . LYS A 1 358 ? -57.006 -0.011 89.860 1.00 96.00 358 LYS A N 1
ATOM 2782 C CA . LYS A 1 358 ? -55.837 -0.904 89.696 1.00 96.00 358 LYS A CA 1
ATOM 2783 C C . LYS A 1 358 ? -56.033 -1.879 88.528 1.00 96.00 358 LYS A C 1
ATOM 2785 O O . LYS A 1 358 ? -55.159 -1.999 87.674 1.00 96.00 358 LYS A O 1
ATOM 2790 N N . ALA A 1 359 ? -57.203 -2.515 88.439 1.00 94.69 359 ALA A N 1
ATOM 2791 C CA . ALA A 1 359 ? -57.555 -3.419 87.341 1.00 94.69 359 ALA A CA 1
ATOM 2792 C C . ALA A 1 359 ? -57.707 -2.707 85.979 1.00 94.69 359 ALA A C 1
ATOM 2794 O O . ALA A 1 359 ? -57.618 -3.342 84.925 1.00 94.69 359 ALA A O 1
ATOM 2795 N N . ASN A 1 360 ? -57.930 -1.390 85.968 1.00 95.75 360 ASN A N 1
ATOM 2796 C CA . ASN A 1 360 ? -57.864 -0.579 84.753 1.00 95.75 360 ASN A CA 1
ATOM 2797 C C . ASN A 1 360 ? -56.416 -0.241 84.381 1.00 95.75 360 ASN A C 1
ATOM 2799 O O . ASN A 1 360 ? -56.063 -0.428 83.220 1.00 95.75 360 ASN A O 1
ATOM 2803 N N . VAL A 1 361 ? -55.585 0.173 85.347 1.00 95.06 361 VAL A N 1
ATOM 2804 C CA . VAL A 1 361 ? -54.158 0.487 85.141 1.00 95.06 361 VAL A CA 1
ATOM 2805 C C . VAL A 1 361 ? -53.432 -0.704 84.519 1.00 95.06 361 VAL A C 1
ATOM 2807 O O . VAL A 1 361 ? -52.921 -0.561 83.412 1.00 95.06 361 VAL A O 1
ATOM 2810 N N . LEU A 1 362 ? -53.512 -1.893 85.129 1.00 94.94 362 LEU A N 1
ATOM 2811 C CA . LEU A 1 362 ? -52.869 -3.115 84.619 1.00 94.94 362 LEU A CA 1
ATOM 2812 C C . LEU A 1 362 ? -53.310 -3.468 83.183 1.00 94.94 362 LEU A C 1
ATOM 2814 O O . LEU A 1 362 ? -52.513 -3.926 82.366 1.00 94.94 362 LEU A O 1
ATOM 2818 N N . ARG A 1 363 ? -54.582 -3.220 82.833 1.00 95.69 363 ARG A N 1
ATOM 2819 C CA . ARG A 1 363 ? -55.091 -3.434 81.465 1.00 95.69 363 ARG A CA 1
ATOM 2820 C C . ARG A 1 363 ? -54.622 -2.366 80.478 1.00 95.69 363 ARG A C 1
ATOM 2822 O O . ARG A 1 363 ? -54.451 -2.676 79.302 1.00 95.69 363 ARG A O 1
ATOM 2829 N N . THR A 1 364 ? -54.428 -1.121 80.913 1.00 93.94 364 THR A N 1
ATOM 2830 C CA . THR A 1 364 ? -53.838 -0.073 80.064 1.00 93.94 364 THR A CA 1
ATOM 2831 C C . THR A 1 364 ? -52.331 -0.232 79.894 1.00 93.94 364 THR A C 1
ATOM 2833 O O . THR A 1 364 ? -51.835 0.054 78.811 1.00 93.94 364 THR A O 1
ATOM 2836 N N . GLU A 1 365 ? -51.647 -0.736 80.919 1.00 94.00 365 GLU A N 1
ATOM 2837 C CA . GLU A 1 365 ? -50.212 -1.028 80.971 1.00 94.00 365 GLU A CA 1
ATOM 2838 C C . GLU A 1 365 ? -49.871 -2.184 80.024 1.00 94.00 365 GLU A C 1
ATOM 2840 O O . GLU A 1 365 ? -49.158 -1.970 79.051 1.00 94.00 365 GLU A O 1
ATOM 2845 N N . SER A 1 366 ? -50.542 -3.335 80.149 1.00 93.75 366 SER A N 1
ATOM 2846 C CA . SER A 1 366 ? -50.394 -4.443 79.189 1.00 93.75 366 SER A CA 1
ATOM 2847 C C . SER A 1 366 ? -50.742 -4.045 77.742 1.00 93.75 366 SER A C 1
ATOM 2849 O O . SER A 1 366 ? -50.125 -4.509 76.783 1.00 93.75 366 SER A O 1
ATOM 2851 N N . ARG A 1 367 ? -51.696 -3.122 77.544 1.00 96.00 367 ARG A N 1
ATOM 2852 C CA . ARG A 1 367 ? -51.994 -2.575 76.209 1.00 96.00 367 ARG A CA 1
ATOM 2853 C C . ARG A 1 367 ? -50.901 -1.623 75.699 1.00 96.00 367 ARG A C 1
ATOM 2855 O O . ARG A 1 367 ? -50.737 -1.525 74.485 1.00 96.00 367 ARG A O 1
ATOM 2862 N N . ALA A 1 368 ? -50.190 -0.924 76.585 1.00 93.38 368 ALA A N 1
ATOM 2863 C CA . ALA A 1 368 ? -49.033 -0.104 76.235 1.00 93.38 368 ALA A CA 1
ATOM 2864 C C . ALA A 1 368 ? -47.842 -0.992 75.850 1.00 93.38 368 ALA A C 1
ATOM 2866 O O . ALA A 1 368 ? -47.323 -0.818 74.755 1.00 93.38 368 ALA A O 1
ATOM 2867 N N . GLU A 1 369 ? -47.517 -2.019 76.642 1.00 94.44 369 GLU A N 1
ATOM 2868 C CA . GLU A 1 369 ? -46.475 -3.014 76.323 1.00 94.44 369 GLU A CA 1
ATOM 2869 C C . GLU A 1 369 ? -46.688 -3.642 74.932 1.00 94.44 369 GLU A C 1
ATOM 2871 O O . GLU A 1 369 ? -45.771 -3.708 74.115 1.00 94.44 369 GLU A O 1
ATOM 2876 N N . ILE A 1 370 ? -47.926 -4.043 74.609 1.00 95.06 370 ILE A N 1
ATOM 2877 C CA . ILE A 1 370 ? -48.286 -4.598 73.291 1.00 95.06 370 ILE A CA 1
ATOM 2878 C C . ILE A 1 370 ? -48.144 -3.559 72.162 1.00 95.06 370 ILE A C 1
ATOM 2880 O O . ILE A 1 370 ? -47.871 -3.928 71.017 1.00 95.06 370 ILE A O 1
ATOM 2884 N N . ALA A 1 371 ? -48.348 -2.269 72.443 1.00 93.06 371 ALA A N 1
ATOM 2885 C CA . ALA A 1 371 ? -48.160 -1.200 71.463 1.00 93.06 371 ALA A CA 1
ATOM 2886 C C . ALA A 1 371 ? -46.672 -0.868 71.258 1.00 93.06 371 ALA A C 1
ATOM 2888 O O . ALA A 1 371 ? -46.245 -0.705 70.118 1.00 93.06 371 ALA A O 1
ATOM 2889 N N . GLU A 1 372 ? -45.881 -0.836 72.331 1.00 94.31 372 GLU A N 1
ATOM 2890 C CA . GLU A 1 372 ? -44.431 -0.627 72.300 1.00 94.31 372 GLU A CA 1
ATOM 2891 C C . GLU A 1 372 ? -43.714 -1.779 71.588 1.00 94.31 372 GLU A C 1
ATOM 2893 O O . GLU A 1 372 ? -42.897 -1.527 70.705 1.00 94.31 372 GLU A O 1
ATOM 2898 N N . ALA A 1 373 ? -44.090 -3.033 71.864 1.00 94.69 373 ALA A N 1
ATOM 2899 C CA . ALA A 1 373 ? -43.563 -4.204 71.161 1.00 94.69 373 ALA A CA 1
ATOM 2900 C C . ALA A 1 373 ? -43.805 -4.122 69.641 1.00 94.69 373 ALA A C 1
ATOM 2902 O O . ALA A 1 373 ? -42.883 -4.330 68.852 1.00 94.69 373 ALA A O 1
ATOM 2903 N N . LYS A 1 374 ? -45.017 -3.732 69.222 1.00 96.56 374 LYS A N 1
ATOM 2904 C CA . LYS A 1 374 ? -45.349 -3.508 67.804 1.00 96.56 374 LYS A CA 1
ATOM 2905 C C . LYS A 1 374 ? -44.609 -2.319 67.198 1.00 96.56 374 LYS A C 1
ATOM 2907 O O . LYS A 1 374 ? -44.284 -2.351 66.016 1.00 96.56 374 LYS A O 1
ATOM 2912 N N . TYR A 1 375 ? -44.346 -1.271 67.976 1.00 93.31 375 TYR A N 1
ATOM 2913 C CA . TYR A 1 375 ? -43.577 -0.121 67.504 1.00 93.31 375 TYR A CA 1
ATOM 2914 C C . TYR A 1 375 ? -42.091 -0.470 67.336 1.00 93.31 375 TYR A C 1
ATOM 2916 O O . TYR A 1 375 ? -41.471 -0.037 66.369 1.00 93.31 375 TYR A O 1
ATOM 2924 N N . ALA A 1 376 ? -41.532 -1.306 68.215 1.00 93.75 376 ALA A N 1
ATOM 2925 C CA . ALA A 1 376 ? -40.181 -1.844 68.081 1.00 93.75 376 ALA A CA 1
ATOM 2926 C C . ALA A 1 376 ? -40.053 -2.784 66.866 1.00 93.75 376 ALA A C 1
ATOM 2928 O O . ALA A 1 376 ? -39.106 -2.658 66.092 1.00 93.75 376 ALA A O 1
ATOM 2929 N N . GLU A 1 377 ? -41.033 -3.665 66.641 1.00 95.50 377 GLU A N 1
ATOM 2930 C CA . GLU A 1 377 ? -41.115 -4.526 65.451 1.00 95.50 377 GLU A CA 1
ATOM 2931 C C . GLU A 1 377 ? -41.221 -3.698 64.154 1.00 95.50 377 GLU A C 1
ATOM 2933 O O . GLU A 1 377 ? -40.432 -3.877 63.223 1.00 95.50 377 GLU A O 1
ATOM 2938 N N . LEU A 1 378 ? -42.120 -2.708 64.116 1.00 95.44 378 LEU A N 1
ATOM 2939 C CA . LEU A 1 378 ? -42.251 -1.782 62.988 1.00 95.44 378 LEU A CA 1
ATOM 2940 C C . LEU A 1 378 ? -40.981 -0.939 62.774 1.00 95.44 378 LEU A C 1
ATOM 2942 O O . LEU A 1 378 ? -40.591 -0.684 61.636 1.00 95.44 378 LEU A O 1
ATOM 2946 N N . SER A 1 379 ? -40.307 -0.514 63.846 1.00 93.31 379 SER A N 1
ATOM 2947 C CA . SER A 1 379 ? -39.033 0.203 63.741 1.00 93.31 379 SER A CA 1
ATOM 2948 C C . SER A 1 379 ? -37.926 -0.684 63.180 1.00 93.31 379 SER A C 1
ATOM 2950 O O . SER A 1 379 ? -37.111 -0.187 62.408 1.00 93.31 379 SER A O 1
ATOM 2952 N N . LYS A 1 380 ? -37.895 -1.974 63.535 1.00 95.19 380 LYS A N 1
ATOM 2953 C CA . LYS A 1 380 ? -36.927 -2.936 63.000 1.00 95.19 380 LYS A CA 1
ATOM 2954 C C . LYS A 1 380 ? -37.142 -3.136 61.496 1.00 95.19 380 LYS A C 1
ATOM 2956 O O . LYS A 1 380 ? -36.214 -2.925 60.724 1.00 95.19 380 LYS A O 1
ATOM 2961 N N . THR A 1 381 ? -38.378 -3.414 61.077 1.00 95.00 381 THR A N 1
ATOM 2962 C CA . THR A 1 381 ? -38.706 -3.585 59.646 1.00 95.00 381 THR A CA 1
ATOM 2963 C C . THR A 1 381 ? -38.457 -2.324 58.807 1.00 95.00 381 THR A C 1
ATOM 2965 O O . THR A 1 381 ? -38.042 -2.443 57.660 1.00 95.00 381 THR A O 1
ATOM 2968 N N . ASN A 1 382 ? -38.629 -1.113 59.359 1.00 92.38 382 ASN A N 1
ATOM 2969 C CA . ASN A 1 382 ? -38.259 0.129 58.662 1.00 92.38 382 ASN A CA 1
ATOM 2970 C C . ASN A 1 382 ? -36.745 0.279 58.444 1.00 92.38 382 ASN A C 1
ATOM 2972 O O . ASN A 1 382 ? -36.344 0.849 57.433 1.00 92.38 382 ASN A O 1
ATOM 2976 N N . VAL A 1 383 ? -35.907 -0.203 59.370 1.00 93.69 383 VAL A N 1
ATOM 2977 C CA . VAL A 1 383 ? -34.446 -0.205 59.184 1.00 93.69 383 VAL A CA 1
ATOM 2978 C C . VAL A 1 383 ? -34.067 -1.211 58.098 1.00 93.69 383 VAL A C 1
ATOM 2980 O O . VAL A 1 383 ? -33.386 -0.838 57.149 1.00 93.69 383 VAL A O 1
ATOM 2983 N N . GLU A 1 384 ? -34.597 -2.434 58.176 1.00 93.56 384 GLU A N 1
ATOM 2984 C CA . GLU A 1 384 ? -34.343 -3.507 57.202 1.00 93.56 384 GLU A CA 1
ATOM 2985 C C . GLU A 1 384 ? -34.755 -3.087 55.773 1.00 93.56 384 GLU A C 1
ATOM 2987 O O . GLU A 1 384 ? -33.949 -3.166 54.848 1.00 93.56 384 GLU A O 1
ATOM 2992 N N . LEU A 1 385 ? -35.950 -2.509 55.596 1.00 93.62 385 LEU A N 1
ATOM 2993 C CA . LEU A 1 385 ? -36.401 -1.972 54.301 1.00 93.62 385 LEU A CA 1
ATOM 2994 C C . LEU A 1 385 ? -35.552 -0.790 53.801 1.00 93.62 385 LEU A C 1
ATOM 2996 O O . LEU A 1 385 ? -35.391 -0.613 52.594 1.00 93.62 385 LEU A O 1
ATOM 3000 N N . ASN A 1 386 ? -35.012 0.041 54.695 1.00 91.31 386 ASN A N 1
ATOM 3001 C CA . ASN A 1 386 ? -34.149 1.158 54.307 1.00 91.31 386 ASN A CA 1
ATOM 3002 C C . ASN A 1 386 ? -32.748 0.678 53.873 1.00 91.31 386 ASN A C 1
ATOM 3004 O O . ASN A 1 386 ? -32.147 1.277 52.980 1.00 91.31 386 ASN A O 1
ATOM 3008 N N . GLU A 1 387 ? -32.246 -0.411 54.459 1.00 90.56 387 GLU A N 1
ATOM 3009 C CA . GLU A 1 387 ? -31.021 -1.092 54.023 1.00 90.56 387 GLU A CA 1
ATOM 3010 C C . GLU A 1 387 ? -31.215 -1.771 52.652 1.00 90.56 387 GLU A C 1
ATOM 3012 O O . GLU A 1 387 ? -30.388 -1.582 51.756 1.00 90.56 387 GLU A O 1
ATOM 3017 N N . GLU A 1 388 ? -32.345 -2.453 52.426 1.00 92.31 388 GLU A N 1
ATOM 3018 C CA . GLU A 1 388 ? -32.710 -3.004 51.108 1.00 92.31 388 GLU A CA 1
ATOM 3019 C C . GLU A 1 388 ? -32.836 -1.910 50.032 1.00 92.31 388 GLU A C 1
ATOM 3021 O O . GLU A 1 388 ? -32.278 -2.041 48.940 1.00 92.31 388 GLU A O 1
ATOM 3026 N N . LEU A 1 389 ? -33.510 -0.793 50.336 1.00 88.12 389 LEU A N 1
ATOM 3027 C CA . LEU A 1 389 ? -33.636 0.348 49.419 1.00 88.12 389 LEU A CA 1
ATOM 3028 C C . LEU A 1 389 ? -32.284 0.995 49.090 1.00 88.12 389 LEU A C 1
ATOM 3030 O O . LEU A 1 389 ? -32.079 1.433 47.956 1.00 88.12 389 LEU A O 1
ATOM 3034 N N . PHE A 1 390 ? -31.349 1.045 50.043 1.00 88.25 390 PHE A N 1
ATOM 3035 C CA . PHE A 1 390 ? -29.985 1.510 49.786 1.00 88.25 390 PHE A CA 1
ATOM 3036 C C . PHE A 1 390 ? -29.236 0.566 48.833 1.00 88.25 390 PHE A C 1
ATOM 3038 O O . PHE A 1 390 ? -28.580 1.029 47.897 1.00 88.25 390 PHE A O 1
ATOM 3045 N N . PHE A 1 391 ? -29.382 -0.751 49.008 1.00 84.62 391 PHE A N 1
ATOM 3046 C CA . PHE A 1 391 ? -28.757 -1.741 48.128 1.00 84.62 391 PHE A CA 1
ATOM 3047 C C . PHE A 1 391 ? -29.329 -1.684 46.701 1.00 84.62 391 PHE A C 1
ATOM 3049 O O . PHE A 1 391 ? -28.574 -1.586 45.733 1.00 84.62 391 PHE A O 1
ATOM 3056 N N . LEU A 1 392 ? -30.660 -1.644 46.562 1.00 84.69 392 LEU A N 1
ATOM 3057 C CA . LEU A 1 392 ? -31.349 -1.501 45.272 1.00 84.69 392 LEU A CA 1
ATOM 3058 C C . LEU A 1 392 ? -30.971 -0.202 44.545 1.00 84.69 392 LEU A C 1
ATOM 3060 O O . LEU A 1 392 ? -30.855 -0.188 43.320 1.00 84.69 392 LEU A O 1
ATOM 3064 N N . ARG A 1 393 ? -30.730 0.884 45.289 1.00 85.62 393 ARG A N 1
ATOM 3065 C CA . ARG A 1 393 ? -30.224 2.142 44.728 1.00 85.62 393 ARG A CA 1
ATOM 3066 C C . ARG A 1 393 ? -28.808 1.993 44.172 1.00 85.62 393 ARG A C 1
ATOM 3068 O O . ARG A 1 393 ? -28.553 2.474 43.073 1.00 85.62 393 ARG A O 1
ATOM 3075 N N . SER A 1 394 ? -27.916 1.297 44.881 1.00 82.69 394 SER A N 1
ATOM 3076 C CA . SER A 1 394 ? -26.558 1.029 44.390 1.00 82.69 394 SER A CA 1
ATOM 3077 C C . SER A 1 394 ? -26.567 0.177 43.116 1.00 82.69 394 SER A C 1
ATOM 3079 O O . SER A 1 394 ? -25.842 0.489 42.174 1.00 82.69 394 SER A O 1
ATOM 3081 N N . GLU A 1 395 ? -27.427 -0.844 43.033 1.00 85.44 395 GLU A N 1
ATOM 3082 C CA . GLU A 1 395 ? -27.606 -1.615 41.793 1.00 85.44 395 GLU A CA 1
ATOM 3083 C C . GLU A 1 395 ? -28.181 -0.759 40.656 1.00 85.44 395 GLU A C 1
ATOM 3085 O O . GLU A 1 395 ? -27.665 -0.820 39.543 1.00 85.44 395 GLU A O 1
ATOM 3090 N N . SER A 1 396 ? -29.160 0.114 40.925 1.00 87.56 396 SER A N 1
ATOM 3091 C CA . SER A 1 396 ? -29.665 1.061 39.918 1.00 87.56 396 SER A CA 1
ATOM 3092 C C . SER A 1 396 ? -28.577 2.017 39.409 1.00 87.56 396 SER A C 1
ATOM 3094 O O . SER A 1 396 ? -28.530 2.328 38.220 1.00 87.56 396 SER A O 1
ATOM 3096 N N . GLU A 1 397 ? -27.672 2.473 40.274 1.00 89.38 397 GLU A N 1
ATOM 3097 C CA . GLU A 1 397 ? -26.544 3.323 39.878 1.00 89.38 397 GLU A CA 1
ATOM 3098 C C . GLU A 1 397 ? -25.513 2.546 39.028 1.00 89.38 397 GLU A C 1
ATOM 3100 O O . GLU A 1 397 ? -24.984 3.102 38.060 1.00 89.38 397 GLU A O 1
ATOM 3105 N N . LYS A 1 398 ? -25.302 1.246 39.296 1.00 91.06 398 LYS A N 1
ATOM 3106 C CA . LYS A 1 398 ? -24.484 0.349 38.451 1.00 91.06 398 LYS A CA 1
ATOM 3107 C C . LYS A 1 398 ? -25.131 0.066 37.096 1.00 91.06 398 LYS A C 1
ATOM 3109 O O . LYS A 1 398 ? -24.438 0.143 36.083 1.00 91.06 398 LYS A O 1
ATOM 3114 N N . THR A 1 399 ? -26.434 -0.225 37.035 1.00 88.44 399 THR A N 1
ATOM 3115 C CA . THR A 1 399 ? -27.125 -0.461 35.754 1.00 88.44 399 THR A CA 1
ATOM 3116 C C . THR A 1 399 ? -27.106 0.790 34.884 1.00 88.44 399 THR A C 1
ATOM 3118 O O . THR A 1 399 ? -26.781 0.693 33.707 1.00 88.44 399 THR A O 1
ATOM 3121 N N . ASN A 1 400 ? -27.314 1.974 35.470 1.00 88.75 400 ASN A N 1
ATOM 3122 C CA . ASN A 1 400 ? -27.230 3.251 34.753 1.00 88.75 400 ASN A CA 1
ATOM 3123 C C . ASN A 1 400 ? -25.802 3.581 34.268 1.00 88.75 400 ASN A C 1
ATOM 3125 O O . ASN A 1 400 ? -25.634 4.441 33.400 1.00 88.75 400 ASN A O 1
ATOM 3129 N N . LEU A 1 401 ? -24.761 2.987 34.867 1.00 93.69 401 LEU A N 1
ATOM 3130 C CA . LEU A 1 401 ? -23.368 3.101 34.417 1.00 93.69 401 LEU A CA 1
ATOM 3131 C C . LEU A 1 401 ? -23.083 2.131 33.262 1.00 93.69 401 LEU A C 1
ATOM 3133 O O . LEU A 1 401 ? -22.504 2.542 32.259 1.00 93.69 401 LEU A O 1
ATOM 3137 N N . LEU A 1 402 ? -23.527 0.877 33.391 1.00 91.81 402 LEU A N 1
ATOM 3138 C CA . LEU A 1 402 ? -23.419 -0.144 32.346 1.00 91.81 402 LEU A CA 1
ATOM 3139 C C . LEU A 1 402 ? -24.187 0.254 31.082 1.00 91.81 402 LEU A C 1
ATOM 3141 O O . LEU A 1 402 ? -23.622 0.176 30.001 1.00 91.81 402 LEU A O 1
ATOM 3145 N N . GLU A 1 403 ? -25.414 0.767 31.209 1.00 93.88 403 GLU A N 1
ATOM 3146 C CA . GLU A 1 403 ? -26.220 1.263 30.085 1.00 93.88 403 GLU A CA 1
ATOM 3147 C C . GLU A 1 403 ? -25.481 2.348 29.288 1.00 93.88 403 GLU A C 1
ATOM 3149 O O . GLU A 1 403 ? -25.370 2.253 28.066 1.00 93.88 403 GLU A O 1
ATOM 3154 N N . ARG A 1 404 ? -24.894 3.339 29.975 1.00 94.88 404 ARG A N 1
ATOM 3155 C CA . ARG A 1 404 ? -24.068 4.371 29.328 1.00 94.88 404 ARG A CA 1
ATOM 3156 C C . ARG A 1 404 ? -22.834 3.790 28.646 1.00 94.88 404 ARG A C 1
ATOM 3158 O O . ARG A 1 404 ? -22.473 4.265 27.576 1.00 94.88 404 ARG A O 1
ATOM 3165 N N . ARG A 1 405 ? -22.195 2.777 29.240 1.00 95.44 405 ARG A N 1
ATOM 3166 C CA . ARG A 1 405 ? -21.019 2.134 28.641 1.00 95.44 405 ARG A CA 1
ATOM 3167 C C . ARG A 1 405 ? -21.385 1.265 27.435 1.00 95.44 405 ARG A C 1
ATOM 3169 O O . ARG A 1 405 ? -20.601 1.217 26.497 1.00 95.44 405 ARG A O 1
ATOM 3176 N N . CYS A 1 406 ? -22.563 0.640 27.421 1.00 92.56 406 CYS A N 1
ATOM 3177 C CA . CYS A 1 406 ? -23.110 -0.016 26.233 1.00 92.56 406 CYS A CA 1
ATOM 3178 C C . CYS A 1 406 ? -23.355 1.006 25.116 1.00 92.56 406 CYS A C 1
ATOM 3180 O O . CYS A 1 406 ? -22.789 0.847 24.046 1.00 92.56 406 CYS A O 1
ATOM 3182 N N . GLN A 1 407 ? -24.074 2.100 25.396 1.00 95.56 407 GLN A N 1
ATOM 3183 C CA . GLN A 1 407 ? -24.329 3.170 24.417 1.00 95.56 407 GLN A CA 1
ATOM 3184 C C . GLN A 1 407 ? -23.030 3.774 23.853 1.00 95.56 407 GLN A C 1
ATOM 3186 O O . GLN A 1 407 ? -22.931 4.029 22.657 1.00 95.56 407 GLN A O 1
ATOM 3191 N N . GLU A 1 408 ? -22.014 3.977 24.696 1.00 95.50 408 GLU A N 1
ATOM 3192 C CA . GLU A 1 408 ? -20.691 4.444 24.269 1.00 95.50 408 GLU A CA 1
ATOM 3193 C C . GLU A 1 408 ? -19.997 3.432 23.339 1.00 95.50 408 GLU A C 1
ATOM 3195 O O . GLU A 1 408 ? -19.526 3.813 22.266 1.00 95.50 408 GLU A O 1
ATOM 3200 N N . LEU A 1 409 ? -19.989 2.143 23.699 1.00 95.00 409 LEU A N 1
ATOM 3201 C CA . LEU A 1 409 ? -19.429 1.072 22.865 1.00 95.00 409 LEU A CA 1
ATOM 3202 C C . LEU A 1 409 ? -20.198 0.893 21.546 1.00 95.00 409 LEU A C 1
ATOM 3204 O O . LEU A 1 409 ? -19.563 0.697 20.516 1.00 95.00 409 LEU A O 1
ATOM 3208 N N . ASP A 1 410 ? -21.526 1.034 21.548 1.00 96.44 410 ASP A N 1
ATOM 3209 C CA . ASP A 1 410 ? -22.347 1.024 20.333 1.00 96.44 410 ASP A CA 1
ATOM 3210 C C . ASP A 1 410 ? -21.949 2.188 19.407 1.00 96.44 410 ASP A C 1
ATOM 3212 O O . ASP A 1 410 ? -21.725 1.983 18.216 1.00 96.44 410 ASP A O 1
ATOM 3216 N N . THR A 1 411 ? -21.755 3.406 19.935 1.00 95.50 411 THR A N 1
ATOM 3217 C CA . THR A 1 411 ? -21.284 4.537 19.107 1.00 95.50 411 THR A CA 1
ATOM 3218 C C . THR A 1 411 ? -19.858 4.352 18.578 1.00 95.50 411 THR A C 1
ATOM 3220 O O . THR A 1 411 ? -19.572 4.766 17.455 1.00 95.50 411 THR A O 1
ATOM 3223 N N . GLN A 1 412 ? -18.973 3.697 19.338 1.00 95.56 412 GLN A N 1
ATOM 3224 C CA . GLN A 1 412 ? -17.629 3.336 18.871 1.00 95.56 412 GLN A CA 1
ATOM 3225 C C . GLN A 1 412 ? -17.683 2.250 17.785 1.00 95.56 412 GLN A C 1
ATOM 3227 O O . GLN A 1 412 ? -16.929 2.324 16.816 1.00 95.56 412 GLN A O 1
ATOM 3232 N N . LEU A 1 413 ? -18.605 1.289 17.898 1.00 96.44 413 LEU A N 1
ATOM 3233 C CA . LEU A 1 413 ? -18.833 0.245 16.900 1.00 96.44 413 LEU A CA 1
ATOM 3234 C C . LEU A 1 413 ? -19.380 0.816 15.583 1.00 96.44 413 LEU A C 1
ATOM 3236 O O . LEU A 1 413 ? -18.880 0.452 14.523 1.00 96.44 413 LEU A O 1
ATOM 3240 N N . GLU A 1 414 ? -20.360 1.725 15.621 1.00 95.44 414 GLU A N 1
ATOM 3241 C CA . GLU A 1 414 ? -20.858 2.376 14.398 1.00 95.44 414 GLU A CA 1
ATOM 3242 C C . GLU A 1 414 ? -19.792 3.273 13.745 1.00 95.44 414 GLU A C 1
ATOM 3244 O O . GLU A 1 414 ? -19.667 3.278 12.521 1.00 95.44 414 GLU A O 1
ATOM 3249 N N . HIS A 1 415 ? -18.958 3.966 14.532 1.00 96.56 415 HIS A N 1
ATOM 3250 C CA . HIS A 1 415 ? -17.805 4.699 13.993 1.00 96.56 415 HIS A CA 1
ATOM 3251 C C . HIS A 1 415 ? -16.782 3.757 13.334 1.00 96.56 415 HIS A C 1
ATOM 3253 O O . HIS A 1 415 ? -16.292 4.038 12.241 1.00 96.56 415 HIS A O 1
ATOM 3259 N N . ALA A 1 416 ? -16.475 2.619 13.965 1.00 94.00 416 ALA A N 1
ATOM 3260 C CA . ALA A 1 416 ? -15.573 1.615 13.404 1.00 94.00 416 ALA A CA 1
ATOM 3261 C C . ALA A 1 416 ? -16.120 1.009 12.098 1.00 94.00 416 ALA A C 1
ATOM 3263 O O . ALA A 1 416 ? -15.363 0.856 11.144 1.00 94.00 416 ALA A O 1
ATOM 3264 N N . LYS A 1 417 ? -17.431 0.736 12.011 1.00 98.00 417 LYS A N 1
ATOM 3265 C CA . LYS A 1 417 ? -18.082 0.301 10.762 1.00 98.00 417 LYS A CA 1
ATOM 3266 C C . LYS A 1 417 ? -17.950 1.341 9.656 1.00 98.00 417 LYS A C 1
ATOM 3268 O O . LYS A 1 417 ? -17.463 1.000 8.588 1.00 98.00 417 LYS A O 1
ATOM 3273 N N . ALA A 1 418 ? -18.301 2.601 9.922 1.00 96.12 418 ALA A N 1
ATOM 3274 C CA . ALA A 1 418 ? -18.185 3.676 8.935 1.00 96.12 418 ALA A CA 1
ATOM 3275 C C . ALA A 1 418 ? -16.731 3.879 8.465 1.00 96.12 418 ALA A C 1
ATOM 3277 O O . ALA A 1 418 ? -16.486 4.172 7.297 1.00 96.12 418 ALA A O 1
ATOM 3278 N N . SER A 1 419 ? -15.757 3.667 9.358 1.00 96.12 419 SER A N 1
ATOM 3279 C CA . SER A 1 419 ? -14.336 3.652 9.003 1.00 96.12 419 SER A CA 1
ATOM 3280 C C . SER A 1 419 ? -13.964 2.477 8.091 1.00 96.12 419 SER A C 1
ATOM 3282 O O . SER A 1 419 ? -13.174 2.668 7.172 1.00 96.12 419 SER A O 1
ATOM 3284 N N . VAL A 1 420 ? -14.501 1.276 8.329 1.00 95.44 420 VAL A N 1
ATOM 3285 C CA . VAL A 1 420 ? -14.271 0.096 7.476 1.00 95.44 420 VAL A CA 1
ATOM 3286 C C . VAL A 1 420 ? -14.955 0.253 6.115 1.00 95.44 420 VAL A C 1
ATOM 3288 O O . VAL A 1 420 ? -14.325 -0.022 5.102 1.00 95.44 420 VAL A O 1
ATOM 3291 N N . GLU A 1 421 ? -16.187 0.765 6.068 1.00 97.25 421 GLU A N 1
ATOM 3292 C CA . GLU A 1 421 ? -16.911 1.053 4.819 1.00 97.25 421 GLU A CA 1
ATOM 3293 C C . GLU A 1 421 ? -16.148 2.080 3.958 1.00 97.25 421 GLU A C 1
ATOM 3295 O O . GLU A 1 421 ? -15.954 1.867 2.763 1.00 97.25 421 GLU A O 1
ATOM 3300 N N . ALA A 1 422 ? -15.612 3.146 4.566 1.00 96.69 422 ALA A N 1
ATOM 3301 C CA . ALA A 1 422 ? -14.779 4.126 3.863 1.00 96.69 422 ALA A CA 1
ATOM 3302 C C . ALA A 1 422 ? -13.448 3.536 3.349 1.00 96.69 422 ALA A C 1
ATOM 3304 O O . ALA A 1 422 ? -12.984 3.906 2.268 1.00 96.69 422 ALA A O 1
ATOM 3305 N N . LEU A 1 423 ? -12.832 2.610 4.094 1.00 93.38 423 LEU A N 1
ATOM 3306 C CA . LEU A 1 423 ? -11.634 1.887 3.651 1.00 93.38 423 LEU A CA 1
ATOM 3307 C C . LEU A 1 423 ? -11.948 0.891 2.521 1.00 93.38 423 LEU A C 1
ATOM 3309 O O . LEU A 1 423 ? -11.146 0.759 1.598 1.00 93.38 423 LEU A O 1
ATOM 3313 N N . GLU A 1 424 ? -13.116 0.244 2.536 1.00 96.81 424 GLU A N 1
ATOM 3314 C CA . GLU A 1 424 ? -13.583 -0.616 1.443 1.00 96.81 424 GLU A CA 1
ATOM 3315 C C . GLU A 1 424 ? -13.848 0.201 0.164 1.00 96.81 424 GLU A C 1
ATOM 3317 O O . GLU A 1 424 ? -13.433 -0.209 -0.924 1.00 96.81 424 GLU A O 1
ATOM 3322 N N . GLU A 1 425 ? -14.451 1.392 0.258 1.00 96.69 425 GLU A N 1
ATOM 3323 C CA . GLU A 1 425 ? -14.586 2.301 -0.892 1.00 96.69 425 GLU A CA 1
ATOM 3324 C C . GLU A 1 425 ? -13.217 2.735 -1.451 1.00 96.69 425 GLU A C 1
ATOM 3326 O O . GLU A 1 425 ? -13.010 2.699 -2.669 1.00 96.69 425 GLU A O 1
ATOM 3331 N N . GLN A 1 426 ? -12.249 3.071 -0.587 1.00 96.94 426 GLN A N 1
ATOM 3332 C CA . GLN A 1 426 ? -10.879 3.393 -1.013 1.00 96.94 426 GLN A CA 1
ATOM 3333 C C . GLN A 1 426 ? -10.179 2.201 -1.681 1.00 96.94 426 GLN A C 1
ATOM 3335 O O . GLN A 1 426 ? -9.576 2.363 -2.744 1.00 96.94 426 GLN A O 1
ATOM 3340 N N . GLN A 1 427 ? -10.291 0.996 -1.114 1.00 96.25 427 GLN A N 1
ATOM 3341 C CA . GLN A 1 427 ? -9.709 -0.223 -1.681 1.00 96.25 427 GLN A CA 1
ATOM 3342 C C . GLN A 1 427 ? -10.295 -0.537 -3.067 1.00 96.25 427 GLN A C 1
ATOM 3344 O O . GLN A 1 427 ? -9.551 -0.848 -4.000 1.00 96.25 427 GLN A O 1
ATOM 3349 N N . ASN A 1 428 ? -11.612 -0.396 -3.237 1.00 96.19 428 ASN A N 1
ATOM 3350 C CA . ASN A 1 428 ? -12.274 -0.556 -4.532 1.00 96.19 428 ASN A CA 1
ATOM 3351 C C . ASN A 1 428 ? -11.818 0.506 -5.553 1.00 96.19 428 ASN A C 1
ATOM 3353 O O . ASN A 1 428 ? -11.580 0.175 -6.718 1.00 96.19 428 ASN A O 1
ATOM 3357 N N . GLY A 1 429 ? -11.620 1.758 -5.123 1.00 97.31 429 GLY A N 1
ATOM 3358 C CA . GLY A 1 429 ? -11.035 2.817 -5.954 1.00 97.31 429 GLY A CA 1
ATOM 3359 C C . GLY A 1 429 ? -9.607 2.499 -6.418 1.00 97.31 429 GLY A C 1
ATOM 3360 O O . GLY A 1 429 ? -9.287 2.664 -7.598 1.00 97.31 429 GLY A O 1
ATOM 3361 N N . LEU A 1 430 ? -8.765 1.971 -5.524 1.00 96.75 430 LEU A N 1
ATOM 3362 C CA . LEU A 1 430 ? -7.406 1.530 -5.852 1.00 96.75 430 LEU A CA 1
ATOM 3363 C C . LEU A 1 430 ? -7.405 0.347 -6.833 1.00 96.75 430 LEU A C 1
ATOM 3365 O O . LEU A 1 430 ? -6.650 0.371 -7.804 1.00 96.75 430 LEU A O 1
ATOM 3369 N N . TYR A 1 431 ? -8.277 -0.652 -6.653 1.00 98.00 431 TYR A N 1
ATOM 3370 C CA . TYR A 1 431 ? -8.399 -1.760 -7.610 1.00 98.00 431 TYR A CA 1
ATOM 3371 C C . TYR A 1 431 ? -8.845 -1.298 -9.005 1.00 98.00 431 TYR A C 1
ATOM 3373 O O . TYR A 1 431 ? -8.326 -1.805 -10.004 1.00 98.00 431 TYR A O 1
ATOM 3381 N N . ALA A 1 432 ? -9.745 -0.313 -9.099 1.00 97.38 432 ALA A N 1
ATOM 3382 C CA . ALA A 1 432 ? -10.128 0.283 -10.379 1.00 97.38 432 ALA A CA 1
ATOM 3383 C C . ALA A 1 432 ? -8.932 0.974 -11.066 1.00 97.38 432 ALA A C 1
ATOM 3385 O O . ALA A 1 432 ? -8.649 0.696 -12.233 1.00 97.38 432 ALA A O 1
ATOM 3386 N N . ALA A 1 433 ? -8.169 1.789 -10.329 1.00 97.56 433 ALA A N 1
ATOM 3387 C CA . ALA A 1 433 ? -6.966 2.443 -10.850 1.00 97.56 433 ALA A CA 1
ATOM 3388 C C . ALA A 1 433 ? -5.886 1.433 -11.293 1.00 97.56 433 ALA A C 1
ATOM 3390 O O . ALA A 1 433 ? -5.265 1.605 -12.343 1.00 97.56 433 ALA A O 1
ATOM 3391 N N . ILE A 1 434 ? -5.691 0.344 -10.540 1.00 96.44 434 ILE A N 1
ATOM 3392 C CA . ILE A 1 434 ? -4.770 -0.746 -10.900 1.00 96.44 434 ILE A CA 1
ATOM 3393 C C . ILE A 1 434 ? -5.221 -1.446 -12.192 1.00 96.44 434 ILE A C 1
ATOM 3395 O O . ILE A 1 434 ? -4.388 -1.690 -13.065 1.00 96.44 434 ILE A O 1
ATOM 3399 N N . SER A 1 435 ? -6.519 -1.717 -12.356 1.00 97.94 435 SER A N 1
ATOM 3400 C CA . SER A 1 435 ? -7.086 -2.263 -13.599 1.00 97.94 435 SER A CA 1
ATOM 3401 C C . SER A 1 435 ? -6.814 -1.347 -14.802 1.00 97.94 435 SER A C 1
ATOM 3403 O O . SER A 1 435 ? -6.363 -1.810 -15.853 1.00 97.94 435 SER A O 1
ATOM 3405 N N . ASP A 1 436 ? -7.019 -0.037 -14.664 1.00 98.12 436 ASP A N 1
ATOM 3406 C CA . ASP A 1 436 ? -6.760 0.916 -15.750 1.00 98.12 436 ASP A CA 1
ATOM 3407 C C . ASP A 1 436 ? -5.263 1.025 -16.091 1.00 98.12 436 ASP A C 1
ATOM 3409 O O . ASP A 1 436 ? -4.897 1.058 -17.272 1.00 98.12 436 ASP A O 1
ATOM 3413 N N . MET A 1 437 ? -4.375 0.966 -15.090 1.00 98.44 437 MET A N 1
ATOM 3414 C CA . MET A 1 437 ? -2.927 0.878 -15.315 1.00 98.44 437 MET A CA 1
ATOM 3415 C C . MET A 1 437 ? -2.524 -0.425 -16.022 1.00 98.44 437 MET A C 1
ATOM 3417 O O . MET A 1 437 ? -1.738 -0.378 -16.967 1.00 98.44 437 MET A O 1
ATOM 3421 N N . GLN A 1 438 ? -3.092 -1.578 -15.650 1.00 98.12 438 GLN A N 1
ATOM 3422 C CA . GLN A 1 438 ? -2.847 -2.858 -16.335 1.00 98.12 438 GLN A CA 1
ATOM 3423 C C . GLN A 1 438 ? -3.272 -2.805 -17.813 1.00 98.12 438 GLN A C 1
ATOM 3425 O O . GLN A 1 438 ? -2.510 -3.205 -18.698 1.00 98.12 438 GLN A O 1
ATOM 3430 N N . ASN A 1 439 ? -4.448 -2.235 -18.098 1.00 97.06 439 ASN A N 1
ATOM 3431 C CA . ASN A 1 439 ? -4.923 -2.009 -19.466 1.00 97.06 439 ASN A CA 1
ATOM 3432 C C . ASN A 1 439 ? -3.994 -1.064 -20.255 1.00 97.06 439 ASN A C 1
ATOM 3434 O O . ASN A 1 439 ? -3.737 -1.291 -21.442 1.00 97.06 439 ASN A O 1
ATOM 3438 N N . MET A 1 440 ? -3.447 -0.028 -19.609 1.00 98.31 440 MET A N 1
ATOM 3439 C CA . MET A 1 440 ? -2.472 0.874 -20.228 1.00 98.31 440 MET A CA 1
ATOM 3440 C C . MET A 1 440 ? -1.135 0.173 -20.515 1.00 98.31 440 MET A C 1
ATOM 3442 O O . MET A 1 440 ? -0.589 0.342 -21.607 1.00 98.31 440 MET A O 1
ATOM 3446 N N . ILE A 1 441 ? -0.634 -0.649 -19.589 1.00 97.62 441 ILE A N 1
ATOM 3447 C CA . ILE A 1 441 ? 0.614 -1.411 -19.740 1.00 97.62 441 ILE A CA 1
ATOM 3448 C C . ILE A 1 441 ? 0.523 -2.376 -20.928 1.00 97.62 441 ILE A C 1
ATOM 3450 O O . ILE A 1 441 ? 1.417 -2.377 -21.774 1.00 97.62 441 ILE A O 1
ATOM 3454 N N . GLU A 1 442 ? -0.567 -3.135 -21.078 1.00 98.31 442 GLU A N 1
ATOM 3455 C CA . GLU A 1 442 ? -0.730 -4.039 -22.230 1.00 98.31 442 GLU A CA 1
ATOM 3456 C C . GLU A 1 442 ? -0.887 -3.259 -23.557 1.00 98.31 442 GLU A C 1
ATOM 3458 O O . GLU A 1 442 ? -0.363 -3.654 -24.607 1.00 98.31 442 GLU A O 1
ATOM 3463 N N . ASN A 1 443 ? -1.523 -2.082 -23.524 1.00 98.12 443 ASN A N 1
ATOM 3464 C CA . ASN A 1 443 ? -1.589 -1.182 -24.679 1.00 98.12 443 ASN A CA 1
ATOM 3465 C C . ASN A 1 443 ? -0.204 -0.636 -25.084 1.00 98.12 443 ASN A C 1
ATOM 3467 O O . ASN A 1 443 ? 0.099 -0.527 -26.273 1.00 98.12 443 ASN A O 1
ATOM 3471 N N . LEU A 1 444 ? 0.653 -0.308 -24.114 1.00 98.25 444 LEU A N 1
ATOM 3472 C CA . LEU A 1 444 ? 2.031 0.126 -24.355 1.00 98.25 444 LEU A CA 1
ATOM 3473 C C . LEU A 1 444 ? 2.900 -1.033 -24.858 1.00 98.25 444 LEU A C 1
ATOM 3475 O O . LEU A 1 444 ? 3.589 -0.881 -25.862 1.00 98.25 444 LEU A O 1
ATOM 3479 N N . LYS A 1 445 ? 2.795 -2.215 -24.252 1.00 98.38 445 LYS A N 1
ATOM 3480 C CA . LYS A 1 445 ? 3.502 -3.439 -24.654 1.00 98.38 445 LYS A CA 1
ATOM 3481 C C . LYS A 1 445 ? 3.205 -3.835 -26.106 1.00 98.38 445 LYS A C 1
ATOM 3483 O O . LYS A 1 445 ? 4.128 -4.028 -26.894 1.00 98.38 445 LYS A O 1
ATOM 3488 N N . THR A 1 446 ? 1.935 -3.824 -26.521 1.00 97.62 446 THR A N 1
ATOM 3489 C CA . THR A 1 446 ? 1.563 -4.066 -27.932 1.00 97.62 446 THR A CA 1
ATOM 3490 C C . THR A 1 446 ? 2.053 -2.973 -28.895 1.00 97.62 446 THR A C 1
ATOM 3492 O O . THR A 1 446 ? 2.327 -3.265 -30.063 1.00 97.62 446 THR A O 1
ATOM 3495 N N . LYS A 1 447 ? 2.223 -1.720 -28.439 1.00 98.19 447 LYS A N 1
ATOM 3496 C CA . LYS A 1 447 ? 2.896 -0.659 -29.216 1.00 98.19 447 LYS A CA 1
ATOM 3497 C C . LYS A 1 447 ? 4.405 -0.898 -29.328 1.00 98.19 447 LYS A C 1
ATOM 3499 O O . LYS A 1 447 ? 4.933 -0.706 -30.423 1.00 98.19 447 LYS A O 1
ATOM 3504 N N . VAL A 1 448 ? 5.069 -1.339 -28.254 1.00 98.00 448 VAL A N 1
ATOM 3505 C CA . VAL A 1 448 ? 6.512 -1.643 -28.214 1.00 98.00 448 VAL A CA 1
ATOM 3506 C C . VAL A 1 448 ? 6.857 -2.760 -29.196 1.00 98.00 448 VAL A C 1
ATOM 3508 O O . VAL A 1 448 ? 7.636 -2.507 -30.110 1.00 98.00 448 VAL A O 1
ATOM 3511 N N . SER A 1 449 ? 6.192 -3.920 -29.149 1.00 97.38 449 SER A N 1
ATOM 3512 C CA . SER A 1 449 ? 6.461 -5.013 -30.107 1.00 97.38 449 SER A CA 1
ATOM 3513 C C . SER A 1 449 ? 6.181 -4.620 -31.570 1.00 97.38 449 SER A C 1
ATOM 3515 O O . SER A 1 449 ? 6.770 -5.161 -32.508 1.00 97.38 449 SER A O 1
ATOM 3517 N N . LYS A 1 450 ? 5.307 -3.628 -31.800 1.00 98.31 450 LYS A N 1
ATOM 3518 C CA . LYS A 1 450 ? 5.025 -3.037 -33.124 1.00 98.31 450 LYS A CA 1
ATOM 3519 C C . LYS A 1 450 ? 6.000 -1.910 -33.520 1.00 98.31 450 LYS A C 1
ATOM 3521 O O . LYS A 1 450 ? 5.946 -1.421 -34.652 1.00 98.31 450 LYS A O 1
ATOM 3526 N N . ALA A 1 451 ? 6.855 -1.450 -32.614 1.00 97.44 451 ALA A N 1
ATOM 3527 C CA . ALA A 1 451 ? 7.992 -0.578 -32.903 1.00 97.44 451 ALA A CA 1
ATOM 3528 C C . ALA A 1 451 ? 9.256 -1.420 -33.142 1.00 97.44 451 ALA A C 1
ATOM 3530 O O . ALA A 1 451 ? 9.910 -1.249 -34.165 1.00 97.44 451 ALA A O 1
ATOM 3531 N N . GLU A 1 452 ? 9.505 -2.394 -32.271 1.00 97.94 452 GLU A N 1
ATOM 3532 C CA . GLU A 1 452 ? 10.567 -3.405 -32.326 1.00 97.94 452 GLU A CA 1
ATOM 3533 C C . GLU A 1 452 ? 10.603 -4.134 -33.680 1.00 97.94 452 GLU A C 1
ATOM 3535 O O . GLU A 1 452 ? 11.540 -3.953 -34.452 1.00 97.94 452 GLU A O 1
ATOM 3540 N N . SER A 1 453 ? 9.506 -4.788 -34.080 1.00 96.31 453 SER A N 1
ATOM 3541 C CA . SER A 1 453 ? 9.386 -5.446 -35.399 1.00 96.31 453 SER A CA 1
ATOM 3542 C C . SER A 1 453 ? 9.516 -4.510 -36.616 1.00 96.31 453 SER A C 1
ATOM 3544 O O . SER A 1 453 ? 9.726 -4.960 -37.748 1.00 96.31 453 SER A O 1
ATOM 3546 N N . ARG A 1 454 ? 9.413 -3.184 -36.428 1.00 98.00 454 ARG A N 1
ATOM 3547 C CA . ARG A 1 454 ? 9.747 -2.196 -37.470 1.00 98.00 454 ARG A CA 1
ATOM 3548 C C . ARG A 1 454 ? 11.223 -1.808 -37.450 1.00 98.00 454 ARG A C 1
ATOM 3550 O O . ARG A 1 454 ? 11.751 -1.550 -38.529 1.00 98.00 454 ARG A O 1
ATOM 3557 N N . ALA A 1 455 ? 11.859 -1.767 -36.279 1.00 97.50 455 ALA A N 1
ATOM 3558 C CA . ALA A 1 455 ? 13.294 -1.556 -36.125 1.00 97.50 455 ALA A CA 1
ATOM 3559 C C . ALA A 1 455 ? 14.072 -2.726 -36.743 1.00 97.50 455 ALA A C 1
ATOM 3561 O O . ALA A 1 455 ? 14.832 -2.490 -37.677 1.00 97.50 455 ALA A O 1
ATOM 3562 N N . GLU A 1 456 ? 13.747 -3.974 -36.387 1.00 97.50 456 GLU A N 1
ATOM 3563 C CA . GLU A 1 456 ? 14.292 -5.192 -37.020 1.00 97.50 456 GLU A CA 1
ATOM 3564 C C . GLU A 1 456 ? 14.164 -5.143 -38.555 1.00 97.50 456 GLU A C 1
ATOM 3566 O O . GLU A 1 456 ? 15.101 -5.425 -39.307 1.00 97.50 456 GLU A O 1
ATOM 3571 N N . SER A 1 457 ? 12.988 -4.730 -39.049 1.00 97.75 457 SER A N 1
ATOM 3572 C CA . SER A 1 457 ? 12.725 -4.591 -40.483 1.00 97.75 457 SER A CA 1
ATOM 3573 C C . SER A 1 457 ? 13.487 -3.424 -41.122 1.00 97.75 457 SER A C 1
ATOM 3575 O O . SER A 1 457 ? 13.710 -3.446 -42.332 1.00 97.75 457 SER A O 1
ATOM 3577 N N . ALA A 1 458 ? 13.865 -2.388 -40.373 1.00 97.12 458 ALA A N 1
ATOM 3578 C CA . ALA A 1 458 ? 14.692 -1.286 -40.858 1.00 97.12 458 ALA A CA 1
ATOM 3579 C C . ALA A 1 458 ? 16.175 -1.683 -40.876 1.00 97.12 458 ALA A C 1
ATOM 3581 O O . ALA A 1 458 ? 16.825 -1.520 -41.907 1.00 97.12 458 ALA A O 1
ATOM 3582 N N . GLU A 1 459 ? 16.675 -2.293 -39.803 1.00 97.62 459 GLU A N 1
ATOM 3583 C CA . GLU A 1 459 ? 18.028 -2.848 -39.694 1.00 97.62 459 GLU A CA 1
ATOM 3584 C C . GLU A 1 459 ? 18.300 -3.862 -40.808 1.00 97.62 459 GLU A C 1
ATOM 3586 O O . GLU A 1 459 ? 19.267 -3.704 -41.549 1.00 97.62 459 GLU A O 1
ATOM 3591 N N . SER A 1 460 ? 17.370 -4.794 -41.048 1.00 97.25 460 SER A N 1
ATOM 3592 C CA . SER A 1 460 ? 17.434 -5.770 -42.153 1.00 97.25 460 SER A CA 1
ATOM 3593 C C . SER A 1 460 ? 17.485 -5.139 -43.555 1.00 97.25 460 SER A C 1
ATOM 3595 O O . SER A 1 460 ? 17.867 -5.798 -44.520 1.00 97.25 460 SER A O 1
ATOM 3597 N N . LYS A 1 461 ? 17.069 -3.872 -43.708 1.00 98.00 461 LYS A N 1
ATOM 3598 C CA . LYS A 1 461 ? 17.243 -3.108 -44.958 1.00 98.00 461 LYS A CA 1
ATOM 3599 C C . LYS A 1 461 ? 18.575 -2.363 -44.975 1.00 98.00 461 LYS A C 1
ATOM 3601 O O . LYS A 1 461 ? 19.167 -2.237 -46.041 1.00 98.00 461 LYS A O 1
ATOM 3606 N N . VAL A 1 462 ? 19.046 -1.871 -43.829 1.00 96.44 462 VAL A N 1
ATOM 3607 C CA . VAL A 1 462 ? 20.337 -1.178 -43.698 1.00 96.44 462 VAL A CA 1
ATOM 3608 C C . VAL A 1 462 ? 21.502 -2.146 -43.915 1.00 96.44 462 VAL A C 1
ATOM 3610 O O . VAL A 1 462 ? 22.446 -1.782 -44.615 1.00 96.44 462 VAL A O 1
ATOM 3613 N N . THR A 1 463 ? 21.428 -3.384 -43.416 1.00 97.00 463 THR A N 1
ATOM 3614 C CA . THR A 1 463 ? 22.435 -4.427 -43.684 1.00 97.00 463 THR A CA 1
ATOM 3615 C C . THR A 1 463 ? 22.524 -4.736 -45.178 1.00 97.00 463 THR A C 1
ATOM 3617 O O . THR A 1 463 ? 23.581 -4.538 -45.771 1.00 97.00 463 THR A O 1
ATOM 3620 N N . LEU A 1 464 ? 21.400 -5.069 -45.821 1.00 97.88 464 LEU A N 1
ATOM 3621 C CA . LEU A 1 464 ? 21.328 -5.352 -47.261 1.00 97.88 464 LEU A CA 1
ATOM 3622 C C . LEU A 1 464 ? 21.784 -4.164 -48.134 1.00 97.88 464 LEU A C 1
ATOM 3624 O O . LEU A 1 464 ? 22.447 -4.341 -49.158 1.00 97.88 464 LEU A O 1
ATOM 3628 N N . LEU A 1 465 ? 21.459 -2.929 -47.734 1.00 97.69 465 LEU A N 1
ATOM 3629 C CA . LEU A 1 465 ? 21.971 -1.721 -48.389 1.00 97.69 465 LEU A CA 1
ATOM 3630 C C . LEU A 1 465 ? 23.476 -1.530 -48.161 1.00 97.69 465 LEU A C 1
ATOM 3632 O O . LEU A 1 465 ? 24.144 -0.976 -49.027 1.00 97.69 465 LEU A O 1
ATOM 3636 N N . THR A 1 466 ? 24.034 -1.976 -47.036 1.00 97.06 466 THR A N 1
ATOM 3637 C CA . THR A 1 466 ? 25.480 -1.905 -46.769 1.00 97.06 466 THR A CA 1
ATOM 3638 C C . THR A 1 466 ? 26.239 -2.946 -47.593 1.00 97.06 466 THR A C 1
ATOM 3640 O O . THR A 1 466 ? 27.234 -2.606 -48.230 1.00 97.06 466 THR A O 1
ATOM 3643 N N . GLU A 1 467 ? 25.726 -4.176 -47.659 1.00 97.38 467 GLU A N 1
ATOM 3644 C CA . GLU A 1 467 ? 26.242 -5.270 -48.494 1.00 97.38 467 GLU A CA 1
ATOM 3645 C C . GLU A 1 467 ? 26.275 -4.870 -49.977 1.00 97.38 467 GLU A C 1
ATOM 3647 O O . GLU A 1 467 ? 27.337 -4.864 -50.598 1.00 97.38 467 GLU A O 1
ATOM 3652 N N . THR A 1 468 ? 25.147 -4.415 -50.529 1.00 97.81 468 THR A N 1
ATOM 3653 C CA . THR A 1 468 ? 25.071 -3.996 -51.943 1.00 97.81 468 THR A CA 1
ATOM 3654 C C . THR A 1 468 ? 25.898 -2.741 -52.259 1.00 97.81 468 THR A C 1
ATOM 3656 O O . THR A 1 468 ? 26.428 -2.618 -53.364 1.00 97.81 468 THR A O 1
ATOM 3659 N N . ASN A 1 469 ? 26.092 -1.815 -51.308 1.00 97.44 469 ASN A N 1
ATOM 3660 C CA . ASN A 1 469 ? 27.049 -0.710 -51.483 1.00 97.44 469 ASN A CA 1
ATOM 3661 C C . ASN A 1 469 ? 28.511 -1.191 -51.480 1.00 97.44 469 ASN A C 1
ATOM 3663 O O . ASN A 1 469 ? 29.336 -0.604 -52.184 1.00 97.44 469 ASN A O 1
ATOM 3667 N N . LEU A 1 470 ? 28.842 -2.242 -50.722 1.00 97.62 470 LEU A N 1
ATOM 3668 C CA . LEU A 1 470 ? 30.173 -2.852 -50.727 1.00 97.62 470 LEU A CA 1
ATOM 3669 C C . LEU A 1 470 ? 30.450 -3.527 -52.078 1.00 97.62 470 LEU A C 1
ATOM 3671 O O . LEU A 1 470 ? 31.461 -3.204 -52.701 1.00 97.62 470 LEU A O 1
ATOM 3675 N N . GLU A 1 471 ? 29.523 -4.351 -52.579 1.00 97.69 471 GLU A N 1
ATOM 3676 C CA . GLU A 1 471 ? 29.604 -4.979 -53.912 1.00 97.69 471 GLU A CA 1
ATOM 3677 C C . GLU A 1 471 ? 29.827 -3.935 -55.025 1.00 97.69 471 GLU A C 1
ATOM 3679 O O . GLU A 1 471 ? 30.768 -4.036 -55.818 1.00 97.69 471 GLU A O 1
ATOM 3684 N N . LEU A 1 472 ? 29.013 -2.872 -55.050 1.00 97.62 472 LEU A N 1
ATOM 3685 C CA . LEU A 1 472 ? 29.138 -1.783 -56.028 1.00 97.62 472 LEU A CA 1
ATOM 3686 C C . LEU A 1 472 ? 30.474 -1.031 -55.914 1.00 97.62 472 LEU A C 1
ATOM 3688 O O . LEU A 1 472 ? 31.020 -0.572 -56.922 1.00 97.62 472 LEU A O 1
ATOM 3692 N N . ASN A 1 473 ? 31.024 -0.891 -54.705 1.00 97.69 473 ASN A N 1
ATOM 3693 C CA . ASN A 1 473 ? 32.322 -0.257 -54.496 1.00 97.69 473 ASN A CA 1
ATOM 3694 C C . ASN A 1 473 ? 33.486 -1.149 -54.975 1.00 97.69 473 ASN A C 1
ATOM 3696 O O . ASN A 1 473 ? 34.457 -0.628 -55.531 1.00 97.69 473 ASN A O 1
ATOM 3700 N N . GLU A 1 474 ? 33.376 -2.475 -54.845 1.00 97.94 474 GLU A N 1
ATOM 3701 C CA . GLU A 1 474 ? 34.326 -3.429 -55.434 1.00 97.94 474 GLU A CA 1
ATOM 3702 C C . GLU A 1 474 ? 34.284 -3.405 -56.971 1.00 97.94 474 GLU A C 1
ATOM 3704 O O . GLU A 1 474 ? 35.337 -3.276 -57.609 1.00 97.94 474 GLU A O 1
ATOM 3709 N N . GLU A 1 475 ? 33.091 -3.412 -57.586 1.00 98.12 475 GLU A N 1
ATOM 3710 C CA . GLU A 1 475 ? 32.941 -3.243 -59.042 1.00 98.12 475 GLU A CA 1
ATOM 3711 C C . GLU A 1 475 ? 33.566 -1.925 -59.529 1.00 98.12 475 GLU A C 1
ATOM 3713 O O . GLU A 1 475 ? 34.317 -1.899 -60.511 1.00 98.12 475 GLU A O 1
ATOM 3718 N N . MET A 1 476 ? 33.309 -0.820 -58.822 1.00 95.75 476 MET A N 1
ATOM 3719 C CA . MET A 1 476 ? 33.889 0.491 -59.128 1.00 95.75 476 MET A CA 1
ATOM 3720 C C . MET A 1 476 ? 35.415 0.520 -58.957 1.00 95.75 476 MET A C 1
ATOM 3722 O O . MET A 1 476 ? 36.100 1.226 -59.705 1.00 95.75 476 MET A O 1
ATOM 3726 N N . GLY A 1 477 ? 35.967 -0.256 -58.021 1.00 97.69 477 GLY A N 1
ATOM 3727 C CA . GLY A 1 477 ? 37.407 -0.483 -57.882 1.00 97.69 477 GLY A CA 1
ATOM 3728 C C . GLY A 1 477 ? 37.996 -1.224 -59.086 1.00 97.69 477 GLY A C 1
ATOM 3729 O O . GLY A 1 477 ? 38.961 -0.753 -59.697 1.00 97.69 477 GLY A O 1
ATOM 3730 N N . PHE A 1 478 ? 37.374 -2.333 -59.493 1.00 97.69 478 PHE A N 1
ATOM 3731 C CA . PHE A 1 478 ? 37.783 -3.117 -60.663 1.00 97.69 478 PHE A CA 1
ATOM 3732 C C . PHE A 1 478 ? 37.719 -2.301 -61.966 1.00 97.69 478 PHE A C 1
ATOM 3734 O O . PHE A 1 478 ? 38.675 -2.283 -62.752 1.00 97.69 478 PHE A O 1
ATOM 3741 N N . LEU A 1 479 ? 36.622 -1.568 -62.187 1.00 97.94 479 LEU A N 1
ATOM 3742 C CA . LEU A 1 479 ? 36.448 -0.710 -63.361 1.00 97.94 479 LEU A CA 1
ATOM 3743 C C . LEU A 1 479 ? 37.490 0.415 -63.415 1.00 97.94 479 LEU A C 1
ATOM 3745 O O . LEU A 1 479 ? 38.001 0.706 -64.500 1.00 97.94 479 LEU A O 1
ATOM 3749 N N . ARG A 1 480 ? 37.857 0.997 -62.265 1.00 98.31 480 ARG A N 1
ATOM 3750 C CA . ARG A 1 480 ? 38.929 2.000 -62.155 1.00 98.31 480 ARG A CA 1
ATOM 3751 C C . ARG A 1 480 ? 40.287 1.414 -62.540 1.00 98.31 480 ARG A C 1
ATOM 3753 O O . ARG A 1 480 ? 40.946 1.966 -63.417 1.00 98.31 480 ARG A O 1
ATOM 3760 N N . GLY A 1 481 ? 40.660 0.257 -61.987 1.00 97.94 481 GLY A N 1
ATOM 3761 C CA . GLY A 1 481 ? 41.909 -0.428 -62.343 1.00 97.94 481 GLY A CA 1
ATOM 3762 C C . GLY A 1 481 ? 42.002 -0.766 -63.839 1.00 97.94 481 GLY A C 1
ATOM 3763 O O . GLY A 1 481 ? 43.049 -0.577 -64.465 1.00 97.94 481 GLY A O 1
ATOM 3764 N N . ARG A 1 482 ? 40.884 -1.184 -64.454 1.00 98.00 482 ARG A N 1
ATOM 3765 C CA . ARG A 1 482 ? 40.806 -1.420 -65.905 1.00 98.00 482 ARG A CA 1
ATOM 3766 C C . ARG A 1 482 ? 40.941 -0.130 -66.723 1.00 98.00 482 ARG A C 1
ATOM 3768 O O . ARG A 1 482 ? 41.580 -0.156 -67.774 1.00 98.00 482 ARG A O 1
ATOM 3775 N N . LEU A 1 483 ? 40.372 0.985 -66.257 1.00 97.44 483 LEU A N 1
ATOM 3776 C CA . LEU A 1 483 ? 40.511 2.295 -66.901 1.00 97.44 483 LEU A CA 1
ATOM 3777 C C . LEU A 1 483 ? 41.972 2.760 -66.889 1.00 97.44 483 LEU A C 1
ATOM 3779 O O . LEU A 1 483 ? 42.498 3.100 -67.946 1.00 97.44 483 LEU A O 1
ATOM 3783 N N . GLU A 1 484 ? 42.658 2.690 -65.745 1.00 97.88 484 GLU A N 1
ATOM 3784 C CA . GLU A 1 484 ? 44.074 3.073 -65.659 1.00 97.88 484 GLU A CA 1
ATOM 3785 C C . GLU A 1 484 ? 44.983 2.203 -66.549 1.00 97.88 484 GLU A C 1
ATOM 3787 O O . GLU A 1 484 ? 45.971 2.686 -67.105 1.00 97.88 484 GLU A O 1
ATOM 3792 N N . TYR A 1 485 ? 44.684 0.906 -66.693 1.00 97.69 485 TYR A N 1
ATOM 3793 C CA . TYR A 1 485 ? 45.414 0.028 -67.614 1.00 97.69 485 TYR A CA 1
ATOM 3794 C C . TYR A 1 485 ? 45.263 0.490 -69.073 1.00 97.69 485 TYR A C 1
ATOM 3796 O O . TYR A 1 485 ? 46.257 0.609 -69.796 1.00 97.69 485 TYR A O 1
ATOM 3804 N N . LEU A 1 486 ? 44.031 0.791 -69.497 1.00 97.62 486 LEU A N 1
ATOM 3805 C CA . LEU A 1 486 ? 43.746 1.289 -70.844 1.00 97.62 486 LEU A CA 1
ATOM 3806 C C . LEU A 1 486 ? 44.367 2.672 -71.084 1.00 97.62 486 LEU A C 1
ATOM 3808 O O . LEU A 1 486 ? 44.901 2.912 -72.165 1.00 97.62 486 LEU A O 1
ATOM 3812 N N . GLU A 1 487 ? 44.370 3.552 -70.083 1.00 98.00 487 GLU A N 1
ATOM 3813 C CA . GLU A 1 487 ? 45.026 4.859 -70.159 1.00 98.00 487 GLU A CA 1
ATOM 3814 C C . GLU A 1 487 ? 46.544 4.723 -70.356 1.00 98.00 487 GLU A C 1
ATOM 3816 O O . GLU A 1 487 ? 47.099 5.316 -71.284 1.00 98.00 487 GLU A O 1
ATOM 3821 N N . ARG A 1 488 ? 47.219 3.885 -69.555 1.00 97.75 488 ARG A N 1
ATOM 3822 C CA . ARG A 1 488 ? 48.659 3.597 -69.712 1.00 97.75 488 ARG A CA 1
ATOM 3823 C C . ARG A 1 488 ? 48.970 3.025 -71.100 1.00 97.75 488 ARG A C 1
ATOM 3825 O O . ARG A 1 488 ? 49.942 3.440 -71.731 1.00 97.75 488 ARG A O 1
ATOM 3832 N N . SER A 1 489 ? 48.124 2.122 -71.603 1.00 97.31 489 SER A N 1
ATOM 3833 C CA . SER A 1 489 ? 48.252 1.547 -72.950 1.00 97.31 489 SER A CA 1
ATOM 3834 C C . SER A 1 489 ? 48.079 2.601 -74.056 1.00 97.31 489 SER A C 1
ATOM 3836 O O . SER A 1 489 ? 48.881 2.656 -74.990 1.00 97.31 489 SER A O 1
ATOM 3838 N N . LEU A 1 490 ? 47.096 3.499 -73.925 1.00 97.38 490 LEU A N 1
ATOM 3839 C CA . LEU A 1 490 ? 46.857 4.600 -74.862 1.00 97.38 490 LEU A CA 1
ATOM 3840 C C . LEU A 1 490 ? 48.023 5.602 -74.880 1.00 97.38 490 LEU A C 1
ATOM 3842 O O . LEU A 1 490 ? 48.487 5.984 -75.956 1.00 97.38 490 LEU A O 1
ATOM 3846 N N . GLN A 1 491 ? 48.543 5.983 -73.709 1.00 96.94 491 GLN A N 1
ATOM 3847 C CA . GLN A 1 491 ? 49.722 6.848 -73.596 1.00 96.94 491 GLN A CA 1
ATOM 3848 C C . GLN A 1 491 ? 50.958 6.205 -74.250 1.00 96.94 491 GLN A C 1
ATOM 3850 O O . GLN A 1 491 ? 51.699 6.879 -74.970 1.00 96.94 491 GLN A O 1
ATOM 3855 N N . GLN A 1 492 ? 51.157 4.892 -74.078 1.00 97.44 492 GLN A N 1
ATOM 3856 C CA . GLN A 1 492 ? 52.227 4.145 -74.747 1.00 97.44 492 GLN A CA 1
ATOM 3857 C C . GLN A 1 492 ? 52.046 4.114 -76.276 1.00 97.44 492 GLN A C 1
ATOM 3859 O O . GLN A 1 492 ? 53.020 4.301 -77.012 1.00 97.44 492 GLN A O 1
ATOM 3864 N N . ALA A 1 493 ? 50.817 3.925 -76.766 1.00 96.94 493 ALA A N 1
ATOM 3865 C CA . ALA A 1 493 ? 50.502 3.909 -78.195 1.00 96.94 493 ALA A CA 1
ATOM 3866 C C . ALA A 1 493 ? 50.725 5.279 -78.865 1.00 96.94 493 ALA A C 1
ATOM 3868 O O . ALA A 1 493 ? 51.347 5.351 -79.927 1.00 96.94 493 ALA A O 1
ATOM 3869 N N . GLU A 1 494 ? 50.304 6.379 -78.231 1.00 96.81 494 GLU A N 1
ATOM 3870 C CA . GLU A 1 494 ? 50.609 7.742 -78.693 1.00 96.81 494 GLU A CA 1
ATOM 3871 C C . GLU A 1 494 ? 52.117 8.055 -78.611 1.00 96.81 494 GLU A C 1
ATOM 3873 O O . GLU A 1 494 ? 52.685 8.671 -79.519 1.00 96.81 494 GLU A O 1
ATOM 3878 N N . GLY A 1 495 ? 52.816 7.551 -77.588 1.00 96.81 495 GLY A N 1
ATOM 3879 C CA . GLY A 1 495 ? 54.280 7.596 -77.504 1.00 96.81 495 GLY A CA 1
ATOM 3880 C C . GLY A 1 495 ? 54.957 6.929 -78.710 1.00 96.81 495 GLY A C 1
ATOM 3881 O O . GLY A 1 495 ? 55.793 7.544 -79.377 1.00 96.81 495 GLY A O 1
ATOM 3882 N N . ALA A 1 496 ? 54.544 5.708 -79.059 1.00 96.38 496 ALA A N 1
ATOM 3883 C CA . ALA A 1 496 ? 55.048 4.990 -80.230 1.00 96.38 496 ALA A CA 1
ATOM 3884 C C . ALA A 1 496 ? 54.708 5.713 -81.549 1.00 96.38 496 ALA A C 1
ATOM 3886 O O . ALA A 1 496 ? 55.579 5.909 -82.398 1.00 96.38 496 ALA A O 1
ATOM 3887 N N . LYS A 1 497 ? 53.468 6.189 -81.701 1.00 97.69 497 LYS A N 1
ATOM 3888 C CA . LYS A 1 497 ? 52.991 6.965 -82.858 1.00 97.69 497 LYS A CA 1
ATOM 3889 C C . LYS A 1 497 ? 53.791 8.256 -83.067 1.00 97.69 497 LYS A C 1
ATOM 3891 O O . LYS A 1 497 ? 54.190 8.547 -84.195 1.00 97.69 497 LYS A O 1
ATOM 3896 N N . THR A 1 498 ? 54.096 9.008 -82.007 1.00 97.12 498 THR A N 1
ATOM 3897 C CA . THR A 1 498 ? 54.935 10.218 -82.115 1.00 97.12 498 THR A CA 1
ATOM 3898 C C . THR A 1 498 ? 56.406 9.901 -82.400 1.00 97.12 498 THR A C 1
ATOM 3900 O O . THR A 1 498 ? 57.061 10.675 -83.100 1.00 97.12 498 THR A O 1
ATOM 3903 N N . ALA A 1 499 ? 56.933 8.764 -81.932 1.00 96.56 499 ALA A N 1
ATOM 3904 C CA . ALA A 1 499 ? 58.266 8.288 -82.307 1.00 96.56 499 ALA A CA 1
ATOM 3905 C C . ALA A 1 499 ? 58.339 7.914 -83.801 1.00 96.56 499 ALA A C 1
ATOM 3907 O O . ALA A 1 499 ? 59.226 8.395 -84.508 1.00 96.56 499 ALA A O 1
ATOM 3908 N N . ILE A 1 500 ? 57.359 7.155 -84.304 1.00 96.38 500 ILE A N 1
ATOM 3909 C CA . ILE A 1 500 ? 57.231 6.796 -85.726 1.00 96.38 500 ILE A CA 1
ATOM 3910 C C . ILE A 1 500 ? 57.084 8.053 -86.598 1.00 96.38 500 ILE A C 1
ATOM 3912 O O . ILE A 1 500 ? 57.740 8.164 -87.632 1.00 96.38 500 ILE A O 1
ATOM 3916 N N . ALA A 1 501 ? 56.295 9.045 -86.173 1.00 96.62 501 ALA A N 1
ATOM 3917 C CA . ALA A 1 501 ? 56.155 10.311 -86.897 1.00 96.62 501 ALA A CA 1
ATOM 3918 C C . ALA A 1 501 ? 57.482 11.095 -86.996 1.00 96.62 501 ALA A C 1
ATOM 3920 O O . ALA A 1 501 ? 57.805 11.628 -88.061 1.00 96.62 501 ALA A O 1
ATOM 3921 N N . LYS A 1 502 ? 58.287 11.130 -85.922 1.00 96.75 502 LYS A N 1
ATOM 3922 C CA . LYS A 1 502 ? 59.632 11.742 -85.928 1.00 96.75 502 LYS A CA 1
ATOM 3923 C C . LYS A 1 502 ? 60.581 11.013 -86.884 1.00 96.75 502 LYS A C 1
ATOM 3925 O O . LYS A 1 502 ? 61.265 11.657 -87.675 1.00 96.75 502 LYS A O 1
ATOM 3930 N N . ASP A 1 503 ? 60.585 9.685 -86.845 1.00 97.31 503 ASP A N 1
ATOM 3931 C CA . ASP A 1 503 ? 61.393 8.812 -87.705 1.00 97.31 503 ASP A CA 1
ATOM 3932 C C . ASP A 1 503 ? 61.019 8.944 -89.201 1.00 97.31 503 ASP A C 1
ATOM 3934 O O . ASP A 1 503 ? 61.888 9.130 -90.058 1.00 97.31 503 ASP A O 1
ATOM 3938 N N . ILE A 1 504 ? 59.721 8.998 -89.524 1.00 96.38 504 ILE A N 1
ATOM 3939 C CA . ILE A 1 504 ? 59.228 9.345 -90.869 1.00 96.38 504 ILE A CA 1
ATOM 3940 C C . ILE A 1 504 ? 59.708 10.744 -91.286 1.00 96.38 504 ILE A C 1
ATOM 3942 O O . ILE A 1 504 ? 60.160 10.913 -92.421 1.00 96.38 504 ILE A O 1
ATOM 3946 N N . GLY A 1 505 ? 59.676 11.735 -90.390 1.00 96.88 505 GLY A N 1
ATOM 3947 C CA . GLY A 1 505 ? 60.210 13.078 -90.646 1.00 96.88 505 GLY A CA 1
ATOM 3948 C C . GLY A 1 505 ? 61.708 13.078 -90.979 1.00 96.88 505 GLY A C 1
ATOM 3949 O O . GLY A 1 505 ? 62.130 13.720 -91.945 1.00 96.88 505 GLY A O 1
ATOM 3950 N N . ILE A 1 506 ? 62.508 12.299 -90.243 1.00 96.19 506 ILE A N 1
ATOM 3951 C CA . ILE A 1 506 ? 63.948 12.120 -90.493 1.00 96.19 506 ILE A CA 1
ATOM 3952 C C . ILE A 1 506 ? 64.184 11.452 -91.856 1.00 96.19 506 ILE A C 1
ATOM 3954 O O . ILE A 1 506 ? 64.949 11.982 -92.668 1.00 96.19 506 ILE A O 1
ATOM 3958 N N . ARG A 1 507 ? 63.499 10.337 -92.161 1.00 96.19 507 ARG A N 1
ATOM 3959 C CA . ARG A 1 507 ? 63.588 9.680 -93.480 1.00 96.19 507 ARG A CA 1
ATOM 3960 C C . ARG A 1 507 ? 63.192 10.619 -94.616 1.00 96.19 507 ARG A C 1
ATOM 3962 O O . ARG A 1 507 ? 63.912 10.705 -95.607 1.00 96.19 507 ARG A O 1
ATOM 3969 N N . THR A 1 508 ? 62.100 11.365 -94.457 1.00 96.94 508 THR A N 1
ATOM 3970 C CA . THR A 1 508 ? 61.600 12.321 -95.460 1.00 96.94 508 THR A CA 1
ATOM 3971 C C . THR A 1 508 ? 62.627 13.417 -95.749 1.00 96.94 508 THR A C 1
ATOM 3973 O O . THR A 1 508 ? 62.861 13.746 -96.913 1.00 96.94 508 THR A O 1
ATOM 3976 N N . LYS A 1 509 ? 63.310 13.936 -94.718 1.00 96.81 509 LYS A N 1
ATOM 3977 C CA . LYS A 1 509 ? 64.405 14.901 -94.892 1.00 96.81 509 LYS A CA 1
ATOM 3978 C C . LYS A 1 509 ? 65.585 14.293 -95.660 1.00 96.81 509 LYS A C 1
ATOM 3980 O O . LYS A 1 509 ? 66.031 14.883 -96.640 1.00 96.81 509 LYS A O 1
ATOM 3985 N N . THR A 1 510 ? 66.034 13.096 -95.281 1.00 95.94 510 THR A N 1
ATOM 3986 C CA . THR A 1 510 ? 67.131 12.387 -95.967 1.00 95.94 510 THR A CA 1
ATOM 3987 C C . THR A 1 510 ? 66.806 12.107 -97.437 1.00 95.94 510 THR A C 1
ATOM 3989 O O . THR A 1 510 ? 67.644 12.342 -98.306 1.00 95.94 510 THR A O 1
ATOM 3992 N N . ILE A 1 511 ? 65.575 11.678 -97.741 1.00 95.06 511 ILE A N 1
ATOM 3993 C CA . ILE A 1 511 ? 65.095 11.483 -99.117 1.00 95.06 511 ILE A CA 1
ATOM 3994 C C . ILE A 1 511 ? 65.068 12.819 -99.871 1.00 95.06 511 ILE A C 1
ATOM 3996 O O . ILE A 1 511 ? 65.561 12.887 -100.993 1.00 95.06 511 ILE A O 1
ATOM 4000 N N . SER A 1 512 ? 64.570 13.899 -99.258 1.00 96.00 512 SER A N 1
ATOM 4001 C CA . SER A 1 512 ? 64.586 15.239 -99.860 1.00 96.00 512 SER A CA 1
ATOM 4002 C C . SER A 1 512 ? 66.004 15.686 -100.226 1.00 96.00 512 SER A C 1
ATOM 4004 O O . SER A 1 512 ? 66.229 16.169 -101.333 1.00 96.00 512 SER A O 1
ATOM 4006 N N . ASP A 1 513 ? 66.977 15.503 -99.333 1.00 95.62 513 ASP A N 1
ATOM 4007 C CA . ASP A 1 513 ? 68.363 15.921 -99.568 1.00 95.62 513 ASP A CA 1
ATOM 4008 C C . ASP A 1 513 ? 69.098 15.013 -100.577 1.00 95.62 513 ASP A C 1
ATOM 4010 O O . ASP A 1 513 ? 69.948 15.496 -101.329 1.00 95.62 513 ASP A O 1
ATOM 4014 N N . LEU A 1 514 ? 68.725 13.730 -100.684 1.00 96.00 514 LEU A N 1
ATOM 4015 C CA . LEU A 1 514 ? 69.156 12.843 -101.775 1.00 96.00 514 LEU A CA 1
ATOM 4016 C C . LEU A 1 514 ? 68.561 13.262 -103.128 1.00 96.00 514 LEU A C 1
ATOM 4018 O O . LEU A 1 514 ? 69.292 13.342 -104.112 1.00 96.00 514 LEU A O 1
ATOM 4022 N N . VAL A 1 515 ? 67.266 13.590 -103.183 1.00 95.25 515 VAL A N 1
ATOM 4023 C CA . VAL A 1 515 ? 66.597 14.066 -104.407 1.00 95.25 515 VAL A CA 1
ATOM 4024 C C . VAL A 1 515 ? 67.199 15.389 -104.887 1.00 95.25 515 VAL A C 1
ATOM 4026 O O . VAL A 1 515 ? 67.458 15.529 -106.079 1.00 95.25 515 VAL A O 1
ATOM 4029 N N . LYS A 1 516 ? 67.521 16.325 -103.980 1.00 94.19 516 LYS A N 1
ATOM 4030 C CA . LYS A 1 516 ? 68.258 17.559 -104.320 1.00 94.19 516 LYS A CA 1
ATOM 4031 C C . LYS A 1 516 ? 69.623 17.256 -104.953 1.00 94.19 516 LYS A C 1
ATOM 4033 O O . LYS A 1 516 ? 69.955 17.834 -105.983 1.00 94.19 516 LYS A O 1
ATOM 4038 N N . LYS A 1 517 ? 70.402 16.329 -104.377 1.00 94.06 517 LYS A N 1
ATOM 4039 C CA . LYS A 1 517 ? 71.704 15.911 -104.935 1.00 94.06 517 LYS A CA 1
ATOM 4040 C C . LYS A 1 517 ? 71.561 15.263 -106.315 1.00 94.06 517 LYS A C 1
ATOM 4042 O O . LYS A 1 517 ? 72.315 15.608 -107.217 1.00 94.06 517 LYS A O 1
ATOM 4047 N N . LEU A 1 518 ? 70.575 14.383 -106.499 1.00 93.12 518 LEU A N 1
ATOM 4048 C CA . LEU A 1 518 ? 70.288 13.741 -107.788 1.00 93.12 518 LEU A CA 1
ATOM 4049 C C . LEU A 1 518 ? 69.799 14.736 -108.852 1.00 93.12 518 LEU A C 1
ATOM 4051 O O . LEU A 1 518 ? 70.113 14.563 -110.027 1.00 93.12 518 LEU A O 1
ATOM 4055 N N . ALA A 1 519 ? 69.063 15.782 -108.466 1.00 90.81 519 ALA A N 1
ATOM 4056 C CA . ALA A 1 519 ? 68.667 16.858 -109.374 1.00 90.81 519 ALA A CA 1
ATOM 4057 C C . ALA A 1 519 ? 69.887 17.662 -109.857 1.00 90.81 519 ALA A C 1
ATOM 4059 O O . ALA A 1 519 ? 70.079 17.799 -111.063 1.00 90.81 519 ALA A O 1
ATOM 4060 N N . LEU A 1 520 ? 70.756 18.089 -108.932 1.00 91.94 520 LEU A N 1
ATOM 4061 C CA . LEU A 1 520 ? 72.013 18.780 -109.251 1.00 91.94 520 LEU A CA 1
ATOM 4062 C C . LEU A 1 520 ? 72.965 17.908 -110.089 1.00 91.94 520 LEU A C 1
ATOM 4064 O O . LEU A 1 520 ? 73.670 18.414 -110.958 1.00 91.94 520 LEU A O 1
ATOM 4068 N N . GLU A 1 521 ? 72.991 16.589 -109.870 1.00 90.00 521 GLU A N 1
ATOM 4069 C CA . GLU A 1 521 ? 73.774 15.686 -110.717 1.00 90.00 521 GLU A CA 1
ATOM 4070 C C . GLU A 1 521 ? 73.157 15.489 -112.110 1.00 90.00 521 GLU A C 1
ATOM 4072 O O . GLU A 1 521 ? 73.900 15.455 -113.089 1.00 90.00 521 GLU A O 1
ATOM 4077 N N . ARG A 1 522 ? 71.824 15.418 -112.240 1.00 87.94 522 ARG A N 1
ATOM 4078 C CA . ARG A 1 522 ? 71.165 15.415 -113.558 1.00 87.94 522 ARG A CA 1
ATOM 4079 C C . ARG A 1 522 ? 71.492 16.681 -114.345 1.00 87.94 522 ARG A C 1
ATOM 4081 O O . ARG A 1 522 ? 71.890 16.564 -115.498 1.00 87.94 522 ARG A O 1
ATOM 4088 N N . GLU A 1 523 ? 71.407 17.844 -113.707 1.00 87.62 523 GLU A N 1
ATOM 4089 C CA . GLU A 1 523 ? 71.784 19.138 -114.287 1.00 87.62 523 GLU A CA 1
ATOM 4090 C C . GLU A 1 523 ? 73.260 19.134 -114.730 1.00 87.62 523 GLU A C 1
ATOM 4092 O O . GLU A 1 523 ? 73.559 19.352 -115.904 1.00 87.62 523 GLU A O 1
ATOM 4097 N N . ARG A 1 524 ? 74.181 18.727 -113.840 1.00 85.31 524 ARG A N 1
ATOM 4098 C CA . ARG A 1 524 ? 75.614 18.541 -114.147 1.00 85.31 524 ARG A CA 1
ATOM 4099 C C . ARG A 1 524 ? 75.842 17.619 -115.350 1.00 85.31 524 ARG A C 1
ATOM 4101 O O . ARG A 1 524 ? 76.735 17.878 -116.157 1.00 85.31 524 ARG A O 1
ATOM 4108 N N . LEU A 1 525 ? 75.106 16.512 -115.455 1.00 85.69 525 LEU A N 1
ATOM 4109 C CA . LEU A 1 525 ? 75.224 15.549 -116.555 1.00 85.69 525 LEU A CA 1
ATOM 4110 C C . LEU A 1 525 ? 74.652 16.108 -117.864 1.00 85.69 525 LEU A C 1
ATOM 4112 O O . LEU A 1 525 ? 75.296 15.960 -118.900 1.00 85.69 525 LEU A O 1
ATOM 4116 N N . GLN A 1 526 ? 73.524 16.818 -117.824 1.00 80.81 526 GLN A N 1
ATOM 4117 C CA . GLN A 1 526 ? 72.971 17.520 -118.988 1.00 80.81 526 GLN A CA 1
ATOM 4118 C C . GLN A 1 526 ? 73.975 18.554 -119.530 1.00 80.81 526 GLN A C 1
ATOM 4120 O O . GLN A 1 526 ? 74.319 18.496 -120.709 1.00 80.81 526 GLN A O 1
ATOM 4125 N N . SER A 1 527 ? 74.586 19.370 -118.664 1.00 75.38 527 SER A N 1
ATOM 4126 C CA . SER A 1 527 ? 75.648 20.317 -119.050 1.00 75.38 527 SER A CA 1
ATOM 4127 C C . SER A 1 527 ? 76.959 19.672 -119.541 1.00 75.38 527 SER A C 1
ATOM 4129 O O . SER A 1 527 ? 77.831 20.375 -120.050 1.00 75.38 527 SER A O 1
ATOM 4131 N N . GLN A 1 528 ? 77.141 18.352 -119.397 1.00 71.75 528 GLN A N 1
ATOM 4132 C CA . GLN A 1 528 ? 78.249 17.607 -120.024 1.00 71.75 528 GLN A CA 1
ATOM 4133 C C . GLN A 1 528 ? 77.864 17.003 -121.381 1.00 71.75 528 GLN A C 1
ATOM 4135 O O . GLN A 1 528 ? 78.743 16.815 -122.220 1.00 71.75 5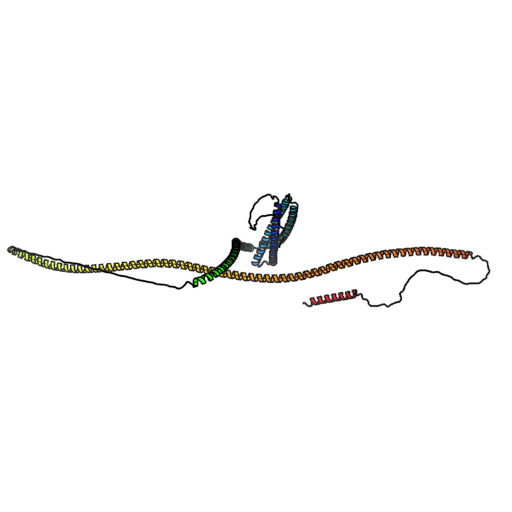28 GLN A O 1
ATOM 4140 N N . VAL A 1 529 ? 76.578 16.718 -121.607 1.00 63.47 529 VAL A N 1
ATOM 4141 C CA . VAL A 1 529 ? 76.045 16.291 -122.912 1.00 63.47 529 VAL A CA 1
ATOM 4142 C C . VAL A 1 529 ? 75.977 17.476 -123.887 1.00 63.47 529 VAL A C 1
ATOM 4144 O O . VAL A 1 529 ? 76.171 17.294 -125.087 1.00 63.47 529 VAL A O 1
ATOM 4147 N N . GLU A 1 530 ? 75.800 18.704 -123.393 1.00 51.81 530 GLU A N 1
ATOM 4148 C CA . GLU A 1 530 ? 75.822 19.933 -124.201 1.00 51.81 530 GLU A CA 1
ATOM 4149 C C . GLU A 1 530 ? 77.242 20.384 -124.618 1.00 51.81 530 GLU A C 1
ATOM 4151 O O . GLU A 1 530 ? 77.717 21.464 -124.260 1.00 51.81 530 GLU A O 1
ATOM 4156 N N . LYS A 1 531 ? 77.920 19.583 -125.455 1.00 41.00 531 LYS A N 1
ATOM 4157 C CA . LYS A 1 531 ? 79.015 20.053 -126.329 1.00 41.00 531 LYS A CA 1
ATOM 4158 C C . LYS A 1 531 ? 78.817 19.564 -127.777 1.00 41.00 531 LYS A C 1
ATOM 4160 O O . LYS A 1 531 ? 78.495 18.396 -127.972 1.00 41.00 531 LYS A O 1
ATOM 4165 N N . PRO A 1 532 ? 78.970 20.430 -128.802 1.00 48.44 532 PRO A N 1
ATOM 4166 C CA . PRO A 1 532 ? 78.266 20.224 -130.071 1.00 48.44 532 PRO A CA 1
ATOM 4167 C C . PRO A 1 532 ? 79.051 19.475 -131.161 1.00 48.44 532 PRO A C 1
ATOM 4169 O O . PRO A 1 532 ? 80.136 19.896 -131.560 1.00 48.44 532 PRO A O 1
ATOM 4172 N N . VAL A 1 533 ? 78.409 18.461 -131.753 1.00 33.12 533 VAL A N 1
ATOM 4173 C CA . VAL A 1 533 ? 78.598 17.992 -133.143 1.00 33.12 533 VAL A CA 1
ATOM 4174 C C . VAL A 1 533 ? 77.201 17.675 -133.718 1.00 33.12 533 VAL A C 1
ATOM 4176 O O . VAL A 1 533 ? 76.280 17.379 -132.959 1.00 33.12 533 VAL A O 1
ATOM 4179 N N . ALA A 1 534 ? 77.003 17.813 -135.032 1.00 35.78 534 ALA A N 1
ATOM 4180 C CA . ALA A 1 534 ? 75.682 17.804 -135.678 1.00 35.78 534 ALA A CA 1
ATOM 4181 C C . ALA A 1 534 ? 75.289 16.466 -136.359 1.00 35.78 534 ALA A C 1
ATOM 4183 O O . ALA A 1 534 ? 76.132 15.596 -136.548 1.00 35.78 534 ALA A O 1
ATOM 4184 N N . ALA A 1 535 ? 74.023 16.410 -136.819 1.00 32.38 535 ALA A N 1
ATOM 4185 C CA . ALA A 1 535 ? 73.363 15.409 -137.689 1.00 32.38 535 ALA A CA 1
ATOM 4186 C C . ALA A 1 535 ? 72.722 14.145 -137.044 1.00 32.38 535 ALA A C 1
ATOM 4188 O O . ALA A 1 535 ? 73.371 13.127 -136.842 1.00 32.38 535 ALA A O 1
ATOM 4189 N N . VAL A 1 536 ? 71.402 14.217 -136.771 1.00 38.91 536 VAL A N 1
ATOM 4190 C CA . VAL A 1 536 ? 70.284 13.622 -137.574 1.00 38.91 536 VAL A CA 1
ATOM 4191 C C . VAL A 1 536 ? 70.579 12.300 -138.335 1.00 38.91 536 VAL A C 1
ATOM 4193 O O . VAL A 1 536 ? 71.593 12.291 -139.032 1.00 38.91 536 VAL A O 1
ATOM 4196 N N . PRO A 1 537 ? 69.686 11.262 -138.392 1.00 44.19 537 PRO A N 1
ATOM 4197 C CA . PRO A 1 537 ? 68.273 11.136 -137.932 1.00 44.19 537 PRO A CA 1
ATOM 4198 C C . PRO A 1 537 ? 67.944 9.857 -137.093 1.00 44.19 537 PRO A C 1
ATOM 4200 O O . PRO A 1 537 ? 68.807 9.009 -136.902 1.00 44.19 537 PRO A O 1
ATOM 4203 N N . GLY A 1 538 ? 66.661 9.635 -136.725 1.00 27.08 538 GLY A N 1
ATOM 4204 C CA . GLY A 1 538 ? 66.076 8.267 -136.738 1.00 27.08 538 GLY A CA 1
ATOM 4205 C C . GLY A 1 538 ? 65.160 7.793 -135.582 1.00 27.08 538 GLY A C 1
ATOM 4206 O O . GLY A 1 538 ? 65.650 7.424 -134.529 1.00 27.08 538 GLY A O 1
ATOM 4207 N N . SER A 1 539 ? 63.846 7.704 -135.860 1.00 31.41 539 SER A N 1
ATOM 4208 C CA . SER A 1 539 ? 62.901 6.586 -135.556 1.00 31.41 539 SER A CA 1
ATOM 4209 C C . SER A 1 539 ? 62.840 5.827 -134.199 1.00 31.41 539 SER A C 1
ATOM 4211 O O . SER A 1 539 ? 63.796 5.157 -133.835 1.00 31.41 539 SER A O 1
ATOM 4213 N N . GLU A 1 540 ? 61.597 5.690 -133.680 1.00 27.67 540 GLU A N 1
ATOM 4214 C CA . GLU A 1 540 ? 61.020 4.499 -132.975 1.00 27.67 540 GLU A CA 1
ATOM 4215 C C . GLU A 1 540 ? 61.557 4.118 -131.559 1.00 27.67 540 GLU A C 1
ATOM 4217 O O . GLU A 1 540 ? 62.673 4.470 -131.210 1.00 27.67 540 GLU A O 1
ATOM 4222 N N . LYS A 1 541 ? 60.839 3.425 -130.641 1.00 32.34 541 LYS A N 1
ATOM 4223 C CA . LYS A 1 541 ? 59.409 3.014 -130.482 1.00 32.34 541 LYS A CA 1
ATOM 4224 C C . LYS A 1 541 ? 59.084 2.724 -128.983 1.00 32.34 541 LYS A C 1
ATOM 4226 O O . LYS A 1 541 ? 59.949 2.915 -128.142 1.00 32.34 541 LYS A O 1
ATOM 4231 N N . SER A 1 542 ? 57.841 2.288 -128.702 1.00 27.84 542 SER A N 1
ATOM 4232 C CA . SER A 1 542 ? 57.308 1.438 -127.593 1.00 27.84 542 SER A CA 1
ATOM 4233 C C . SER A 1 542 ? 58.215 1.075 -126.389 1.00 27.84 542 SER A C 1
ATOM 4235 O O . SER A 1 542 ? 59.369 0.714 -126.564 1.00 27.84 542 SER A O 1
ATOM 4237 N N . ALA A 1 543 ? 57.753 1.144 -125.127 1.00 34.47 543 ALA A N 1
ATOM 4238 C CA . ALA A 1 543 ? 56.863 0.165 -124.449 1.00 34.47 543 ALA A CA 1
ATOM 4239 C C . ALA A 1 543 ? 57.373 -1.295 -124.574 1.00 34.47 543 ALA A C 1
ATOM 4241 O O . ALA A 1 543 ? 57.642 -1.747 -125.681 1.00 34.47 543 ALA A O 1
ATOM 4242 N N . GLU A 1 544 ? 57.620 -2.038 -123.487 1.00 28.05 544 GLU A N 1
ATOM 4243 C CA . GLU A 1 544 ? 56.627 -2.737 -122.632 1.00 28.05 544 GLU A CA 1
ATOM 4244 C C . GLU A 1 544 ? 57.303 -3.289 -121.332 1.00 28.05 544 GLU A C 1
ATOM 4246 O O . GLU A 1 544 ? 58.507 -3.526 -121.359 1.00 28.05 544 GLU A O 1
ATOM 4251 N N . THR A 1 545 ? 56.696 -3.303 -120.125 1.00 31.39 545 THR A N 1
ATOM 4252 C CA . THR A 1 545 ? 55.708 -4.256 -119.507 1.00 31.39 545 THR A CA 1
ATOM 4253 C C . THR A 1 545 ? 56.374 -5.410 -118.701 1.00 31.39 545 THR A C 1
ATOM 4255 O O . THR A 1 545 ? 57.550 -5.691 -118.897 1.00 31.39 545 THR A O 1
ATOM 4258 N N . THR A 1 546 ? 55.609 -6.095 -117.824 1.00 28.25 546 THR A N 1
ATOM 4259 C CA . THR A 1 546 ? 55.886 -7.368 -117.077 1.00 28.25 546 THR A CA 1
ATOM 4260 C C . THR A 1 546 ? 56.761 -7.319 -115.798 1.00 28.25 546 THR A C 1
ATOM 4262 O O . THR A 1 546 ? 57.712 -6.549 -115.754 1.00 28.25 546 THR A O 1
ATOM 4265 N N . VAL A 1 547 ? 56.548 -8.135 -114.736 1.00 29.55 547 VAL A N 1
ATOM 4266 C CA . VAL A 1 547 ? 55.317 -8.736 -114.121 1.00 29.55 547 VAL A CA 1
ATOM 4267 C C . VAL A 1 547 ? 55.615 -9.252 -112.673 1.00 29.55 547 VAL A C 1
ATOM 4269 O O . VAL A 1 547 ? 56.778 -9.243 -112.287 1.00 29.55 547 VAL A O 1
ATOM 4272 N N . SER A 1 548 ? 54.564 -9.654 -111.925 1.00 34.69 548 SER A N 1
ATOM 4273 C CA . SER A 1 548 ? 54.370 -10.373 -110.619 1.00 34.69 548 SER A CA 1
ATOM 4274 C C . SER A 1 548 ? 55.513 -11.221 -109.961 1.00 34.69 548 SER A C 1
ATOM 4276 O O . SER A 1 548 ? 56.581 -11.381 -110.537 1.00 34.69 548 SER A O 1
ATOM 4278 N N . ALA A 1 549 ? 55.402 -11.844 -108.764 1.00 41.38 549 ALA A N 1
ATOM 4279 C CA . ALA A 1 549 ? 54.250 -12.237 -107.913 1.00 41.38 549 ALA A CA 1
ATOM 4280 C C . ALA A 1 549 ? 54.652 -12.505 -106.427 1.00 41.38 549 ALA A C 1
ATOM 4282 O O . ALA A 1 549 ? 55.817 -12.815 -106.189 1.00 41.38 549 ALA A O 1
ATOM 4283 N N . GLU A 1 550 ? 53.788 -12.531 -105.391 1.00 39.53 550 GLU A N 1
ATOM 4284 C CA . GLU A 1 550 ? 52.479 -11.864 -105.189 1.00 39.53 550 GLU A CA 1
ATOM 4285 C C . GLU A 1 550 ? 52.319 -11.354 -103.715 1.00 39.53 550 GLU A C 1
ATOM 4287 O O . GLU A 1 550 ? 52.496 -10.156 -103.526 1.00 39.53 550 GLU A O 1
ATOM 4292 N N . GLU A 1 551 ? 52.136 -12.090 -102.592 1.00 33.97 551 GLU A N 1
ATOM 4293 C CA . GLU A 1 551 ? 51.498 -13.388 -102.223 1.00 33.97 551 GLU A CA 1
ATOM 4294 C C . GLU A 1 551 ? 51.309 -13.461 -100.657 1.00 33.97 551 GLU A C 1
ATOM 4296 O O . GLU A 1 551 ? 52.093 -12.829 -99.956 1.00 33.97 551 GLU A O 1
ATOM 4301 N N . SER A 1 552 ? 50.330 -14.229 -100.121 1.00 35.59 552 SER A N 1
ATOM 4302 C CA . SER A 1 552 ? 50.076 -14.696 -98.715 1.00 35.59 552 SER A CA 1
ATOM 4303 C C . SER A 1 552 ? 50.150 -13.711 -97.521 1.00 35.59 552 SER A C 1
ATOM 4305 O O . SER A 1 552 ? 51.144 -13.031 -97.307 1.00 35.59 552 SER A O 1
ATOM 4307 N N . SER A 1 553 ? 49.220 -13.659 -96.551 1.00 37.47 553 SER A N 1
ATOM 4308 C CA . SER A 1 553 ? 47.909 -14.297 -96.264 1.00 37.47 553 SER A CA 1
ATOM 4309 C C . SER A 1 553 ? 47.200 -13.341 -95.267 1.00 37.47 553 SER A C 1
ATOM 4311 O O . SER A 1 553 ? 47.875 -12.772 -94.417 1.00 37.47 553 SER A O 1
ATOM 4313 N N . GLY A 1 554 ? 45.906 -12.996 -95.310 1.00 34.88 554 GLY A N 1
ATOM 4314 C CA . GLY A 1 554 ? 44.709 -13.850 -95.316 1.00 34.88 554 GLY A CA 1
ATOM 4315 C C . GLY A 1 554 ? 44.146 -13.966 -93.878 1.00 34.88 554 GLY A C 1
ATOM 4316 O O . GLY A 1 554 ? 44.862 -14.436 -93.002 1.00 34.88 554 GLY A O 1
ATOM 4317 N N . GLY A 1 555 ? 42.914 -13.546 -93.548 1.00 33.97 555 GLY A N 1
ATOM 4318 C CA . GLY A 1 555 ? 41.900 -12.834 -94.346 1.00 33.97 555 GLY A CA 1
ATOM 4319 C C . GLY A 1 555 ? 40.548 -12.665 -93.609 1.00 33.97 555 GLY A C 1
ATOM 4320 O O . GLY A 1 555 ? 40.428 -13.057 -92.456 1.00 33.97 555 GLY A O 1
ATOM 4321 N N . HIS A 1 556 ? 39.532 -12.158 -94.330 1.00 31.02 556 HIS A N 1
ATOM 4322 C CA . HIS A 1 556 ? 38.079 -12.160 -94.017 1.00 31.02 556 HIS A CA 1
ATOM 4323 C C . HIS A 1 556 ? 37.528 -11.369 -92.794 1.00 31.02 556 HIS A C 1
ATOM 4325 O O . HIS A 1 556 ? 38.160 -11.290 -91.753 1.00 31.02 556 HIS A O 1
ATOM 4331 N N . SER A 1 557 ? 36.298 -10.815 -92.812 1.00 33.00 557 SER A N 1
ATOM 4332 C CA . SER A 1 557 ? 35.444 -10.341 -93.932 1.00 33.00 557 SER A CA 1
ATOM 4333 C C . SER A 1 557 ? 34.167 -9.616 -93.450 1.00 33.00 557 SER A C 1
ATOM 4335 O O . SER A 1 557 ? 33.592 -10.029 -92.450 1.00 33.00 557 SER A O 1
ATOM 4337 N N . LYS A 1 558 ? 33.629 -8.734 -94.315 1.00 37.72 558 LYS A N 1
ATOM 4338 C CA . LYS A 1 558 ? 32.194 -8.388 -94.493 1.00 37.72 558 LYS A CA 1
ATOM 4339 C C . LYS A 1 558 ? 31.519 -7.396 -93.513 1.00 37.72 558 LYS A C 1
ATOM 4341 O O . LYS A 1 558 ? 31.647 -7.525 -92.307 1.00 37.72 558 LYS A O 1
ATOM 4346 N N . ILE A 1 559 ? 30.746 -6.471 -94.113 1.00 36.09 559 ILE A N 1
ATOM 4347 C CA . ILE A 1 559 ? 29.538 -5.696 -93.695 1.00 36.09 559 ILE A CA 1
ATOM 4348 C C . ILE A 1 559 ? 29.565 -4.447 -94.606 1.00 36.09 559 ILE A C 1
ATOM 4350 O O . ILE A 1 559 ? 30.489 -3.649 -94.514 1.00 36.09 559 ILE A O 1
ATOM 4354 N N . GLU A 1 560 ? 28.810 -4.333 -95.704 1.00 33.69 560 GLU A N 1
ATOM 4355 C CA . GLU A 1 560 ? 27.343 -4.268 -95.895 1.00 33.69 560 GLU A CA 1
ATOM 4356 C C . GLU A 1 560 ? 26.616 -3.103 -95.191 1.00 33.69 560 GLU A C 1
ATOM 4358 O O . GLU A 1 560 ? 26.177 -3.202 -94.054 1.00 33.69 560 GLU A O 1
ATOM 4363 N N . THR A 1 561 ? 26.411 -2.043 -95.980 1.00 34.66 561 THR A N 1
ATOM 4364 C CA . THR A 1 561 ? 25.130 -1.337 -96.173 1.00 34.66 561 THR A CA 1
ATOM 4365 C C . THR A 1 561 ? 24.425 -0.689 -94.970 1.00 34.66 561 THR A C 1
ATOM 4367 O O . THR A 1 561 ? 23.703 -1.327 -94.212 1.00 34.66 561 THR A O 1
ATOM 4370 N N . VAL A 1 562 ? 24.517 0.647 -94.944 1.00 43.38 562 VAL A N 1
ATOM 4371 C CA . VAL A 1 562 ? 23.473 1.631 -94.576 1.00 43.38 562 VAL A CA 1
ATOM 4372 C C . VAL A 1 562 ? 22.147 1.051 -94.051 1.00 43.38 562 VAL A C 1
ATOM 4374 O O . VAL A 1 562 ? 21.361 0.494 -94.820 1.00 43.38 562 VAL A O 1
ATOM 4377 N N . ARG A 1 563 ? 21.812 1.361 -92.790 1.00 36.75 563 ARG A N 1
ATOM 4378 C CA . ARG A 1 563 ? 20.421 1.443 -92.320 1.00 36.75 563 ARG A CA 1
ATOM 4379 C C . ARG A 1 563 ? 20.175 2.690 -91.465 1.00 36.75 563 ARG A C 1
ATOM 4381 O O . ARG A 1 563 ? 20.979 3.034 -90.609 1.00 36.75 563 ARG A O 1
ATOM 4388 N N . THR A 1 564 ? 19.065 3.347 -91.800 1.00 35.59 564 THR A N 1
ATOM 4389 C CA . THR A 1 564 ? 18.161 4.185 -90.987 1.00 35.59 564 THR A CA 1
ATOM 4390 C C . THR A 1 564 ? 18.619 4.709 -89.620 1.00 35.59 564 THR A C 1
ATOM 4392 O O . THR A 1 564 ? 18.895 3.947 -88.701 1.00 35.59 564 THR A O 1
ATOM 4395 N N . ILE A 1 565 ? 18.477 6.028 -89.448 1.00 47.12 565 ILE A N 1
ATOM 4396 C CA . ILE A 1 565 ? 18.227 6.650 -88.139 1.00 47.12 565 ILE A CA 1
ATOM 4397 C C . ILE A 1 565 ? 16.911 6.077 -87.593 1.00 47.12 565 ILE A C 1
ATOM 4399 O O . ILE A 1 565 ? 15.880 6.203 -88.254 1.00 47.12 565 ILE A O 1
ATOM 4403 N N . GLU A 1 566 ? 16.936 5.487 -86.400 1.00 35.91 566 GLU A N 1
ATOM 4404 C CA . GLU A 1 566 ? 15.748 4.974 -85.713 1.00 35.91 566 GLU A CA 1
ATOM 4405 C C . GLU A 1 566 ? 15.536 5.753 -84.408 1.00 35.91 566 GLU A C 1
ATOM 4407 O O . GLU A 1 566 ? 16.378 5.755 -83.512 1.00 35.91 566 GLU A O 1
ATOM 4412 N N . ALA A 1 567 ? 14.430 6.495 -84.332 1.00 48.91 567 ALA A N 1
ATOM 4413 C CA . ALA A 1 567 ? 14.191 7.500 -83.298 1.00 48.91 567 ALA A CA 1
ATOM 4414 C C . ALA A 1 567 ? 13.251 6.985 -82.194 1.00 48.91 567 ALA A C 1
ATOM 4416 O O . ALA A 1 567 ? 12.136 7.483 -82.051 1.00 48.91 567 ALA A O 1
ATOM 4417 N N . ALA A 1 568 ? 13.693 5.990 -81.415 1.00 50.97 568 ALA A N 1
ATOM 4418 C CA . ALA A 1 568 ? 12.951 5.510 -80.244 1.00 50.97 568 ALA A CA 1
ATOM 4419 C C . ALA A 1 568 ? 13.832 4.782 -79.208 1.00 50.97 568 ALA A C 1
ATOM 4421 O O . ALA A 1 568 ? 13.775 3.562 -79.085 1.00 50.97 568 ALA A O 1
ATOM 4422 N N . HIS A 1 569 ? 14.603 5.523 -78.404 1.00 46.28 569 HIS A N 1
ATOM 4423 C CA . HIS A 1 569 ? 15.010 5.024 -77.084 1.00 46.28 569 HIS A CA 1
ATOM 4424 C C . HIS A 1 569 ? 15.260 6.171 -76.096 1.00 46.28 569 HIS A C 1
ATOM 4426 O O . HIS A 1 569 ? 16.375 6.666 -75.940 1.00 46.28 569 HIS A O 1
ATOM 4432 N N . LEU A 1 570 ? 14.201 6.591 -75.397 1.00 57.47 570 LEU A N 1
ATOM 4433 C CA . LEU A 1 570 ? 14.386 7.213 -74.088 1.00 57.47 570 LEU A CA 1
ATOM 4434 C C . LEU A 1 570 ? 14.870 6.099 -73.149 1.00 57.47 570 LEU A C 1
ATOM 4436 O O . LEU A 1 570 ? 14.248 5.036 -73.098 1.00 57.47 570 LEU A O 1
ATOM 4440 N N . ASP A 1 571 ? 15.989 6.298 -72.452 1.00 63.28 571 ASP A N 1
ATOM 4441 C CA . ASP A 1 571 ? 16.462 5.322 -71.462 1.00 63.28 571 ASP A CA 1
ATOM 4442 C C . ASP A 1 571 ? 15.356 5.139 -70.399 1.00 63.28 571 ASP A C 1
ATOM 4444 O O . ASP A 1 571 ? 14.878 6.150 -69.861 1.00 63.28 571 ASP A O 1
ATOM 4448 N N . PRO A 1 572 ? 14.911 3.904 -70.083 1.00 60.94 572 PRO A N 1
ATOM 4449 C CA . PRO A 1 572 ? 13.897 3.677 -69.054 1.00 60.94 572 PRO A CA 1
ATOM 4450 C C . PRO A 1 572 ? 14.273 4.298 -67.701 1.00 60.94 572 PRO A C 1
ATOM 4452 O O . PRO A 1 572 ? 13.376 4.655 -66.942 1.00 60.94 572 PRO A O 1
ATOM 4455 N N . LYS A 1 573 ? 15.566 4.529 -67.426 1.00 64.12 573 LYS A N 1
ATOM 4456 C CA . LYS A 1 573 ? 16.032 5.300 -66.262 1.00 64.12 573 LYS A CA 1
ATOM 4457 C C . LYS A 1 573 ? 15.506 6.739 -66.258 1.00 64.12 573 LYS A C 1
ATOM 4459 O O . LYS A 1 573 ? 15.035 7.202 -65.225 1.00 64.12 573 LYS A O 1
ATOM 4464 N N . TYR A 1 574 ? 15.529 7.441 -67.394 1.00 68.19 574 TYR A N 1
ATOM 4465 C CA . TYR A 1 574 ? 14.998 8.808 -67.485 1.00 68.19 574 TYR A CA 1
ATOM 4466 C C . TYR A 1 574 ? 13.468 8.841 -67.450 1.00 68.19 574 TYR A C 1
ATOM 4468 O O . TYR A 1 574 ? 12.904 9.755 -66.852 1.00 68.19 574 TYR A O 1
ATOM 4476 N N . LEU A 1 575 ? 12.794 7.833 -68.018 1.00 71.81 575 LEU A N 1
ATOM 4477 C CA . LEU A 1 575 ? 11.340 7.697 -67.885 1.00 71.81 575 LEU A CA 1
ATOM 4478 C C . LEU A 1 575 ? 10.940 7.479 -66.415 1.00 71.81 575 LEU A C 1
ATOM 4480 O O . LEU A 1 575 ? 10.053 8.162 -65.911 1.00 71.81 575 LEU A O 1
ATOM 4484 N N . PHE A 1 576 ? 11.631 6.574 -65.715 1.00 70.94 576 PHE A N 1
ATOM 4485 C CA . PHE A 1 576 ? 11.391 6.283 -64.303 1.00 70.94 576 PHE A CA 1
ATOM 4486 C C . PHE A 1 576 ? 11.678 7.501 -63.416 1.00 70.94 576 PHE A C 1
ATOM 4488 O O . PHE A 1 576 ? 10.833 7.865 -62.606 1.00 70.94 576 PHE A O 1
ATOM 4495 N N . MET A 1 577 ? 12.802 8.198 -63.626 1.00 74.94 577 MET A N 1
ATOM 4496 C CA . MET A 1 577 ? 13.116 9.447 -62.918 1.00 74.94 577 MET A CA 1
ATOM 4497 C C . MET A 1 577 ? 12.060 10.535 -63.155 1.00 74.94 577 MET A C 1
ATOM 4499 O O . MET A 1 577 ? 11.659 11.202 -62.205 1.00 74.94 577 MET A O 1
ATOM 4503 N N . ALA A 1 578 ? 11.564 10.700 -64.387 1.00 71.75 578 ALA A N 1
ATOM 4504 C CA . ALA A 1 578 ? 10.500 11.661 -64.683 1.00 71.75 578 ALA A CA 1
ATOM 4505 C C . ALA A 1 578 ? 9.186 11.311 -63.961 1.00 71.75 578 ALA A C 1
ATOM 4507 O O . ALA A 1 578 ? 8.565 12.192 -63.366 1.00 71.75 578 ALA A O 1
ATOM 4508 N N . VAL A 1 579 ? 8.791 10.032 -63.953 1.00 77.56 579 VAL A N 1
ATOM 4509 C CA . VAL A 1 579 ? 7.618 9.556 -63.201 1.00 77.56 579 VAL A CA 1
ATOM 4510 C C . VAL A 1 579 ? 7.801 9.786 -61.699 1.00 77.56 579 VAL A C 1
ATOM 4512 O O . VAL A 1 579 ? 6.899 10.318 -61.064 1.00 77.56 579 VAL A O 1
ATOM 4515 N N . LEU A 1 580 ? 8.971 9.469 -61.141 1.00 80.12 580 LEU A N 1
ATOM 4516 C CA . LEU A 1 580 ? 9.262 9.593 -59.710 1.00 80.12 580 LEU A CA 1
ATOM 4517 C C . LEU A 1 580 ? 9.245 11.065 -59.250 1.00 80.12 580 LEU A C 1
ATOM 4519 O O . LEU A 1 580 ? 8.626 11.384 -58.236 1.00 80.12 580 LEU A O 1
ATOM 4523 N N . ILE A 1 581 ? 9.818 11.983 -60.039 1.00 81.88 581 ILE A N 1
ATOM 4524 C CA . ILE A 1 581 ? 9.750 13.437 -59.794 1.00 81.88 581 ILE A CA 1
ATOM 4525 C C . ILE A 1 581 ? 8.294 13.935 -59.806 1.00 81.88 581 ILE A C 1
ATOM 4527 O O . ILE A 1 581 ? 7.892 14.679 -58.910 1.00 81.88 581 ILE A O 1
ATOM 4531 N N . VAL A 1 582 ? 7.481 13.500 -60.776 1.00 82.81 582 VAL A N 1
ATOM 4532 C CA . VAL A 1 582 ? 6.051 13.856 -60.837 1.00 82.81 582 VAL A CA 1
ATOM 4533 C C . VAL A 1 582 ? 5.277 13.264 -59.653 1.00 82.81 582 VAL A C 1
ATOM 4535 O O . VAL A 1 582 ? 4.449 13.957 -59.066 1.00 82.81 582 VAL A O 1
ATOM 4538 N N . SER A 1 583 ? 5.565 12.025 -59.243 1.00 74.25 583 SER A N 1
ATOM 4539 C CA . SER A 1 583 ? 4.937 11.392 -58.077 1.00 74.25 583 SER A CA 1
ATOM 4540 C C . SER A 1 583 ? 5.248 12.127 -56.771 1.00 74.25 583 SER A C 1
ATOM 4542 O O . SER A 1 583 ? 4.334 12.347 -55.980 1.00 74.25 583 SER A O 1
ATOM 4544 N N . ILE A 1 584 ? 6.495 12.567 -56.560 1.00 84.44 584 ILE A N 1
ATOM 4545 C CA . ILE A 1 584 ? 6.870 13.387 -55.394 1.00 84.44 584 ILE A CA 1
ATOM 4546 C C . ILE A 1 584 ? 6.118 14.725 -55.409 1.00 84.44 584 ILE A C 1
ATOM 4548 O O . ILE A 1 584 ? 5.567 15.121 -54.384 1.00 84.44 584 ILE A O 1
ATOM 4552 N N . ALA A 1 585 ? 6.031 15.397 -56.561 1.00 80.88 585 ALA A N 1
ATOM 4553 C CA . ALA A 1 585 ? 5.302 16.662 -56.679 1.00 80.88 585 ALA A CA 1
ATOM 4554 C C . ALA A 1 585 ? 3.797 16.512 -56.373 1.00 80.88 585 ALA A C 1
ATOM 4556 O O . ALA A 1 585 ? 3.216 17.366 -55.703 1.00 80.88 585 ALA A O 1
ATOM 4557 N N . VAL A 1 586 ? 3.171 15.413 -56.812 1.00 84.69 586 VAL A N 1
ATOM 4558 C CA . VAL A 1 586 ? 1.765 15.101 -56.498 1.00 84.69 586 VAL A CA 1
ATOM 4559 C C . VAL A 1 586 ? 1.576 14.788 -55.011 1.00 84.69 586 VAL A C 1
ATOM 4561 O O . VAL A 1 586 ? 0.621 15.283 -54.418 1.00 84.69 586 VAL A O 1
ATOM 4564 N N . LEU A 1 587 ? 2.480 14.025 -54.387 1.00 82.44 587 LEU A N 1
ATOM 4565 C CA . LEU A 1 587 ? 2.412 13.721 -52.951 1.00 82.44 587 LEU A CA 1
ATOM 4566 C C . LEU A 1 587 ? 2.584 14.978 -52.086 1.00 82.44 587 LEU A C 1
ATOM 4568 O O . LEU A 1 587 ? 1.796 15.182 -51.166 1.00 82.44 587 LEU A O 1
ATOM 4572 N N . ALA A 1 588 ? 3.535 15.854 -52.422 1.00 80.88 588 ALA A N 1
ATOM 4573 C CA . ALA A 1 588 ? 3.725 17.130 -51.730 1.00 80.88 588 ALA A CA 1
ATOM 4574 C C . ALA A 1 588 ? 2.494 18.048 -51.864 1.00 80.88 588 ALA A C 1
ATOM 4576 O O . ALA A 1 588 ? 2.058 18.652 -50.886 1.00 80.88 588 ALA A O 1
ATOM 4577 N N . PHE A 1 589 ? 1.875 18.107 -53.051 1.00 81.88 589 PHE A N 1
ATOM 4578 C CA . PHE A 1 589 ? 0.619 18.839 -53.247 1.00 81.88 589 PHE A CA 1
ATOM 4579 C C . PHE A 1 589 ? -0.544 18.230 -52.445 1.00 81.88 589 PHE A C 1
ATOM 4581 O O . PHE A 1 589 ? -1.378 18.967 -51.922 1.00 81.88 589 PHE A O 1
ATOM 4588 N N . TYR A 1 590 ? -0.597 16.901 -52.313 1.00 75.75 590 TYR A N 1
ATOM 4589 C CA . TYR A 1 590 ? -1.629 16.217 -51.531 1.00 75.75 590 TYR A CA 1
ATOM 4590 C C . TYR A 1 590 ? -1.458 16.439 -50.020 1.00 75.75 590 TYR A C 1
ATOM 4592 O O . TYR A 1 590 ? -2.445 16.672 -49.330 1.00 75.75 590 TYR A O 1
ATOM 4600 N N . GLN A 1 591 ? -0.222 16.446 -49.509 1.00 71.12 591 GLN A N 1
ATOM 4601 C CA . GLN A 1 591 ? 0.069 16.804 -48.115 1.00 71.12 591 GLN A CA 1
ATOM 4602 C C . GLN A 1 591 ? -0.303 18.264 -47.825 1.00 71.12 591 GLN A C 1
ATOM 4604 O O . GLN A 1 591 ? -1.024 18.523 -46.866 1.00 71.12 591 GLN A O 1
ATOM 4609 N N . TYR A 1 592 ? 0.062 19.197 -48.711 1.00 77.75 592 TYR A N 1
ATOM 4610 C CA . TYR A 1 592 ? -0.334 20.606 -48.601 1.00 77.75 592 TYR A CA 1
ATOM 4611 C C . TYR A 1 592 ? -1.864 20.798 -48.617 1.00 77.75 592 TYR A C 1
ATOM 4613 O O . TYR A 1 592 ? -2.409 21.581 -47.842 1.00 77.75 592 TYR A O 1
ATOM 4621 N N . GLN A 1 593 ? -2.588 20.039 -49.451 1.00 74.12 593 GLN A N 1
ATOM 4622 C CA . GLN A 1 593 ? -4.056 19.981 -49.411 1.00 74.12 593 GLN A CA 1
ATOM 4623 C C . GLN A 1 593 ? -4.584 19.407 -48.088 1.00 74.12 593 GLN A C 1
ATOM 4625 O O . GLN A 1 593 ? -5.629 19.843 -47.616 1.00 74.12 593 GLN A O 1
ATOM 4630 N N . GLN A 1 594 ? -3.903 18.433 -47.484 1.00 69.19 594 GLN A N 1
ATOM 4631 C CA . GLN A 1 594 ? -4.367 17.775 -46.263 1.00 69.19 594 GLN A CA 1
ATOM 4632 C C . GLN A 1 594 ? -4.155 18.641 -45.011 1.00 69.19 594 GLN A C 1
ATOM 4634 O O . GLN A 1 594 ? -5.036 18.682 -44.156 1.00 69.19 594 GLN A O 1
ATOM 4639 N N . GLU A 1 595 ? -3.051 19.389 -44.939 1.00 71.12 595 GLU A N 1
ATOM 4640 C CA . GLU A 1 595 ? -2.808 20.394 -43.894 1.00 71.12 595 GLU A CA 1
ATOM 4641 C C . GLU A 1 595 ? -3.803 21.564 -43.990 1.00 71.12 595 GLU A C 1
ATOM 4643 O O . GLU A 1 595 ? -4.325 22.024 -42.977 1.00 71.12 595 GLU A O 1
ATOM 4648 N N . HIS A 1 596 ? -4.126 22.018 -45.207 1.00 62.75 596 HIS A N 1
ATOM 4649 C CA . HIS A 1 596 ? -4.961 23.208 -45.409 1.00 62.75 596 HIS A CA 1
ATOM 4650 C C . HIS A 1 596 ? -6.487 22.947 -45.402 1.00 62.75 596 HIS A C 1
ATOM 4652 O O . HIS A 1 596 ? -7.261 23.903 -45.421 1.00 62.75 596 HIS A O 1
ATOM 4658 N N . ASN A 1 597 ? -6.931 21.683 -45.357 1.00 55.41 597 ASN A N 1
ATOM 4659 C CA . ASN A 1 597 ? -8.346 21.292 -45.204 1.00 55.41 597 ASN A CA 1
ATOM 4660 C C . ASN A 1 597 ? -8.711 20.862 -43.764 1.00 55.41 597 ASN A C 1
ATOM 4662 O O . ASN A 1 597 ? -9.795 20.320 -43.549 1.00 55.41 597 ASN A O 1
ATOM 4666 N N . HIS A 1 598 ? -7.820 21.065 -42.785 1.00 51.56 598 HIS A N 1
ATOM 4667 C CA . HIS A 1 598 ? -8.044 20.695 -41.378 1.00 51.56 598 HIS A CA 1
ATOM 4668 C C . HIS A 1 598 ? -8.216 21.898 -40.426 1.00 51.56 598 HIS A C 1
ATOM 4670 O O . HIS A 1 598 ? -8.073 21.751 -39.210 1.00 51.56 598 HIS A O 1
ATOM 4676 N N . VAL A 1 599 ? -8.561 23.062 -40.996 1.00 43.47 599 VAL A N 1
ATOM 4677 C CA . VAL A 1 599 ? -8.945 24.325 -40.334 1.00 43.47 599 VAL A CA 1
ATOM 4678 C C . VAL A 1 599 ? -10.308 24.765 -40.867 1.00 43.47 599 VAL A C 1
ATOM 4680 O O . VAL A 1 599 ? -11.161 25.131 -40.033 1.00 43.47 599 VAL A O 1
#

pLDDT: mean 77.18, std 21.8, range [27.08, 98.44]

Sequence (599 aa):
MDMEKDNQIMATDDCDDNCLQEDGSLSGEGMNGGNGFEALIRVELDIAYSSEKLLNLEILLMIVADRANDFEAVSMEYKDISDESVMKAFESDILSGILDMEVKELQSFMCLLQTEIIEAHQQVSQSEHFEESAAKTEEKLHDAEKSVKKLQDSVADILDQSSMFKSTLALCHCGTSELSIYLRYSEEDLKLKLHYAEREVYCMEELMEICLERAFEAENAAEILLGTSEELAGRVQVLQLNLNSSQHQEHEMRSKLQESLMKIHAEEAAKERATHAELDLILSKDRGASASKAEDESVPSSSEILSLKDKVRTLEEKLRESDAQLQLAKASVGTSQQQQSVLQSALSQVENVIEGLKANVLRTESRAEIAEAKYAELSKTNVELNEELFFLRSESEKTNLLERRCQELDTQLEHAKASVEALEEQQNGLYAAISDMQNMIENLKTKVSKAESRAESAESKVTLLTETNLELNEEMGFLRGRLEYLERSLQQAEGAKTAIAKDIGIRTKTISDLVKKLALERERLQSQVEKPVAAVPGSEKSAETTVSAEESSGGHSKIETVRTIEAAHLDPKYLFMAVLIVSIAVLAFYQYQQEHNHV

InterPro domains:
  IPR000533 Tropomyosin [PF00261] (290-492)
  IPR039976 WPP domain-interacting tail-anchored protein [PTHR35705] (183-530)
  IPR058610 WIT1/2, N-terminal helical bundle [PF26581] (36-170)

Radius of gyration: 78.53 Å; chains: 1; bounding box: 159×128×288 Å